Protein AF-A0A6H5JMP7-F1 (afdb_monomer)

Solvent-accessible surface area (backbone atoms only — not comparable to full-atom values): 25171 Å² total; per-residue (Å²): 134,84,84,73,83,77,78,78,83,77,80,87,78,90,77,81,92,77,91,80,83,91,78,89,81,78,91,80,82,88,83,85,86,80,86,78,88,79,80,87,81,85,82,81,82,80,86,83,82,90,85,76,95,68,87,78,76,80,72,79,74,76,66,76,75,80,78,69,66,28,30,34,37,65,33,68,55,11,42,51,39,43,37,39,58,86,75,27,101,54,97,55,76,48,66,44,60,56,32,31,35,17,27,9,32,31,31,70,49,18,45,51,37,28,60,73,65,36,56,68,70,58,35,54,76,33,56,64,53,78,36,25,52,56,57,40,31,44,78,72,67,42,52,31,97,56,53,42,87,37,54,43,58,81,68,44,58,25,32,46,76,25,6,25,29,40,50,82,47,66,93,52,77,52,71,59,50,38,43,40,77,62,48,75,55,79,46,72,39,46,34,49,35,76,44,73,37,30,33,39,42,21,67,94,53,38,31,35,36,38,42,26,30,19,49,30,83,81,42,97,52,50,57,36,53,78,51,39,56,48,24,60,73,38,64,30,37,46,41,84,87,40,36,74,61,30,50,73,41,88,78,30,38,30,44,39,42,42,66,47,70,55,35,38,78,74,60,80,40,81,22,84,58,57,70,66,38,88,85,72,47,74,35,75,49,93,19,39,34,43,64,49,41,32,44,42,64,82,50,74,27,83,51,22,43,37,34,41,41,35,44,38,40,60,17,44,83,58,91,61,60,86,79,60,79,75,81,51,52,58,88,76,39,56,48,66,56,59,44,58,55,94,75,46,94,70,36,58,97,82,59,48,40,62,35,42,42,24,27,26,34,21,37,26,23,27,27,86,70,45,79,76,73,63,99,64,88,84,76,61,87,46,61,70,45,65,65,47,65,53,72,75,71,69,78,85,74,76,82,80,75,94,76,86,87,89,83,88,84,81,87,85,84,86,86,85,82,82,91,134

Sequence (420 aa):
MRCAMSEGAAGAISHHLISLAPIHLTDRETADKGQSSRPPGTMTPAPFAPGMMGVVAVFGMLAPAAVEGHGFVIEPISRQYLRSKEFNDGDEYYVEKWAGSFNGGGADAVQARTIDNIDPDVLADYGGGDVWIVGAAWDKGERCPNNNYLESDKIAVGHGVCGDPPQGGLDNPNTYSTPNTLWPPISTYQSGSIIELKAVINNNHWGHIEYFLCDTADMDDPDGVVTQDCLNMYPLDRDETDWWNSPIDPDYPGRFFVNPECRGETGETDQTGRPMLNDGEVGLDNGYINVGRYHLPNIQCEHCVLQMKYYAYVGCHHPGYHEFEPEWPGDCAPDKEDWLPHKNPGCSDEGQKWGNVFFGCSDITLAKHPPRLPRHPRRALNLNRLLSQHRNRLPNRRLINPRTDSRAYSRIDANHRTDS

Nearest PDB structures (foldseek):
  5t7j-assembly1_A  TM=6.288E-01  e=5.903E-08  Aspergillus oryzae RIB40
  8eo8-assembly1_D  TM=4.885E-01  e=7.192E-02  Homo sapiens
  2e6j-assembly1_A  TM=4.296E-01  e=7.192E-02  Homo sapiens
  7rfb-assembly2_H  TM=4.470E-01  e=1.588E-01  Homo sapiens
  6dfq-assembly3_C  TM=4.260E-01  e=9.877E-01  Mus musculus

Foldseek 3Di:
DFPDPDDDDDDDDDDDDDDDDDDDDDDDDDDDDDDDDDDDDDDDDDDDDDDDPDPPPPPPPPPPPLQDKFKDWVVVHFCLQWPFPVPDPDPDIAGHLRSRQLQLQFQVQLLVQQLVPADQVLCVQQPVSQFDSLVSCVVVVNAFPLRHGQQFQRRCRRQAQARPDGHPDDNDPPRRQWWCLRAAAPAEDAAQDKDKIKMWMFGDFWFKKWKFKAQLVPDPHSRGGDGSVRRSRGTKFFDCVQCQLAHADSSRRRIRTADQPVCCVVVSDQQPDQPQGLVRDRRPGPTGMRITIITHHNDFGNKMKMKMKTFTPSADDDPPLVVDDDQGHDPRQRDSCSRRNPDDVNYDPPHHRRTRMHMTIHIYGHDNDPDPPPPDPPDDPPVVCVSVVSVPPDPPPPDDDDDDDDDDDDDDDDDDDDDD

pLDDT: mean 73.84, std 23.95, range [29.94, 98.75]

Secondary structure (DSSP, 8-state):
--------------------PPPP------------PPPPPPPPPPPPPP-------------------EEEEEETBPTTTB--GGGSSSSSPPBPTTGGG-STT-HHHHHHHHHHHS-HHHHHHTTTTSS-HHHHHHHTT-B-TTS-B---TTTTTSS-TT-PSPTT------SSSS-GGGS---EEEETT-EEEEEEEEESS--EEEEEEEEEGGGSSSTTS---HHHHTTEEPPBPGGGTTTS---TTSTT-EEPPPHHHHHTTSS------B-TTS-B-S---EEEEEEEEPPS--EEEEEEEEEEEE-SS---TTTTT------SSS--SHHHHS-S--TT--SSS-----EEEEEEEEEEESS-----SS-SSS--HHHHHHHSTT----------------------------

Radius of gyration: 28.79 Å; Cα contacts (8 Å, |Δi|>4): 740; chains: 1; bounding box: 81×94×96 Å

Mean predicted aligned error: 13.95 Å

Structure (mmCIF, N/CA/C/O backbone):
data_AF-A0A6H5JMP7-F1
#
_entry.id   AF-A0A6H5JMP7-F1
#
loop_
_atom_site.group_PDB
_atom_site.id
_atom_site.type_symbol
_atom_site.label_atom_id
_atom_site.label_alt_id
_atom_site.label_comp_id
_atom_site.label_asym_id
_atom_site.label_entity_id
_atom_site.label_seq_id
_atom_site.pdbx_PDB_ins_code
_atom_site.Cartn_x
_atom_site.Cartn_y
_atom_site.Cartn_z
_atom_site.occupancy
_atom_site.B_iso_or_equiv
_atom_site.auth_seq_id
_atom_site.auth_comp_id
_atom_site.auth_asym_id
_atom_site.auth_atom_id
_atom_site.pdbx_PDB_model_num
ATOM 1 N N . MET A 1 1 ? -17.883 -15.198 2.209 1.00 33.94 1 MET A N 1
ATOM 2 C CA . MET A 1 1 ? -17.317 -16.362 2.919 1.00 33.94 1 MET A CA 1
ATOM 3 C C . MET A 1 1 ? -16.453 -15.785 4.020 1.00 33.94 1 MET A C 1
ATOM 5 O O . MET A 1 1 ? -15.525 -15.072 3.689 1.00 33.94 1 MET A O 1
ATOM 9 N N . ARG A 1 2 ? -16.827 -15.957 5.292 1.00 32.59 2 ARG A N 1
ATOM 10 C CA . ARG A 1 2 ? -16.000 -15.517 6.424 1.00 32.59 2 ARG A CA 1
ATOM 11 C C . ARG A 1 2 ? -14.980 -16.621 6.693 1.00 32.59 2 ARG A C 1
ATOM 13 O O . ARG A 1 2 ? -15.397 -17.756 6.925 1.00 32.59 2 ARG A O 1
ATOM 20 N N . CYS A 1 3 ? -13.688 -16.315 6.616 1.00 29.94 3 CYS A N 1
ATOM 21 C CA . CYS A 1 3 ? -12.650 -17.216 7.104 1.00 29.94 3 CYS A CA 1
ATOM 22 C C . CYS A 1 3 ? -12.722 -17.217 8.630 1.00 29.94 3 CYS A C 1
ATOM 24 O O . CYS A 1 3 ? -12.291 -16.276 9.284 1.00 29.94 3 CYS A O 1
ATOM 26 N N . ALA A 1 4 ? -13.321 -18.263 9.196 1.00 30.31 4 ALA A N 1
ATOM 27 C CA . ALA A 1 4 ? -13.105 -18.581 10.594 1.00 30.31 4 ALA A CA 1
ATOM 28 C C . ALA A 1 4 ? -11.637 -18.997 10.728 1.00 30.31 4 ALA A C 1
ATOM 30 O O . ALA A 1 4 ? -11.234 -20.005 10.143 1.00 30.31 4 ALA A O 1
ATOM 31 N N . MET A 1 5 ? -10.847 -18.218 11.464 1.00 34.38 5 MET A N 1
ATOM 32 C CA . MET A 1 5 ? -9.555 -18.687 11.948 1.00 34.38 5 MET A CA 1
ATOM 33 C C . MET A 1 5 ? -9.822 -19.938 12.788 1.00 34.38 5 MET A C 1
ATOM 35 O O . MET A 1 5 ? -10.513 -19.884 13.804 1.00 34.38 5 MET A O 1
ATOM 39 N N . SER A 1 6 ? -9.382 -21.098 12.304 1.00 32.12 6 SER A N 1
ATOM 40 C CA . SER A 1 6 ? -9.539 -22.350 13.031 1.00 32.12 6 SER A CA 1
ATOM 41 C C . SER A 1 6 ? -8.574 -22.350 14.211 1.00 32.12 6 SER A C 1
ATOM 43 O O . SER A 1 6 ? -7.371 -22.533 14.024 1.00 32.12 6 SER A O 1
ATOM 45 N N . GLU A 1 7 ? -9.099 -22.174 15.421 1.00 36.28 7 GLU A N 1
ATOM 46 C CA . GLU A 1 7 ? -8.387 -22.532 16.644 1.00 36.28 7 GLU A CA 1
ATOM 47 C C . GLU A 1 7 ? -8.022 -24.023 16.576 1.00 36.28 7 GLU A C 1
ATOM 49 O O . GLU A 1 7 ? -8.883 -24.904 16.481 1.00 36.28 7 GLU A O 1
ATOM 54 N N . GLY A 1 8 ? -6.721 -24.311 16.565 1.00 31.80 8 GLY A N 1
ATOM 55 C CA . GLY A 1 8 ? -6.202 -25.670 16.599 1.00 31.80 8 GLY A CA 1
ATOM 56 C C . GLY A 1 8 ? -6.615 -26.367 17.894 1.00 31.80 8 GLY A C 1
ATOM 57 O O . GLY A 1 8 ? -6.234 -25.959 18.988 1.00 31.80 8 GLY A O 1
ATOM 58 N N . ALA A 1 9 ? -7.383 -27.448 17.764 1.00 34.97 9 ALA A N 1
ATOM 59 C CA . ALA A 1 9 ? -7.768 -28.312 18.869 1.00 34.97 9 ALA A CA 1
ATOM 60 C C . ALA A 1 9 ? -6.533 -29.001 19.479 1.00 34.97 9 ALA A C 1
ATOM 62 O O . ALA A 1 9 ? -6.005 -29.969 18.927 1.00 34.97 9 ALA A O 1
ATOM 63 N N . ALA A 1 10 ? -6.094 -28.529 20.646 1.00 36.91 10 ALA A N 1
ATOM 64 C CA . ALA A 1 10 ? -5.155 -29.251 21.494 1.00 36.91 10 ALA A CA 1
ATOM 65 C C . ALA A 1 10 ? -5.870 -30.446 22.150 1.00 36.91 10 ALA A C 1
ATOM 67 O O . ALA A 1 10 ? -6.884 -30.302 22.836 1.00 36.91 10 ALA A O 1
ATOM 68 N N . GLY A 1 11 ? -5.346 -31.646 21.900 1.00 31.61 11 GLY A N 1
ATOM 69 C CA . GLY A 1 11 ? -5.884 -32.908 22.394 1.00 31.61 11 GLY A CA 1
ATOM 70 C C . GLY A 1 11 ? -5.881 -33.008 23.921 1.00 31.61 11 GLY A C 1
ATOM 71 O O . GLY A 1 11 ? -4.892 -32.715 24.591 1.00 31.61 11 GLY A O 1
ATOM 72 N N . ALA A 1 12 ? -7.002 -33.478 24.464 1.00 33.34 12 ALA A N 1
ATOM 73 C CA . ALA A 1 12 ? -7.172 -33.769 25.877 1.00 33.34 12 ALA A CA 1
ATOM 74 C C . ALA A 1 12 ? -6.301 -34.964 26.307 1.00 33.34 12 ALA A C 1
ATOM 76 O O . ALA A 1 12 ? -6.541 -36.101 25.898 1.00 33.34 12 ALA A O 1
ATOM 77 N N . ILE A 1 13 ? -5.335 -34.715 27.194 1.00 36.62 13 ILE A N 1
ATOM 78 C CA . ILE A 1 13 ? -4.686 -35.749 28.004 1.00 36.62 13 ILE A CA 1
ATOM 79 C C . ILE A 1 13 ? -5.279 -35.671 29.413 1.00 36.62 13 ILE A C 1
ATOM 81 O O . ILE A 1 13 ? -5.089 -34.708 30.150 1.00 36.62 13 ILE A O 1
ATOM 85 N N . SER A 1 14 ? -6.028 -36.712 29.768 1.00 39.47 14 SER A N 1
ATOM 86 C CA . SER A 1 14 ? -6.587 -36.948 31.098 1.00 39.47 14 SER A CA 1
ATOM 87 C C . SER A 1 14 ? -5.478 -37.328 32.084 1.00 39.47 14 SER A C 1
ATOM 89 O O . SER A 1 14 ? -4.871 -38.384 31.926 1.00 39.47 14 SER A O 1
ATOM 91 N N . HIS A 1 15 ? -5.279 -36.542 33.147 1.00 35.59 15 HIS A N 1
ATOM 92 C CA . HIS A 1 15 ? -4.553 -36.985 34.339 1.00 35.59 15 HIS A CA 1
ATOM 93 C C . HIS A 1 15 ? -5.231 -36.553 35.645 1.00 35.59 15 HIS A C 1
ATOM 95 O O . HIS A 1 15 ? -5.932 -35.551 35.736 1.00 35.59 15 HIS A O 1
ATOM 101 N N . HIS A 1 16 ? -5.039 -37.426 36.630 1.00 33.00 16 HIS A N 1
ATOM 102 C CA . HIS A 1 16 ? -5.754 -37.576 37.887 1.00 33.00 16 HIS A CA 1
ATOM 103 C C . HIS A 1 16 ? -5.758 -36.363 38.828 1.00 33.00 16 HIS A C 1
ATOM 105 O O . HIS A 1 16 ? -4.752 -35.691 39.033 1.00 33.00 16 HIS A O 1
ATOM 111 N N . LEU A 1 17 ? -6.897 -36.226 39.516 1.00 36.44 17 LEU A N 1
ATOM 112 C CA . LEU A 1 17 ? -7.088 -35.504 40.772 1.00 36.44 17 LEU A CA 1
ATOM 113 C C . LEU A 1 17 ? -6.018 -35.860 41.820 1.00 36.44 17 LEU A C 1
ATOM 115 O O . LEU A 1 17 ? -5.961 -37.000 42.283 1.00 36.44 17 LEU A O 1
ATOM 119 N N . ILE A 1 18 ? -5.277 -34.853 42.285 1.00 34.94 18 ILE A N 1
ATOM 120 C CA . ILE A 1 18 ? -4.674 -34.831 43.623 1.00 34.94 18 ILE A CA 1
ATOM 121 C C . ILE A 1 18 ? -5.110 -33.532 44.306 1.00 34.94 18 ILE A C 1
ATOM 123 O O . ILE A 1 18 ? -4.809 -32.430 43.860 1.00 34.94 18 ILE A O 1
ATOM 127 N N . SER A 1 19 ? -5.861 -33.703 45.391 1.00 37.38 19 SER A N 1
ATOM 128 C CA . SER A 1 19 ? -6.323 -32.664 46.309 1.00 37.38 19 SER A CA 1
ATOM 129 C C . SER A 1 19 ? -5.171 -32.184 47.194 1.00 37.38 19 SER A C 1
ATOM 131 O O . SER A 1 19 ? -4.614 -32.991 47.938 1.00 37.38 19 SER A O 1
ATOM 133 N N . LEU A 1 20 ? -4.882 -30.879 47.200 1.00 34.12 20 LEU A N 1
ATOM 134 C CA . LEU A 1 20 ? -4.099 -30.218 48.249 1.00 34.12 20 LEU A CA 1
ATOM 135 C C . LEU A 1 20 ? -4.769 -28.906 48.692 1.00 34.12 20 LEU A C 1
ATOM 137 O O . LEU A 1 20 ? -5.372 -28.187 47.902 1.00 34.12 20 LEU A O 1
ATOM 141 N N . ALA A 1 21 ? -4.698 -28.687 50.004 1.00 37.28 21 ALA A N 1
ATOM 142 C CA . ALA A 1 21 ? -5.392 -27.698 50.828 1.00 37.28 21 ALA A CA 1
ATOM 143 C C . ALA A 1 21 ? -4.884 -26.244 50.635 1.00 37.28 21 ALA A C 1
ATOM 145 O O . ALA A 1 21 ? -3.821 -26.048 50.044 1.00 37.28 21 ALA A O 1
ATOM 146 N N . PRO A 1 22 ? -5.598 -25.214 51.145 1.00 36.94 22 PRO A N 1
ATOM 147 C CA . PRO A 1 22 ? -5.276 -23.816 50.869 1.00 36.94 22 PRO A CA 1
ATOM 148 C C . PRO A 1 22 ? -4.110 -23.310 51.730 1.00 36.94 22 PRO A C 1
ATOM 150 O O . PRO A 1 22 ? -4.081 -23.509 52.946 1.00 36.94 22 PRO A O 1
ATOM 153 N N . ILE A 1 23 ? -3.172 -22.606 51.095 1.00 34.19 23 ILE A N 1
ATOM 154 C CA . ILE A 1 23 ? -2.091 -21.872 51.758 1.00 34.19 23 ILE A CA 1
ATOM 155 C C . ILE A 1 23 ? -2.480 -20.391 51.827 1.00 34.19 23 ILE A C 1
ATOM 157 O O . ILE A 1 23 ? -2.749 -19.754 50.812 1.00 34.19 23 ILE A O 1
ATOM 161 N N . HIS A 1 24 ? -2.503 -19.867 53.053 1.00 37.06 24 HIS A N 1
ATOM 162 C CA . HIS A 1 24 ? -2.566 -18.445 53.380 1.00 37.06 24 HIS A CA 1
ATOM 163 C C . HIS A 1 24 ? -1.376 -17.691 52.767 1.00 37.06 24 HIS A C 1
ATOM 165 O O . HIS A 1 24 ? -0.229 -18.058 53.019 1.00 37.06 24 HIS A O 1
ATOM 171 N N . LEU A 1 25 ? -1.641 -16.591 52.059 1.00 32.50 25 LEU A N 1
ATOM 172 C CA . LEU A 1 25 ? -0.634 -15.581 51.739 1.00 32.50 25 LEU A CA 1
ATOM 173 C C . LEU A 1 25 ? -0.979 -14.279 52.460 1.00 32.50 25 LEU A C 1
ATOM 175 O O . LEU A 1 25 ? -2.054 -13.710 52.290 1.00 32.50 25 LEU A O 1
ATOM 179 N N . THR A 1 26 ? -0.051 -13.889 53.325 1.00 33.88 26 THR A N 1
ATOM 180 C CA . THR A 1 26 ? 0.025 -12.630 54.060 1.00 33.88 26 THR A CA 1
ATOM 181 C C . THR A 1 26 ? 0.489 -11.487 53.164 1.00 33.88 26 THR A C 1
ATOM 183 O O . THR A 1 26 ? 1.262 -11.698 52.229 1.00 33.88 26 THR A O 1
ATOM 186 N N . ASP A 1 27 ? 0.050 -10.287 53.536 1.00 36.59 27 ASP A N 1
ATOM 187 C CA . ASP A 1 27 ? 0.429 -8.977 53.013 1.00 36.59 27 ASP A CA 1
ATOM 188 C C . ASP A 1 27 ? 1.926 -8.814 52.717 1.00 36.59 27 ASP A C 1
ATOM 190 O O . ASP A 1 27 ? 2.790 -9.249 53.487 1.00 36.59 27 ASP A O 1
ATOM 194 N N . ARG A 1 28 ? 2.237 -8.083 51.638 1.00 32.41 28 ARG A N 1
ATOM 195 C CA . ARG A 1 28 ? 3.542 -7.440 51.489 1.00 32.41 28 ARG A CA 1
ATOM 196 C C . ARG A 1 28 ? 3.422 -6.071 50.827 1.00 32.41 28 ARG A C 1
ATOM 198 O O . ARG A 1 28 ? 2.859 -5.919 49.748 1.00 32.41 28 ARG A O 1
ATOM 205 N N . GLU A 1 29 ? 3.964 -5.104 51.554 1.00 33.50 29 GLU A N 1
ATOM 206 C CA . GLU A 1 29 ? 4.032 -3.674 51.293 1.00 33.50 29 GLU A CA 1
ATOM 207 C C . GLU A 1 29 ? 4.805 -3.289 50.018 1.00 33.50 29 GLU A C 1
ATOM 209 O O . GLU A 1 29 ? 5.778 -3.932 49.628 1.00 33.50 29 GLU A O 1
ATOM 214 N N . THR A 1 30 ? 4.335 -2.180 49.438 1.00 39.94 30 THR A N 1
ATOM 215 C CA . THR A 1 30 ? 5.021 -1.089 48.719 1.00 39.94 30 THR A CA 1
ATOM 216 C C . THR A 1 30 ? 6.421 -1.316 48.131 1.00 39.94 30 THR A C 1
ATOM 218 O O . THR A 1 30 ? 7.392 -1.521 48.857 1.00 39.94 30 THR A O 1
ATOM 221 N N . ALA A 1 31 ? 6.558 -1.030 46.831 1.00 34.59 31 ALA A N 1
ATOM 222 C CA . ALA A 1 31 ? 7.810 -0.542 46.255 1.00 34.59 31 ALA A CA 1
ATOM 223 C C . ALA A 1 31 ? 7.536 0.558 45.215 1.00 34.59 31 ALA A C 1
ATOM 225 O O . ALA A 1 31 ? 6.974 0.330 44.145 1.00 34.59 31 ALA A O 1
ATOM 226 N N . ASP A 1 32 ? 7.941 1.755 45.614 1.00 34.59 32 ASP A N 1
ATOM 227 C CA . ASP A 1 32 ? 7.989 3.027 44.907 1.00 34.59 32 ASP A CA 1
ATOM 228 C C . ASP A 1 32 ? 8.960 2.945 43.708 1.00 34.59 32 ASP A C 1
ATOM 230 O O . ASP A 1 32 ? 10.126 2.573 43.869 1.00 34.59 32 ASP A O 1
ATOM 234 N N . LYS A 1 33 ? 8.496 3.248 42.487 1.00 36.31 33 LYS A N 1
ATOM 235 C CA . LYS A 1 33 ? 9.338 3.297 41.276 1.00 36.31 33 LYS A CA 1
ATOM 236 C C . LYS A 1 33 ? 9.802 4.733 41.030 1.00 36.31 33 LYS A C 1
ATOM 238 O O . LYS A 1 33 ? 9.220 5.462 40.233 1.00 36.31 33 LYS A O 1
ATOM 243 N N . GLY A 1 34 ? 10.904 5.111 41.674 1.00 31.64 34 GLY A N 1
ATOM 244 C CA . GLY A 1 34 ? 11.695 6.280 41.293 1.00 31.64 34 GLY A CA 1
ATOM 245 C C . GLY A 1 34 ? 12.591 5.967 40.091 1.00 31.64 34 GLY A C 1
ATOM 246 O O . GLY A 1 34 ? 13.614 5.299 40.234 1.00 31.64 34 GLY A O 1
ATOM 247 N N . GLN A 1 35 ? 12.230 6.456 38.902 1.00 34.84 35 GLN A N 1
ATOM 248 C CA . GLN A 1 35 ? 13.129 6.494 37.745 1.00 34.84 35 GLN A CA 1
ATOM 249 C C . GLN A 1 35 ? 14.169 7.607 37.944 1.00 34.84 35 GLN A C 1
ATOM 251 O O . GLN A 1 35 ? 13.853 8.794 37.913 1.00 34.84 35 GLN A O 1
ATOM 256 N N . SER A 1 36 ? 15.426 7.213 38.160 1.00 32.84 36 SER A N 1
ATOM 257 C CA . SER A 1 36 ? 16.582 8.110 38.165 1.00 32.84 36 SER A CA 1
ATOM 258 C C . SER A 1 36 ? 17.223 8.115 36.778 1.00 32.84 36 SER A C 1
ATOM 260 O O . SER A 1 36 ? 17.830 7.135 36.349 1.00 32.84 36 SER A O 1
ATOM 262 N N . SER A 1 37 ? 17.089 9.240 36.082 1.00 34.66 37 SER A N 1
ATOM 263 C CA . SER A 1 37 ? 17.815 9.565 34.857 1.00 34.66 37 SER A CA 1
ATOM 264 C C . SER A 1 37 ? 19.310 9.747 35.151 1.00 34.66 37 SER A C 1
ATOM 266 O O . SER A 1 37 ? 19.689 10.652 35.901 1.00 34.66 37 SER A O 1
ATOM 268 N N . ARG A 1 38 ? 20.175 8.925 34.545 1.00 35.84 38 ARG A N 1
ATOM 269 C CA . ARG A 1 38 ? 21.624 9.180 34.486 1.00 35.84 38 ARG A CA 1
ATOM 270 C C . ARG A 1 38 ? 21.958 9.990 33.225 1.00 35.84 38 ARG A C 1
ATOM 272 O O . ARG A 1 38 ? 21.490 9.614 32.154 1.00 35.84 38 ARG A O 1
ATOM 279 N N . PRO A 1 39 ? 22.778 11.052 33.310 1.00 36.09 39 PRO A N 1
ATOM 280 C CA . PRO A 1 39 ? 23.289 11.740 32.130 1.00 36.09 39 PRO A CA 1
ATOM 281 C C . PRO A 1 39 ? 24.434 10.940 31.475 1.00 36.09 39 PRO A C 1
ATOM 283 O O . PRO A 1 39 ? 25.150 10.213 32.175 1.00 36.09 39 PRO A O 1
ATOM 286 N N . PRO A 1 40 ? 24.638 11.070 30.152 1.00 41.19 40 PRO A N 1
ATOM 287 C CA . PRO A 1 40 ? 25.690 10.358 29.438 1.00 41.19 40 PRO A CA 1
ATOM 288 C C . PRO A 1 40 ? 27.072 10.921 29.795 1.00 41.19 40 PRO A C 1
ATOM 290 O O . PRO A 1 40 ? 27.301 12.131 29.801 1.00 41.19 40 PRO A O 1
ATOM 293 N N . GLY A 1 41 ? 27.998 10.014 30.111 1.00 36.84 41 GLY A N 1
ATOM 294 C CA . GLY A 1 41 ? 29.387 10.334 30.412 1.00 36.84 41 GLY A CA 1
ATOM 295 C C . GLY A 1 41 ? 30.148 10.780 29.166 1.00 36.84 41 GLY A C 1
ATOM 296 O O . GLY A 1 41 ? 30.180 10.088 28.152 1.00 36.84 41 GLY A O 1
ATOM 297 N N . THR A 1 42 ? 30.799 11.932 29.267 1.00 36.38 42 THR A N 1
ATOM 298 C CA . THR A 1 42 ? 31.793 12.430 28.315 1.00 36.38 42 THR A CA 1
ATOM 299 C C . THR A 1 42 ? 33.028 11.528 28.318 1.00 36.38 42 THR A C 1
ATOM 301 O O . THR A 1 42 ? 33.728 11.453 29.329 1.00 36.38 42 THR A O 1
ATOM 304 N N . MET A 1 43 ? 33.320 10.869 27.195 1.00 39.53 43 MET A N 1
ATOM 305 C CA . MET A 1 43 ? 34.600 10.191 26.974 1.00 39.53 43 MET A CA 1
ATOM 306 C C . MET A 1 43 ? 35.652 11.191 26.484 1.00 39.53 43 MET A C 1
ATOM 308 O O . MET A 1 43 ? 35.498 11.822 25.441 1.00 39.53 43 MET A O 1
ATOM 312 N N . THR A 1 44 ? 36.735 11.327 27.243 1.00 41.34 44 THR A N 1
ATOM 313 C CA . THR A 1 44 ? 37.954 12.047 26.858 1.00 41.34 44 THR A CA 1
ATOM 314 C C . THR A 1 44 ? 38.810 11.162 25.941 1.00 41.34 44 THR A C 1
ATOM 316 O O . THR A 1 44 ? 39.065 10.011 26.302 1.00 41.34 44 THR A O 1
ATOM 319 N N . PRO A 1 45 ? 39.303 11.651 24.787 1.00 38.19 45 PRO A N 1
ATOM 320 C CA . PRO A 1 45 ? 40.193 10.870 23.935 1.00 38.19 45 PRO A CA 1
ATOM 321 C C . PRO A 1 45 ? 41.614 10.819 24.517 1.00 38.19 45 PRO A C 1
ATOM 323 O O . PRO A 1 45 ? 42.145 11.817 25.009 1.00 38.19 45 PRO A O 1
ATOM 326 N N . ALA A 1 46 ? 42.235 9.641 24.446 1.00 46.62 46 ALA A N 1
ATOM 327 C CA . ALA A 1 46 ? 43.637 9.430 24.793 1.00 46.62 46 ALA A CA 1
ATOM 328 C C . ALA A 1 46 ? 44.581 10.077 23.750 1.00 46.62 46 ALA A C 1
ATOM 330 O O . ALA A 1 46 ? 44.222 10.170 22.573 1.00 46.62 46 ALA A O 1
ATOM 331 N N . PRO A 1 47 ? 45.791 10.520 24.143 1.00 48.94 47 PRO A N 1
ATOM 332 C CA . PRO A 1 47 ? 46.724 11.179 23.234 1.00 48.94 47 PRO A CA 1
ATOM 333 C C . PRO A 1 47 ? 47.385 10.183 22.267 1.00 48.94 47 PRO A C 1
ATOM 335 O O . PRO A 1 47 ? 47.931 9.160 22.679 1.00 48.94 47 PRO A O 1
ATOM 338 N N . PHE A 1 48 ? 47.370 10.523 20.976 1.00 40.97 48 PHE A N 1
ATOM 339 C CA . PHE A 1 48 ? 48.080 9.807 19.915 1.00 40.97 48 PHE A CA 1
ATOM 340 C C . PHE A 1 48 ? 49.588 10.092 19.959 1.00 40.97 48 PHE A C 1
ATOM 342 O O . PHE A 1 48 ? 50.020 11.243 20.041 1.00 40.97 48 PHE A O 1
ATOM 349 N N . ALA A 1 49 ? 50.390 9.031 19.854 1.00 43.31 49 ALA A N 1
ATOM 350 C CA . ALA A 1 49 ? 51.832 9.106 19.645 1.00 43.31 49 ALA A CA 1
ATOM 351 C C . ALA A 1 49 ? 52.152 9.442 18.170 1.00 43.31 49 ALA A C 1
ATOM 353 O O . ALA A 1 49 ? 51.517 8.882 17.273 1.00 43.31 49 ALA A O 1
ATOM 354 N N . PRO A 1 50 ? 53.134 10.316 17.878 1.00 43.62 50 PRO A N 1
ATOM 355 C CA . PRO A 1 50 ? 53.506 10.652 16.512 1.00 43.62 50 PRO A CA 1
ATOM 356 C C . PRO A 1 50 ? 54.554 9.667 15.986 1.00 43.62 50 PRO A C 1
ATOM 358 O O . PRO A 1 50 ? 55.639 9.547 16.553 1.00 43.62 50 PRO A O 1
ATOM 361 N N . GLY A 1 51 ? 54.269 9.002 14.866 1.00 45.78 51 GLY A N 1
ATOM 362 C CA . GLY A 1 51 ? 55.316 8.315 14.114 1.00 45.78 51 GLY A CA 1
ATOM 363 C C . GLY A 1 51 ? 54.844 7.156 13.254 1.00 45.78 51 GLY A C 1
ATOM 364 O O . GLY A 1 51 ? 55.071 6.015 13.622 1.00 45.78 51 GLY A O 1
ATOM 365 N N . MET A 1 52 ? 54.255 7.452 12.094 1.00 42.06 52 MET A N 1
ATOM 366 C CA . MET A 1 52 ? 54.453 6.697 10.847 1.00 42.06 52 MET A CA 1
ATOM 367 C C . MET A 1 52 ? 53.754 7.449 9.707 1.00 42.06 52 MET A C 1
ATOM 369 O O . MET A 1 52 ? 52.531 7.539 9.670 1.00 42.06 52 MET A O 1
ATOM 373 N N . MET A 1 53 ? 54.532 8.000 8.769 1.00 45.34 53 MET A N 1
ATOM 374 C CA . MET A 1 53 ? 54.008 8.411 7.464 1.00 45.34 53 MET A CA 1
ATOM 375 C C . MET A 1 53 ? 53.704 7.144 6.658 1.00 45.34 53 MET A C 1
ATOM 377 O O . MET A 1 53 ? 54.560 6.629 5.943 1.00 45.34 53 MET A O 1
ATOM 381 N N . GLY A 1 54 ? 52.495 6.615 6.830 1.00 40.97 54 GLY A N 1
ATOM 382 C CA . GLY A 1 54 ? 51.910 5.621 5.942 1.00 40.97 54 GLY A CA 1
ATOM 383 C C . GLY A 1 54 ? 51.175 6.325 4.807 1.00 40.97 54 GLY A C 1
ATOM 384 O O . GLY A 1 54 ? 50.377 7.229 5.047 1.00 40.97 54 GLY A O 1
ATOM 385 N N . VAL A 1 55 ? 51.459 5.922 3.572 1.00 45.16 55 VAL A N 1
ATOM 386 C CA . VAL A 1 55 ? 50.724 6.328 2.372 1.00 45.16 55 VAL A CA 1
ATOM 387 C C . VAL A 1 55 ? 49.254 5.938 2.557 1.00 45.16 55 VAL A C 1
ATOM 389 O O . VAL A 1 55 ? 48.908 4.762 2.473 1.00 45.16 55 VAL A O 1
ATOM 392 N N . VAL A 1 56 ? 48.391 6.915 2.844 1.00 40.59 56 VAL A N 1
ATOM 393 C CA . VAL A 1 56 ? 46.937 6.720 2.861 1.00 40.59 56 VAL A CA 1
ATOM 394 C C . VAL A 1 56 ? 46.493 6.610 1.409 1.00 40.59 56 VAL A C 1
ATOM 396 O O . VAL A 1 56 ? 46.325 7.611 0.714 1.00 40.59 56 VAL A O 1
ATOM 399 N N . ALA A 1 57 ? 46.347 5.376 0.932 1.00 44.50 57 ALA A N 1
ATOM 400 C CA . ALA A 1 57 ? 45.560 5.109 -0.256 1.00 44.50 57 ALA A CA 1
ATOM 401 C C . ALA A 1 57 ? 44.120 5.522 0.065 1.00 44.50 57 ALA A C 1
ATOM 403 O O . ALA A 1 57 ? 43.414 4.833 0.801 1.00 44.50 57 ALA A O 1
ATOM 404 N N . VAL A 1 58 ? 43.709 6.684 -0.445 1.00 41.97 58 VAL A N 1
ATOM 405 C CA . VAL A 1 58 ? 42.311 7.112 -0.463 1.00 41.97 58 VAL A CA 1
ATOM 406 C C . VAL A 1 58 ? 41.592 6.186 -1.440 1.00 41.97 58 VAL A C 1
ATOM 408 O O . VAL A 1 58 ? 41.413 6.500 -2.613 1.00 41.97 58 VAL A O 1
ATOM 411 N N . PHE A 1 59 ? 41.229 4.993 -0.970 1.00 41.97 59 PHE A N 1
ATOM 412 C CA . PHE A 1 59 ? 40.137 4.253 -1.572 1.00 41.97 59 PHE A CA 1
ATOM 413 C C . PHE A 1 59 ? 38.899 5.101 -1.322 1.00 41.97 59 PHE A C 1
ATOM 415 O O . PHE A 1 59 ? 38.373 5.135 -0.211 1.00 41.97 59 PHE A O 1
ATOM 422 N N . GLY A 1 60 ? 38.484 5.847 -2.345 1.00 38.12 60 GLY A N 1
ATOM 423 C CA . GLY A 1 60 ? 37.146 6.406 -2.404 1.00 38.12 60 GLY A CA 1
ATOM 424 C C . GLY A 1 60 ? 36.170 5.240 -2.367 1.00 38.12 60 GLY A C 1
ATOM 425 O O . GLY A 1 60 ? 35.818 4.695 -3.408 1.00 38.12 60 GLY A O 1
ATOM 426 N N . MET A 1 61 ? 35.795 4.816 -1.160 1.00 40.34 61 MET A N 1
ATOM 427 C CA . MET A 1 61 ? 34.617 4.000 -0.944 1.00 40.34 61 MET A CA 1
ATOM 428 C C . MET A 1 61 ? 33.448 4.876 -1.379 1.00 40.34 61 MET A C 1
ATOM 430 O O . MET A 1 61 ? 32.964 5.715 -0.623 1.00 40.34 61 MET A O 1
ATOM 434 N N . LEU A 1 62 ? 33.051 4.730 -2.641 1.00 42.19 62 LEU A N 1
ATOM 435 C CA . LEU A 1 62 ? 31.697 5.032 -3.061 1.00 42.19 62 LEU A CA 1
ATOM 436 C C . LEU A 1 62 ? 30.824 4.101 -2.223 1.00 42.19 62 LEU A C 1
ATOM 438 O O . LEU A 1 62 ? 30.615 2.947 -2.593 1.00 42.19 62 LEU A O 1
ATOM 442 N N . ALA A 1 63 ? 30.416 4.560 -1.037 1.00 43.78 63 ALA A N 1
ATOM 443 C CA . ALA A 1 63 ? 29.328 3.921 -0.328 1.00 43.78 63 ALA A CA 1
ATOM 444 C C . ALA A 1 63 ? 28.185 3.841 -1.348 1.00 43.78 63 ALA A C 1
ATOM 446 O O . ALA A 1 63 ? 27.885 4.876 -1.961 1.00 43.78 63 ALA A O 1
ATOM 447 N N . PRO A 1 64 ? 27.629 2.648 -1.626 1.00 44.94 64 PRO A N 1
ATOM 448 C CA . PRO A 1 64 ? 26.459 2.563 -2.480 1.00 44.94 64 PRO A CA 1
ATOM 449 C C . PRO A 1 64 ? 25.450 3.537 -1.887 1.00 44.94 64 PRO A C 1
ATOM 451 O O . PRO A 1 64 ? 25.140 3.451 -0.698 1.00 44.94 64 PRO A O 1
ATOM 454 N N . ALA A 1 65 ? 25.055 4.541 -2.670 1.00 42.75 65 ALA A N 1
ATOM 455 C CA . ALA A 1 65 ? 24.025 5.464 -2.242 1.00 42.75 65 ALA A CA 1
ATOM 456 C C . ALA A 1 65 ? 22.821 4.586 -1.905 1.00 42.75 65 ALA A C 1
ATOM 458 O O . ALA A 1 65 ? 22.298 3.914 -2.793 1.00 42.75 65 ALA A O 1
ATOM 459 N N . ALA A 1 66 ? 22.466 4.504 -0.623 1.00 51.38 66 ALA A N 1
ATOM 460 C CA . ALA A 1 66 ? 21.229 3.875 -0.215 1.00 51.38 66 ALA A CA 1
ATOM 461 C C . ALA A 1 66 ? 20.133 4.684 -0.906 1.00 51.38 66 ALA A C 1
ATOM 463 O O . ALA A 1 66 ? 19.894 5.842 -0.570 1.00 51.38 66 ALA A O 1
ATOM 464 N N . VAL A 1 67 ? 19.585 4.131 -1.983 1.00 50.97 67 VAL A N 1
ATOM 465 C CA . VAL A 1 67 ? 18.510 4.780 -2.714 1.00 50.97 67 VAL A CA 1
ATOM 466 C C . VAL A 1 67 ? 17.283 4.603 -1.829 1.00 50.97 67 VAL A C 1
ATOM 468 O O . VAL A 1 67 ? 16.825 3.485 -1.607 1.00 50.97 67 VAL A O 1
ATOM 471 N N . GLU A 1 68 ? 16.812 5.692 -1.234 1.00 64.06 68 GLU A N 1
ATOM 472 C CA . GLU A 1 68 ? 15.639 5.679 -0.364 1.00 64.06 68 GLU A CA 1
ATOM 473 C C . GLU A 1 68 ? 14.379 5.669 -1.230 1.00 64.06 68 GLU A C 1
ATOM 475 O O . GLU A 1 68 ? 14.237 6.483 -2.154 1.00 64.06 68 GLU A O 1
ATOM 480 N N . GLY A 1 69 ? 13.492 4.708 -0.975 1.00 69.06 69 GLY A N 1
ATOM 481 C CA . GLY A 1 69 ? 12.184 4.661 -1.620 1.00 69.06 69 GLY A CA 1
ATOM 482 C C . GLY A 1 69 ? 11.190 5.561 -0.968 1.00 69.06 69 GLY A C 1
ATOM 483 O O . GLY A 1 69 ? 11.377 5.938 0.180 1.00 69.06 69 GLY A O 1
ATOM 484 N N . HIS A 1 70 ? 10.180 5.941 -1.740 1.00 87.06 70 HIS A N 1
ATOM 485 C CA . HIS A 1 70 ? 9.059 6.711 -1.241 1.00 87.06 70 HIS A CA 1
ATOM 486 C C . HIS A 1 70 ? 7.797 6.267 -1.974 1.00 87.06 70 HIS A C 1
ATOM 488 O O . HIS A 1 70 ? 7.824 6.087 -3.195 1.00 87.06 70 HIS A O 1
ATOM 494 N N . GLY A 1 71 ? 6.703 6.074 -1.241 1.00 89.69 71 GLY A N 1
ATOM 495 C CA . GLY A 1 71 ? 5.456 5.574 -1.809 1.00 89.69 71 GLY A CA 1
ATOM 496 C C . GLY A 1 71 ? 4.230 5.956 -0.988 1.00 89.69 71 GLY A C 1
ATOM 497 O O . GLY A 1 71 ? 4.258 5.852 0.234 1.00 89.69 71 GLY A O 1
ATOM 498 N N . PHE A 1 72 ? 3.151 6.387 -1.646 1.00 92.06 72 PHE A N 1
ATOM 499 C CA . PHE A 1 72 ? 1.876 6.718 -0.992 1.00 92.06 72 PHE A CA 1
ATOM 500 C C . PHE A 1 72 ? 0.680 6.632 -1.948 1.00 92.06 72 PHE A C 1
ATOM 502 O O . PHE A 1 72 ? 0.849 6.656 -3.166 1.00 92.06 72 PHE A O 1
ATOM 509 N N . VAL A 1 73 ? -0.545 6.568 -1.410 1.00 93.44 73 VAL A N 1
ATOM 510 C CA . VAL A 1 73 ? -1.786 6.481 -2.205 1.00 93.44 73 VAL A CA 1
ATOM 511 C C . VAL A 1 73 ? -2.412 7.861 -2.406 1.00 93.44 73 VAL A C 1
ATOM 513 O O . VAL A 1 73 ? -2.628 8.608 -1.452 1.00 93.44 73 VAL A O 1
ATOM 516 N N . ILE A 1 74 ? -2.766 8.177 -3.652 1.00 91.62 74 ILE A N 1
ATOM 517 C CA . ILE A 1 74 ? -3.489 9.405 -4.024 1.00 91.62 74 ILE A CA 1
ATOM 518 C C . ILE A 1 74 ? -4.937 9.146 -4.451 1.00 91.62 74 ILE A C 1
ATOM 520 O O . ILE A 1 74 ? -5.741 10.076 -4.450 1.00 91.62 74 ILE A O 1
ATOM 524 N N . GLU A 1 75 ? -5.298 7.907 -4.795 1.00 93.19 75 GLU A N 1
ATOM 525 C CA . GLU A 1 75 ? -6.682 7.521 -5.087 1.00 93.19 75 GLU A CA 1
ATOM 526 C C . GLU A 1 75 ? -6.967 6.084 -4.601 1.00 93.19 75 GLU A C 1
ATOM 528 O O . GLU A 1 75 ? -6.329 5.158 -5.105 1.00 93.19 75 GLU A O 1
ATOM 533 N N . PRO A 1 76 ? -7.893 5.885 -3.635 1.00 95.44 76 PRO A N 1
ATOM 534 C CA . PRO A 1 76 ? -8.473 6.916 -2.775 1.00 95.44 76 PRO A CA 1
ATOM 535 C C . PRO A 1 76 ? -7.380 7.600 -1.951 1.00 95.44 76 PRO A C 1
ATOM 537 O O . PRO A 1 76 ? -6.410 6.971 -1.535 1.00 95.44 76 PRO A O 1
ATOM 540 N N . ILE A 1 77 ? -7.553 8.895 -1.709 1.00 91.69 77 ILE A N 1
ATOM 541 C CA . ILE A 1 77 ? -6.589 9.718 -0.974 1.00 91.69 77 ILE A CA 1
ATOM 542 C C . ILE A 1 77 ? -6.262 9.089 0.383 1.00 91.69 77 ILE A C 1
ATOM 544 O O . ILE A 1 77 ? -7.177 8.791 1.154 1.00 91.69 77 ILE A O 1
ATOM 548 N N . SER A 1 78 ? -4.971 8.902 0.666 1.00 93.50 78 SER A N 1
ATOM 549 C CA . SER A 1 78 ? -4.536 8.378 1.957 1.00 93.50 78 SER A CA 1
ATOM 550 C C . SER A 1 78 ? -4.521 9.437 3.052 1.00 93.50 78 SER A C 1
ATOM 552 O O . SER A 1 78 ? -4.405 10.638 2.788 1.00 93.50 78 SER A O 1
ATOM 554 N N . ARG A 1 79 ? -4.561 8.964 4.300 1.00 92.62 79 ARG A N 1
ATOM 555 C CA . ARG A 1 79 ? -4.350 9.748 5.517 1.00 92.62 79 ARG A CA 1
ATOM 556 C C . ARG A 1 79 ? -3.027 10.511 5.464 1.00 92.62 79 ARG A C 1
ATOM 558 O O . ARG A 1 79 ? -2.991 11.674 5.849 1.00 92.62 79 ARG A O 1
ATOM 565 N N . GLN A 1 80 ? -1.954 9.890 4.956 1.00 87.19 80 GLN A N 1
ATOM 566 C CA . GLN A 1 80 ? -0.666 10.581 4.844 1.00 87.19 80 GLN A CA 1
ATOM 567 C C . GLN A 1 80 ? -0.710 11.681 3.812 1.00 87.19 80 GLN A C 1
ATOM 569 O O . GLN A 1 80 ? -0.154 12.738 4.056 1.00 87.19 80 GLN A O 1
ATOM 574 N N . TYR A 1 81 ? -1.363 11.460 2.672 1.00 86.75 81 TYR A N 1
ATOM 575 C CA . TYR A 1 81 ? -1.433 12.493 1.651 1.00 86.75 81 TYR A CA 1
ATOM 576 C C . TYR A 1 81 ? -2.293 13.677 2.106 1.00 86.75 81 TYR A C 1
ATOM 578 O O . TYR A 1 81 ? -1.913 14.834 1.920 1.00 86.75 81 TYR A O 1
ATOM 586 N N . LEU A 1 82 ? -3.430 13.393 2.742 1.00 82.88 82 LEU A N 1
ATOM 587 C CA . LEU A 1 82 ? -4.356 14.388 3.264 1.00 82.88 82 LEU A CA 1
ATOM 588 C C . LEU A 1 82 ? -4.475 14.244 4.779 1.00 82.88 82 LEU A C 1
ATOM 590 O O . LEU A 1 82 ? -5.254 13.426 5.270 1.00 82.88 82 LEU A O 1
ATOM 594 N N . ARG A 1 83 ? -3.771 15.105 5.519 1.00 76.06 83 ARG A N 1
ATOM 595 C CA . ARG A 1 83 ? -3.972 15.211 6.968 1.00 76.06 83 ARG A CA 1
ATOM 596 C C . ARG A 1 83 ? -5.440 15.541 7.239 1.00 76.06 83 ARG A C 1
ATOM 598 O O . ARG A 1 83 ? -5.973 16.480 6.634 1.00 76.06 83 ARG A O 1
ATOM 605 N N . SER A 1 84 ? -6.104 14.801 8.129 1.00 63.81 84 SER A N 1
ATOM 606 C CA . SER A 1 84 ? -7.474 15.145 8.520 1.00 63.81 84 SER A CA 1
ATOM 607 C C . SER A 1 84 ? -7.498 16.477 9.263 1.00 63.81 84 SER A C 1
ATOM 609 O O . SER A 1 84 ? -6.461 17.019 9.657 1.00 63.81 84 SER A O 1
ATOM 611 N N . LYS A 1 85 ? -8.693 17.054 9.417 1.00 64.12 85 LYS A N 1
ATOM 612 C CA . LYS A 1 85 ? -8.861 18.366 10.055 1.00 64.12 85 LYS A CA 1
ATOM 613 C C . LYS A 1 85 ? -8.280 18.371 11.471 1.00 64.12 85 LYS A C 1
ATOM 615 O O . LYS A 1 85 ? -7.730 19.372 11.907 1.00 64.12 85 LYS A O 1
ATOM 620 N N . GLU A 1 86 ? -8.374 17.237 12.145 1.00 63.25 86 GLU A N 1
ATOM 621 C CA . GLU A 1 86 ? -7.869 16.957 13.480 1.00 63.25 86 GLU A CA 1
ATOM 622 C C . GLU A 1 86 ? -6.349 17.174 13.590 1.00 63.25 86 GLU A C 1
ATOM 624 O O . GLU A 1 86 ? -5.865 17.531 14.662 1.00 63.25 86 GLU A O 1
ATOM 629 N N . PHE A 1 87 ? -5.609 17.023 12.485 1.00 64.00 87 PHE A N 1
ATOM 630 C CA . PHE A 1 87 ? -4.151 17.189 12.412 1.00 64.00 87 PHE A CA 1
ATOM 631 C C . PHE A 1 87 ? -3.711 18.439 11.633 1.00 64.00 87 PHE A C 1
ATOM 633 O O . PHE A 1 87 ? -2.520 18.606 11.350 1.00 64.00 87 PHE A O 1
ATOM 640 N N . ASN A 1 88 ? -4.657 19.317 11.286 1.00 66.25 88 ASN A N 1
ATOM 641 C CA . ASN A 1 88 ? -4.390 20.599 10.645 1.00 66.25 88 ASN A CA 1
ATOM 642 C C . ASN A 1 88 ? -4.599 21.750 11.637 1.00 66.25 88 ASN A C 1
ATOM 644 O O . ASN A 1 88 ? -5.616 21.822 12.325 1.00 66.25 88 ASN A O 1
ATOM 648 N N . ASP A 1 89 ? -3.667 22.705 11.660 1.00 63.53 89 ASP A N 1
ATOM 649 C CA . ASP A 1 89 ? -3.829 23.961 12.398 1.00 63.53 89 ASP A CA 1
ATOM 650 C C . ASP A 1 89 ? -4.843 24.870 11.671 1.00 63.53 89 ASP A C 1
ATOM 652 O O . ASP A 1 89 ? -4.478 25.808 10.962 1.00 63.53 89 ASP A O 1
ATOM 656 N N . GLY A 1 90 ? -6.142 24.584 11.816 1.00 65.50 90 GLY A N 1
ATOM 657 C CA . GLY A 1 90 ? -7.235 25.407 11.287 1.00 65.50 90 GLY A CA 1
ATOM 658 C C . GLY A 1 90 ? -8.308 24.640 10.508 1.00 65.50 90 GLY A C 1
ATOM 659 O O . GLY A 1 90 ? -8.470 23.432 10.634 1.00 65.50 90 GLY A O 1
ATOM 660 N N . ASP A 1 91 ? -9.093 25.370 9.710 1.00 64.50 91 ASP A N 1
ATOM 661 C CA . ASP A 1 91 ? -10.175 24.812 8.878 1.00 64.50 91 ASP A CA 1
ATOM 662 C C . ASP A 1 91 ? -9.703 24.366 7.475 1.00 64.50 91 ASP A C 1
ATOM 664 O O . ASP A 1 91 ? -10.526 23.993 6.636 1.00 64.50 91 ASP A O 1
ATOM 668 N N . GLU A 1 92 ? -8.399 24.431 7.190 1.00 65.56 92 GLU A N 1
ATOM 669 C CA . GLU A 1 92 ? -7.828 24.083 5.886 1.00 65.56 92 GLU A CA 1
ATOM 670 C C . GLU A 1 92 ? -7.185 22.693 5.913 1.00 65.56 92 GLU A C 1
ATOM 672 O O . GLU A 1 92 ? -6.523 22.320 6.877 1.00 65.56 92 GLU A O 1
ATOM 677 N N . TYR A 1 93 ? -7.366 21.933 4.831 1.00 66.00 93 TYR A N 1
ATOM 678 C CA . TYR A 1 93 ? -6.677 20.662 4.645 1.00 66.00 93 TYR A CA 1
ATOM 679 C C . TYR A 1 93 ? -5.239 20.908 4.184 1.00 66.00 93 TYR A C 1
ATOM 681 O O . TYR A 1 93 ? -5.025 21.486 3.112 1.00 66.00 93 TYR A O 1
ATOM 689 N N . TYR A 1 94 ? -4.261 20.447 4.964 1.00 71.81 94 TYR A N 1
ATOM 690 C CA . TYR A 1 94 ? -2.862 20.434 4.553 1.00 71.81 94 TYR A CA 1
ATOM 691 C C . TYR A 1 94 ? -2.543 19.138 3.803 1.00 71.81 94 TYR A C 1
ATOM 693 O O . TYR A 1 94 ? -2.888 18.040 4.245 1.00 71.81 94 TYR A O 1
ATOM 701 N N . VAL A 1 95 ? -1.872 19.283 2.663 1.00 76.38 95 VAL A N 1
ATOM 702 C CA . VAL A 1 95 ? -1.291 18.157 1.929 1.00 76.38 95 VAL A CA 1
ATOM 703 C C . VAL A 1 95 ? 0.104 17.926 2.485 1.00 76.38 95 VAL A C 1
ATOM 705 O O . VAL A 1 95 ? 0.916 18.852 2.483 1.00 76.38 95 VAL A O 1
ATOM 708 N N . GLU A 1 96 ? 0.382 16.715 2.958 1.00 78.94 96 GLU A N 1
ATOM 709 C CA . GLU A 1 96 ? 1.706 16.369 3.471 1.00 78.94 96 GLU A CA 1
ATOM 710 C C . GLU A 1 96 ? 2.737 16.423 2.343 1.00 78.94 96 GLU A C 1
ATOM 712 O O . GLU A 1 96 ? 2.613 15.748 1.319 1.00 78.94 96 GLU A O 1
ATOM 717 N N . LYS A 1 97 ? 3.781 17.231 2.543 1.00 77.06 97 LYS A N 1
ATOM 718 C CA . LYS A 1 97 ? 4.841 17.424 1.548 1.00 77.06 97 LYS A CA 1
ATOM 719 C C . LYS A 1 97 ? 5.708 16.174 1.385 1.00 77.06 97 LYS A C 1
ATOM 721 O O . LYS A 1 97 ? 6.329 16.022 0.340 1.00 77.06 97 LYS A O 1
ATOM 726 N N . TRP A 1 98 ? 5.717 15.308 2.397 1.00 80.62 98 TRP A N 1
ATOM 727 C CA . TRP A 1 98 ? 6.546 14.106 2.490 1.00 80.62 98 TRP A CA 1
ATOM 728 C C . TRP A 1 98 ? 5.713 12.832 2.663 1.00 80.62 98 TRP A C 1
ATOM 730 O O . TRP A 1 98 ? 6.093 11.923 3.398 1.00 80.62 98 TRP A O 1
ATOM 740 N N . ALA A 1 99 ? 4.548 12.766 2.011 1.00 85.31 99 ALA A N 1
ATOM 741 C CA . ALA A 1 99 ? 3.623 11.640 2.154 1.00 85.31 99 ALA A CA 1
ATOM 742 C C . ALA A 1 99 ? 4.260 10.295 1.760 1.00 85.31 99 ALA A C 1
ATOM 744 O O . ALA A 1 99 ? 3.872 9.259 2.289 1.00 85.31 99 ALA A O 1
ATOM 745 N N . GLY A 1 100 ? 5.258 10.309 0.871 1.00 86.19 100 GLY A N 1
ATOM 746 C CA . GLY A 1 100 ? 5.994 9.117 0.469 1.00 86.19 100 GLY A CA 1
ATOM 747 C C . GLY A 1 100 ? 7.028 8.626 1.482 1.00 86.19 100 GLY A C 1
ATOM 748 O O . GLY A 1 100 ? 7.475 7.492 1.364 1.00 86.19 100 GLY A O 1
ATOM 749 N N . SER A 1 101 ? 7.395 9.417 2.494 1.00 87.00 101 SER A N 1
ATOM 750 C CA . SER A 1 101 ? 8.432 9.052 3.471 1.00 87.00 101 SER A CA 1
ATOM 751 C C . SER A 1 101 ? 7.916 8.160 4.611 1.00 87.00 101 SER A C 1
ATOM 753 O O . SER A 1 101 ? 8.661 7.877 5.542 1.00 87.00 101 SER A O 1
ATOM 755 N N . PHE A 1 102 ? 6.655 7.723 4.595 1.00 88.38 102 PHE A N 1
ATOM 756 C CA . PHE A 1 102 ? 6.049 6.930 5.676 1.00 88.38 102 PHE A CA 1
ATOM 757 C C . PHE A 1 102 ? 6.351 5.431 5.537 1.00 88.38 102 PHE A C 1
ATOM 759 O O . PHE A 1 102 ? 5.509 4.628 5.133 1.00 88.38 102 PHE A O 1
ATOM 766 N N . ASN A 1 103 ? 7.592 5.070 5.869 1.00 89.00 103 ASN A N 1
ATOM 767 C CA . ASN A 1 103 ? 8.120 3.701 5.873 1.00 89.00 103 ASN A CA 1
ATOM 768 C C . ASN A 1 103 ? 8.517 3.196 7.263 1.00 89.00 103 ASN A C 1
ATOM 770 O O . ASN A 1 103 ? 9.427 2.375 7.391 1.00 89.00 103 ASN A O 1
ATOM 774 N N . GLY A 1 104 ? 7.911 3.729 8.325 1.00 88.31 104 GLY A N 1
ATOM 775 C CA . GLY A 1 104 ? 8.305 3.381 9.686 1.00 88.31 104 GLY A CA 1
ATOM 776 C C . GLY A 1 104 ? 9.745 3.803 10.005 1.00 88.31 104 GLY A C 1
ATOM 777 O O . GLY A 1 104 ? 10.500 3.050 10.603 1.00 88.31 104 GLY A O 1
ATOM 778 N N . GLY A 1 105 ? 10.219 4.971 9.588 1.00 87.56 105 GLY A N 1
ATOM 779 C CA . GLY A 1 105 ? 11.591 5.385 9.912 1.00 87.56 105 GLY A CA 1
ATOM 780 C C . GLY A 1 105 ? 12.702 4.647 9.139 1.00 87.56 105 GLY A C 1
ATOM 781 O O . GLY A 1 105 ? 13.873 4.927 9.396 1.00 87.56 105 GLY A O 1
ATOM 782 N N . GLY A 1 106 ? 12.362 3.753 8.202 1.00 87.00 106 GLY A N 1
ATOM 783 C CA . GLY A 1 106 ? 13.293 2.960 7.389 1.00 87.00 106 GLY A CA 1
ATOM 784 C C . GLY A 1 106 ? 13.553 1.544 7.924 1.00 87.00 106 GLY A C 1
ATOM 785 O O . GLY A 1 106 ? 13.292 1.247 9.090 1.00 87.00 106 GLY A O 1
ATOM 786 N N . ALA A 1 107 ? 14.095 0.669 7.068 1.00 86.62 107 ALA A N 1
ATOM 787 C CA . ALA A 1 107 ? 14.260 -0.765 7.343 1.00 86.62 107 ALA A CA 1
ATOM 788 C C . ALA A 1 107 ? 14.958 -1.094 8.681 1.00 86.62 107 ALA A C 1
ATOM 790 O O . ALA A 1 107 ? 14.440 -1.897 9.457 1.00 86.62 107 ALA A O 1
ATOM 791 N N . ASP A 1 108 ? 16.081 -0.440 8.994 1.00 87.31 108 ASP A N 1
ATOM 792 C CA . ASP A 1 108 ? 16.820 -0.674 10.247 1.00 87.31 108 ASP A CA 1
ATOM 793 C C . ASP A 1 108 ? 15.995 -0.277 11.485 1.00 87.31 108 ASP A C 1
ATOM 795 O O . ASP A 1 108 ? 16.003 -0.967 12.506 1.00 87.31 108 ASP A O 1
ATOM 799 N N . ALA A 1 109 ? 15.251 0.832 11.401 1.00 88.81 109 ALA A N 1
ATOM 800 C CA . ALA A 1 109 ? 14.422 1.319 12.502 1.00 88.81 109 ALA A CA 1
ATOM 801 C C . ALA A 1 109 ? 13.220 0.397 12.739 1.00 88.81 109 ALA A C 1
ATOM 803 O O . ALA A 1 109 ? 12.865 0.102 13.880 1.00 88.81 109 ALA A O 1
ATOM 804 N N . VAL A 1 110 ? 12.619 -0.092 11.655 1.00 89.31 110 VAL A N 1
ATOM 805 C CA . VAL A 1 110 ? 11.555 -1.096 11.689 1.00 89.31 110 VAL A CA 1
ATOM 806 C C . VAL A 1 110 ? 12.049 -2.390 12.319 1.00 89.31 110 VAL A C 1
ATOM 808 O O . VAL A 1 110 ? 11.356 -2.938 13.176 1.00 89.31 110 VAL A O 1
ATOM 811 N N . GLN A 1 111 ? 13.218 -2.889 11.908 1.00 91.56 111 GLN A N 1
ATOM 812 C CA . GLN A 1 111 ? 13.801 -4.103 12.472 1.00 91.56 111 GLN A CA 1
ATOM 813 C C . GLN A 1 111 ? 13.997 -3.946 13.982 1.00 91.56 111 GLN A C 1
ATOM 815 O O . GLN A 1 111 ? 13.512 -4.775 14.752 1.00 91.56 111 GLN A O 1
ATOM 820 N N . ALA A 1 112 ? 14.642 -2.855 14.405 1.00 91.56 112 ALA A N 1
ATOM 821 C CA . ALA A 1 112 ? 14.884 -2.568 15.815 1.00 91.56 112 ALA A CA 1
ATOM 822 C C . ALA A 1 112 ? 13.575 -2.494 16.618 1.00 91.56 112 ALA A C 1
ATOM 824 O O . ALA A 1 112 ? 13.426 -3.202 17.610 1.00 91.56 112 ALA A O 1
ATOM 825 N N . ARG A 1 113 ? 12.581 -1.726 16.150 1.00 90.81 113 ARG A N 1
ATOM 826 C CA . ARG A 1 113 ? 11.270 -1.649 16.818 1.00 90.81 113 ARG A CA 1
ATOM 827 C C . ARG A 1 113 ? 10.529 -2.976 16.816 1.00 90.81 113 ARG A C 1
ATOM 829 O O . ARG A 1 113 ? 9.801 -3.246 17.766 1.00 90.81 113 ARG A O 1
ATOM 836 N N . THR A 1 114 ? 10.690 -3.792 15.777 1.00 92.00 114 THR A N 1
ATOM 837 C CA . THR A 1 114 ? 10.100 -5.130 15.776 1.00 92.00 114 THR A CA 1
ATOM 838 C C . THR A 1 114 ? 10.696 -5.953 16.902 1.00 92.00 114 THR A C 1
ATOM 840 O O . THR A 1 114 ? 9.937 -6.462 17.713 1.00 92.00 114 THR A O 1
ATOM 843 N N . ILE A 1 115 ? 12.026 -6.014 16.999 1.00 94.31 115 ILE A N 1
ATOM 844 C CA . ILE A 1 115 ? 12.742 -6.745 18.053 1.00 94.31 115 ILE A CA 1
ATOM 845 C C . ILE A 1 115 ? 12.350 -6.250 19.451 1.00 94.31 115 ILE A C 1
ATOM 847 O O . ILE A 1 115 ? 12.137 -7.062 20.347 1.00 94.31 115 ILE A O 1
ATOM 851 N N . ASP A 1 116 ? 12.233 -4.934 19.628 1.00 94.12 116 ASP A N 1
ATOM 852 C CA . ASP A 1 116 ? 11.969 -4.328 20.934 1.00 94.12 116 ASP A CA 1
ATOM 853 C C . ASP A 1 116 ? 10.514 -4.491 21.407 1.00 94.12 116 ASP A C 1
ATOM 855 O O . ASP A 1 116 ? 10.272 -4.547 22.615 1.00 94.12 116 ASP A O 1
ATOM 859 N N . ASN A 1 117 ? 9.542 -4.541 20.487 1.00 93.12 117 ASN A N 1
ATOM 860 C CA . ASN A 1 117 ? 8.113 -4.478 20.831 1.00 93.12 117 ASN A CA 1
ATOM 861 C C . ASN A 1 117 ? 7.361 -5.802 20.699 1.00 93.12 117 ASN A C 1
ATOM 863 O O . ASN A 1 117 ? 6.254 -5.931 21.225 1.00 93.12 117 ASN A O 1
ATOM 867 N N . ILE A 1 118 ? 7.908 -6.766 19.970 1.00 95.25 118 ILE A N 1
ATOM 868 C CA . ILE A 1 118 ? 7.275 -8.069 19.806 1.00 95.25 118 ILE A CA 1
ATOM 869 C C . ILE A 1 118 ? 7.438 -8.917 21.074 1.00 95.25 118 ILE A C 1
ATOM 871 O O . ILE A 1 118 ? 8.416 -8.791 21.814 1.00 95.25 118 ILE A O 1
ATOM 875 N N . ASP A 1 119 ? 6.500 -9.832 21.312 1.00 96.25 119 ASP A N 1
ATOM 876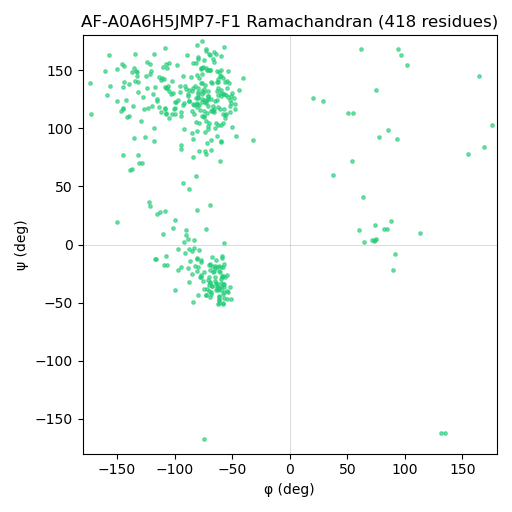 C CA . ASP A 1 119 ? 6.684 -10.847 22.345 1.00 96.25 119 ASP A CA 1
ATOM 877 C C . ASP A 1 119 ? 7.937 -11.706 22.038 1.00 96.25 119 ASP A C 1
ATOM 879 O O . ASP A 1 119 ? 8.080 -12.176 20.905 1.00 96.25 119 ASP A O 1
ATOM 883 N N . PRO A 1 120 ? 8.858 -11.926 22.998 1.00 97.00 120 PRO A N 1
ATOM 884 C CA . PRO A 1 120 ? 10.100 -12.656 22.738 1.00 97.00 120 PRO A CA 1
ATOM 885 C C . PRO A 1 120 ? 9.914 -14.097 22.251 1.00 97.00 120 PRO A C 1
ATOM 887 O O . PRO A 1 120 ? 10.731 -14.571 21.458 1.00 97.00 120 PRO A O 1
ATOM 890 N N . ASP A 1 121 ? 8.864 -14.795 22.699 1.00 97.38 121 ASP A N 1
ATOM 891 C CA . ASP A 1 121 ? 8.587 -16.164 22.254 1.00 97.38 121 ASP A CA 1
ATOM 892 C C . ASP A 1 121 ? 8.078 -16.149 20.808 1.00 97.38 121 ASP A C 1
ATOM 894 O O . ASP A 1 121 ? 8.494 -16.976 19.994 1.00 97.38 121 ASP A O 1
ATOM 898 N N . VAL A 1 122 ? 7.250 -15.156 20.458 1.00 96.94 122 VAL A N 1
ATOM 899 C CA . VAL A 1 122 ? 6.845 -14.904 19.068 1.00 96.94 122 VAL A CA 1
ATOM 900 C C . VAL A 1 122 ? 8.076 -14.567 18.222 1.00 96.94 122 VAL A C 1
ATOM 902 O O . VAL A 1 122 ? 8.300 -15.213 17.206 1.00 96.94 122 VAL A O 1
ATOM 905 N N . LEU A 1 123 ? 8.935 -13.635 18.640 1.00 96.31 123 LEU A N 1
ATOM 906 C CA . LEU A 1 123 ? 10.153 -13.281 17.896 1.00 96.31 123 LEU A CA 1
ATOM 907 C C . LEU A 1 123 ? 11.035 -14.491 17.602 1.00 96.31 123 LEU A C 1
ATOM 909 O O . LEU A 1 123 ? 11.490 -14.663 16.472 1.00 96.31 123 LEU A O 1
ATOM 913 N N . ALA A 1 124 ? 11.272 -15.333 18.610 1.00 96.31 124 ALA A N 1
ATOM 914 C CA . ALA A 1 124 ? 12.059 -16.550 18.460 1.00 96.31 124 ALA A CA 1
ATOM 915 C C . ALA A 1 124 ? 11.437 -17.503 17.424 1.00 96.31 124 ALA A C 1
ATOM 917 O O . ALA A 1 124 ? 12.158 -18.085 16.612 1.00 96.31 124 ALA A O 1
ATOM 918 N N . ASP A 1 125 ? 10.107 -17.607 17.403 1.00 96.19 125 ASP A N 1
ATOM 919 C CA . ASP A 1 125 ? 9.342 -18.417 16.451 1.00 96.19 125 ASP A CA 1
ATOM 920 C C . ASP A 1 125 ? 9.360 -17.858 15.006 1.00 96.19 125 ASP A C 1
ATOM 922 O O . ASP A 1 125 ? 9.100 -18.600 14.055 1.00 96.19 125 ASP A O 1
ATOM 926 N N . TYR A 1 126 ? 9.722 -16.581 14.815 1.00 94.56 126 TYR A N 1
ATOM 927 C CA . TYR A 1 126 ? 9.911 -15.929 13.503 1.00 94.56 126 TYR A CA 1
ATOM 928 C C . TYR A 1 126 ? 11.372 -15.540 13.210 1.00 94.56 126 TYR A C 1
ATOM 930 O O . TYR A 1 126 ? 11.639 -14.607 12.454 1.00 94.56 126 TYR A O 1
ATOM 938 N N . GLY A 1 127 ? 12.340 -16.267 13.774 1.00 91.06 127 GLY A N 1
ATOM 939 C CA . GLY A 1 127 ? 13.751 -16.138 13.391 1.00 91.06 127 GLY A CA 1
ATOM 940 C C . GLY A 1 127 ? 14.543 -15.070 14.148 1.00 91.06 127 GLY A C 1
ATOM 941 O O . GLY A 1 127 ? 15.593 -14.640 13.679 1.00 91.06 127 GLY A O 1
ATOM 942 N N . GLY A 1 128 ? 14.071 -14.640 15.320 1.00 91.31 128 GLY A N 1
ATOM 943 C CA . GLY A 1 128 ? 14.871 -13.865 16.275 1.00 91.31 128 GLY A CA 1
ATOM 944 C C . GLY A 1 128 ? 15.116 -12.402 15.897 1.00 91.31 128 GLY A C 1
ATOM 945 O O . GLY A 1 128 ? 15.841 -11.716 16.609 1.00 91.31 128 GLY A O 1
ATOM 946 N N . GLY A 1 129 ? 14.524 -11.924 14.798 1.00 87.50 129 GLY A N 1
ATOM 947 C CA . GLY A 1 129 ? 14.687 -10.558 14.291 1.00 87.50 129 GLY A CA 1
ATOM 948 C C . GLY A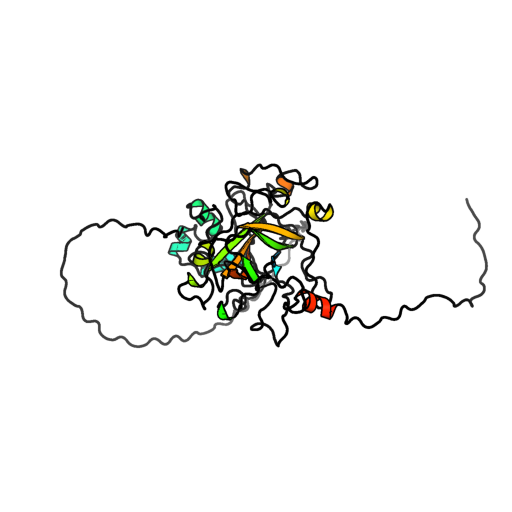 1 129 ? 15.820 -10.382 13.280 1.00 87.50 129 GLY A C 1
ATOM 949 O O . GLY A 1 129 ? 15.899 -9.330 12.649 1.00 87.50 129 GLY A O 1
ATOM 950 N N . ASP A 1 130 ? 16.651 -11.405 13.065 1.00 85.88 130 ASP A N 1
ATOM 951 C CA . ASP A 1 130 ? 17.748 -11.372 12.085 1.00 85.88 130 ASP A CA 1
ATOM 952 C C . ASP A 1 130 ? 17.248 -11.478 10.636 1.00 85.88 130 ASP A C 1
ATOM 954 O O . ASP A 1 130 ? 17.912 -11.031 9.700 1.00 85.88 130 ASP A O 1
ATOM 958 N N . VAL A 1 131 ? 16.057 -12.047 10.454 1.00 85.88 131 VAL A N 1
ATOM 959 C CA . VAL A 1 131 ? 15.365 -12.166 9.169 1.00 85.88 131 VAL A CA 1
ATOM 960 C C . VAL A 1 131 ? 14.182 -11.214 9.113 1.00 85.88 131 VAL A C 1
ATOM 962 O O . VAL A 1 131 ? 13.613 -10.838 10.141 1.00 85.88 131 VAL A O 1
ATOM 965 N N . TRP A 1 132 ? 13.781 -10.844 7.900 1.00 88.38 132 TRP A N 1
ATOM 966 C CA . TRP A 1 132 ? 12.553 -10.096 7.692 1.00 88.38 132 TRP A CA 1
ATOM 967 C C . TRP A 1 132 ? 11.349 -10.898 8.198 1.00 88.38 132 TRP A C 1
ATOM 969 O O . TRP A 1 132 ? 11.039 -11.973 7.682 1.00 88.38 132 TRP A O 1
ATOM 979 N N . ILE A 1 133 ? 10.663 -10.374 9.217 1.00 90.69 133 ILE A N 1
ATOM 980 C CA . ILE A 1 133 ? 9.671 -11.147 9.980 1.00 90.69 133 ILE A CA 1
ATOM 981 C C . ILE A 1 133 ? 8.468 -11.598 9.139 1.00 90.69 133 ILE A C 1
ATOM 983 O O . ILE A 1 133 ? 7.944 -12.695 9.323 1.00 90.69 133 ILE A O 1
ATOM 987 N N . VAL A 1 134 ? 8.065 -10.779 8.165 1.00 91.62 134 VAL A N 1
ATOM 988 C CA . VAL A 1 134 ? 6.989 -11.106 7.218 1.00 91.62 134 VAL A CA 1
ATOM 989 C C . VAL A 1 134 ? 7.434 -12.214 6.255 1.00 91.62 134 VAL A C 1
ATOM 991 O O . VAL A 1 134 ? 6.650 -13.096 5.912 1.00 91.62 134 VAL A O 1
ATOM 994 N N . GLY A 1 135 ? 8.716 -12.224 5.887 1.00 90.00 135 GLY A N 1
ATOM 995 C CA . GLY A 1 135 ? 9.353 -13.325 5.171 1.00 90.00 135 GLY A CA 1
ATOM 996 C C . GLY A 1 135 ? 9.338 -14.633 5.959 1.00 90.00 135 GLY A C 1
ATOM 997 O O . GLY A 1 135 ? 8.953 -15.675 5.437 1.00 90.00 135 GLY A O 1
ATOM 998 N N . ALA A 1 136 ? 9.662 -14.576 7.251 1.00 92.00 136 ALA A N 1
ATOM 999 C CA . ALA A 1 136 ? 9.588 -15.746 8.124 1.00 92.00 136 ALA A CA 1
ATOM 1000 C C . ALA A 1 136 ? 8.151 -16.287 8.254 1.00 92.00 136 ALA A C 1
ATOM 1002 O O . ALA A 1 136 ? 7.946 -17.501 8.238 1.00 92.00 136 ALA A O 1
ATOM 1003 N N . ALA A 1 137 ? 7.144 -15.410 8.338 1.00 93.94 137 ALA A N 1
ATOM 1004 C CA . ALA A 1 137 ? 5.738 -15.820 8.315 1.00 93.94 137 ALA A CA 1
ATOM 1005 C C . ALA A 1 137 ? 5.379 -16.529 6.998 1.00 93.94 137 ALA A C 1
ATOM 1007 O O . ALA A 1 137 ? 4.786 -17.612 7.007 1.00 93.94 137 ALA A O 1
ATOM 1008 N N . TRP A 1 138 ? 5.835 -15.982 5.869 1.00 93.25 138 TRP A N 1
ATOM 1009 C CA . TRP A 1 138 ? 5.652 -16.593 4.557 1.00 93.25 138 TRP A CA 1
ATOM 1010 C C . TRP A 1 138 ? 6.218 -18.019 4.463 1.00 93.25 138 TRP A C 1
ATOM 1012 O O . TRP A 1 138 ? 5.539 -18.933 3.968 1.00 93.25 138 TRP A O 1
ATOM 1022 N N . ASP A 1 139 ? 7.445 -18.215 4.955 1.00 91.81 139 ASP A N 1
ATOM 1023 C CA . ASP A 1 139 ? 8.156 -19.500 4.948 1.00 91.81 139 ASP A CA 1
ATOM 1024 C C . ASP A 1 139 ? 7.460 -20.556 5.818 1.00 91.81 139 ASP A C 1
ATOM 1026 O O . ASP A 1 139 ? 7.503 -21.751 5.517 1.00 91.81 139 ASP A O 1
ATOM 1030 N N . LYS A 1 140 ? 6.734 -20.118 6.850 1.00 95.12 140 LYS A N 1
ATOM 1031 C CA . LYS A 1 140 ? 5.871 -20.971 7.684 1.00 95.12 140 LYS A CA 1
ATOM 1032 C C . LYS A 1 140 ? 4.526 -21.295 7.033 1.00 95.12 140 LYS A C 1
ATOM 1034 O O . LYS A 1 140 ? 3.761 -22.092 7.574 1.00 95.12 140 LYS A O 1
ATOM 1039 N N . GLY A 1 141 ? 4.236 -20.714 5.870 1.00 95.69 141 GLY A N 1
ATOM 1040 C CA . GLY A 1 141 ? 2.961 -20.870 5.176 1.00 95.69 141 GLY A CA 1
ATOM 1041 C C . GLY A 1 141 ? 1.855 -19.955 5.708 1.00 95.69 141 GLY A C 1
ATOM 1042 O O . GLY A 1 141 ? 0.694 -20.162 5.362 1.00 95.69 141 GLY A O 1
ATOM 1043 N N . GLU A 1 142 ? 2.187 -18.944 6.516 1.00 96.38 142 GLU A N 1
ATOM 1044 C CA . GLU A 1 142 ? 1.236 -17.933 6.987 1.00 96.38 142 GLU A CA 1
ATOM 1045 C C . GLU A 1 142 ? 1.042 -16.874 5.896 1.00 96.38 142 GLU A C 1
ATOM 1047 O O . GLU A 1 142 ? 1.934 -16.078 5.606 1.00 96.38 142 GLU A O 1
ATOM 1052 N N . ARG A 1 143 ? -0.113 -16.924 5.224 1.00 96.31 143 ARG A N 1
ATOM 1053 C CA . ARG A 1 143 ? -0.404 -16.148 4.010 1.00 96.31 143 ARG A CA 1
ATOM 1054 C C . ARG A 1 143 ? -1.859 -15.721 3.992 1.00 96.31 143 ARG A C 1
ATOM 1056 O O . ARG A 1 143 ? -2.720 -16.401 4.554 1.00 96.31 143 ARG A O 1
ATOM 1063 N N . CYS A 1 144 ? -2.137 -14.620 3.308 1.00 96.88 144 CYS A N 1
ATOM 1064 C CA . CYS A 1 144 ? -3.506 -14.237 3.001 1.00 96.88 144 CYS A CA 1
ATOM 1065 C C . CYS A 1 144 ? -4.153 -15.251 2.032 1.00 96.88 144 CYS A C 1
ATOM 1067 O O . CYS A 1 144 ? -3.438 -15.963 1.323 1.00 96.88 144 CYS A O 1
ATOM 1069 N N . PRO A 1 145 ? -5.499 -15.327 1.951 1.00 95.56 145 PRO A N 1
ATOM 1070 C CA . PRO A 1 145 ? -6.191 -16.250 1.042 1.00 95.56 145 PRO A CA 1
ATOM 1071 C C . PRO A 1 145 ? -5.790 -16.146 -0.435 1.00 95.56 145 PRO A C 1
ATOM 1073 O O . PRO A 1 145 ? -5.914 -17.126 -1.165 1.00 95.56 145 PRO A O 1
ATOM 1076 N N . ASN A 1 146 ? -5.318 -14.977 -0.866 1.00 96.25 146 ASN A N 1
ATOM 1077 C CA . ASN A 1 146 ? -4.827 -14.716 -2.215 1.00 96.25 146 ASN A CA 1
ATOM 1078 C C . ASN A 1 146 ? -3.292 -14.755 -2.314 1.00 96.25 146 ASN A C 1
ATOM 1080 O O . ASN A 1 146 ? -2.725 -14.153 -3.219 1.00 96.25 146 ASN A O 1
ATOM 1084 N N . ASN A 1 147 ? -2.620 -15.416 -1.364 1.00 96.81 147 ASN A N 1
ATOM 1085 C CA . ASN A 1 147 ? -1.163 -15.522 -1.282 1.00 96.81 147 ASN A CA 1
ATOM 1086 C C . ASN A 1 147 ? -0.413 -14.184 -1.143 1.00 96.81 147 ASN A C 1
ATOM 1088 O O . ASN A 1 147 ? 0.808 -14.175 -1.244 1.00 96.81 147 ASN A O 1
ATOM 1092 N N . ASN A 1 148 ? -1.079 -13.066 -0.854 1.00 95.56 148 ASN A N 1
ATOM 1093 C CA . ASN A 1 148 ? -0.376 -11.868 -0.395 1.00 95.56 148 ASN A CA 1
ATOM 1094 C C . ASN A 1 148 ? 0.301 -12.121 0.964 1.00 95.56 148 ASN A C 1
ATOM 1096 O O . ASN A 1 148 ? -0.029 -13.077 1.687 1.00 95.56 148 ASN A O 1
ATOM 1100 N N . TYR A 1 149 ? 1.235 -11.245 1.331 1.00 94.88 149 TYR A N 1
ATOM 1101 C CA . TYR A 1 149 ? 1.894 -11.331 2.628 1.00 94.88 149 TYR A CA 1
ATOM 1102 C C . TYR A 1 149 ? 0.901 -11.160 3.778 1.00 94.88 149 TYR A C 1
ATOM 1104 O O . TYR A 1 149 ? 0.167 -10.174 3.843 1.00 94.88 149 TYR A O 1
ATOM 1112 N N . LEU A 1 150 ? 0.933 -12.097 4.729 1.00 95.00 150 LEU A N 1
ATOM 1113 C CA . LEU A 1 150 ? 0.185 -11.985 5.974 1.00 95.00 150 LEU A CA 1
ATOM 1114 C C . LEU A 1 150 ? 1.078 -11.380 7.053 1.00 95.00 150 LEU A C 1
ATOM 1116 O O . LEU A 1 150 ? 2.036 -11.998 7.508 1.00 95.00 150 LEU A O 1
ATOM 1120 N N . GLU A 1 151 ? 0.726 -10.184 7.498 1.00 94.00 151 GLU A N 1
ATOM 1121 C CA . GLU A 1 151 ? 1.376 -9.538 8.632 1.00 94.00 151 GLU A CA 1
ATOM 1122 C C . GLU A 1 151 ? 0.331 -9.346 9.722 1.00 94.00 151 GLU A C 1
ATOM 1124 O O . GLU A 1 151 ? -0.392 -8.359 9.722 1.00 94.00 151 GLU A O 1
ATOM 1129 N N . SER A 1 152 ? 0.179 -10.340 10.592 1.00 95.00 152 SER A N 1
ATOM 1130 C CA . SER A 1 152 ? -0.776 -10.297 11.708 1.00 95.00 152 SER A CA 1
ATOM 1131 C C . SER A 1 152 ? -0.367 -9.287 12.781 1.00 95.00 152 SER A C 1
ATOM 1133 O O . SER A 1 152 ? 0.817 -8.963 12.895 1.00 95.00 152 SER A O 1
ATOM 1135 N N . ASP A 1 153 ? -1.296 -8.911 13.658 1.00 94.56 153 ASP A N 1
ATOM 1136 C CA . ASP A 1 153 ? -1.056 -7.967 14.761 1.00 94.56 153 ASP A CA 1
ATOM 1137 C C . ASP A 1 153 ? 0.153 -8.349 15.630 1.00 94.56 153 ASP A C 1
ATOM 1139 O O . ASP A 1 153 ? 0.939 -7.488 16.024 1.00 94.56 153 ASP A O 1
ATOM 1143 N N . LYS A 1 154 ? 0.370 -9.654 15.859 1.00 93.81 154 LYS A N 1
ATOM 1144 C CA . LYS A 1 154 ? 1.517 -10.173 16.631 1.00 93.81 154 LYS A CA 1
ATOM 1145 C C . LYS A 1 154 ? 2.892 -9.848 16.025 1.00 93.81 154 LYS A C 1
ATOM 1147 O O . LYS A 1 154 ? 3.870 -9.876 16.761 1.00 93.81 154 LYS A O 1
ATOM 1152 N N . ILE A 1 155 ? 2.991 -9.582 14.718 1.00 93.31 155 ILE A N 1
ATOM 1153 C CA . ILE A 1 155 ? 4.264 -9.274 14.035 1.00 93.31 155 ILE A CA 1
ATOM 1154 C C . ILE A 1 155 ? 4.303 -7.865 13.425 1.00 93.31 155 ILE A C 1
ATOM 1156 O O . ILE A 1 155 ? 5.378 -7.375 13.092 1.00 93.31 155 ILE A O 1
ATOM 1160 N N . ALA A 1 156 ? 3.163 -7.175 13.343 1.00 91.81 156 ALA A N 1
ATOM 1161 C CA . ALA A 1 156 ? 3.011 -5.847 12.744 1.00 91.81 156 ALA A CA 1
ATOM 1162 C C . ALA A 1 156 ? 3.435 -4.671 13.648 1.00 91.81 156 ALA A C 1
ATOM 1164 O O . ALA A 1 156 ? 2.881 -3.574 13.570 1.00 91.81 156 ALA A O 1
ATOM 1165 N N . VAL A 1 157 ? 4.395 -4.881 14.546 1.00 89.88 157 VAL A N 1
ATOM 1166 C CA . VAL A 1 157 ? 4.740 -3.906 15.598 1.00 89.88 157 VAL A CA 1
ATOM 1167 C C . VAL A 1 157 ? 5.843 -2.922 15.179 1.00 89.88 157 VAL A C 1
ATOM 1169 O O . VAL A 1 157 ? 6.134 -1.967 15.897 1.00 89.88 157 VAL A O 1
ATOM 1172 N N . GLY A 1 158 ? 6.456 -3.140 14.011 1.00 86.56 158 GLY A N 1
ATOM 1173 C CA . GLY A 1 158 ? 7.572 -2.344 13.500 1.00 86.56 158 GLY A CA 1
ATOM 1174 C C . GLY A 1 158 ? 7.163 -1.064 12.765 1.00 86.56 158 GLY A C 1
ATOM 1175 O O . GLY A 1 158 ? 7.710 -0.009 13.066 1.00 86.56 158 GLY A O 1
ATOM 1176 N N . HIS A 1 159 ? 6.229 -1.125 11.809 1.00 84.06 159 HIS A N 1
ATOM 1177 C CA . HIS A 1 159 ? 5.921 -0.024 10.867 1.00 84.06 159 HIS A CA 1
ATOM 1178 C C . HIS A 1 159 ? 4.732 0.869 11.265 1.00 84.06 159 HIS A C 1
ATOM 1180 O O . HIS A 1 159 ? 4.380 1.788 10.521 1.00 84.06 159 HIS A O 1
ATOM 1186 N N . GLY A 1 160 ? 4.044 0.540 12.363 1.00 85.62 160 GLY A N 1
ATOM 1187 C CA . GLY A 1 160 ? 2.676 1.009 12.583 1.00 85.62 160 GLY A CA 1
ATOM 1188 C C . GLY A 1 160 ? 1.713 0.493 11.501 1.00 85.62 160 GLY A C 1
ATOM 1189 O O . GLY A 1 160 ? 2.114 -0.046 10.472 1.00 85.62 160 GLY A O 1
ATOM 1190 N N . VAL A 1 161 ? 0.407 0.654 11.713 1.00 91.56 161 VAL A N 1
ATOM 1191 C CA . VAL A 1 161 ? -0.597 0.142 10.761 1.00 91.56 161 VAL A CA 1
ATOM 1192 C C . VAL A 1 161 ? -0.703 1.035 9.520 1.00 91.56 161 VAL A C 1
ATOM 1194 O O . VAL A 1 161 ? -0.984 0.561 8.426 1.00 91.56 161 VAL A O 1
ATOM 1197 N N . CYS A 1 162 ? -0.411 2.328 9.643 1.00 93.25 162 CYS A N 1
ATOM 1198 C CA . CYS A 1 162 ? -0.484 3.285 8.540 1.00 93.25 162 CYS A CA 1
ATOM 1199 C C . CYS A 1 162 ? 0.868 3.974 8.271 1.00 93.25 162 CYS A C 1
ATOM 1201 O O . CYS A 1 162 ? 0.895 5.135 7.873 1.00 93.25 162 CYS A O 1
ATOM 1203 N N . GLY A 1 163 ? 1.990 3.272 8.479 1.00 87.44 163 GLY A N 1
ATOM 1204 C CA . GLY A 1 163 ? 3.328 3.688 8.016 1.00 87.44 163 GLY A CA 1
ATOM 1205 C C . GLY A 1 163 ? 4.096 4.653 8.924 1.00 87.44 163 GLY A C 1
ATOM 1206 O O . GLY A 1 163 ? 5.080 5.250 8.484 1.00 87.44 163 GLY A O 1
ATOM 1207 N N . ASP A 1 164 ? 3.656 4.836 10.169 1.00 86.62 164 ASP A N 1
ATOM 1208 C CA . ASP A 1 164 ? 4.326 5.697 11.148 1.00 86.62 164 ASP A CA 1
ATOM 1209 C C . ASP A 1 164 ? 5.526 5.007 11.829 1.00 86.62 164 ASP A C 1
ATOM 1211 O O . ASP A 1 164 ? 5.461 3.818 12.141 1.00 86.62 164 ASP A O 1
ATOM 1215 N N . PRO A 1 165 ? 6.598 5.744 12.176 1.00 84.25 165 PRO A N 1
ATOM 1216 C CA . PRO A 1 165 ? 6.856 7.162 11.896 1.00 84.25 165 PRO A CA 1
ATOM 1217 C C . PRO A 1 165 ? 7.395 7.404 10.468 1.00 84.25 165 PRO A C 1
ATOM 1219 O O . PRO A 1 165 ? 7.750 6.455 9.768 1.00 84.25 165 PRO A O 1
ATOM 1222 N N . PRO A 1 166 ? 7.516 8.668 10.014 1.00 76.31 166 PRO A N 1
ATOM 1223 C CA . PRO A 1 166 ? 8.209 8.963 8.761 1.00 76.31 166 PRO A CA 1
ATOM 1224 C C . PRO A 1 166 ? 9.708 8.627 8.838 1.00 76.31 166 PRO A C 1
ATOM 1226 O O . PRO A 1 166 ? 10.311 8.629 9.914 1.00 76.31 166 PRO A O 1
ATOM 1229 N N . GLN A 1 167 ? 10.323 8.398 7.678 1.00 69.38 167 GLN A N 1
ATOM 1230 C CA . GLN A 1 167 ? 11.750 8.146 7.500 1.00 69.38 167 GLN A CA 1
ATOM 1231 C C . GLN A 1 167 ? 12.616 9.198 8.197 1.00 69.38 167 GLN A C 1
ATOM 1233 O O . GLN A 1 167 ? 12.404 10.400 8.032 1.00 69.38 167 GLN A O 1
ATOM 1238 N N . GLY A 1 168 ? 13.601 8.748 8.981 1.00 62.03 168 GLY A N 1
ATOM 1239 C CA . GLY A 1 168 ? 14.520 9.633 9.709 1.00 62.03 168 GLY A CA 1
ATOM 1240 C C . GLY A 1 168 ? 13.861 10.508 10.785 1.00 62.03 168 GLY A C 1
ATOM 1241 O O . GLY A 1 168 ? 14.546 11.311 11.424 1.00 62.03 168 GLY A O 1
ATOM 1242 N N . GLY A 1 169 ? 12.550 10.372 11.000 1.00 62.31 169 GLY A N 1
ATOM 1243 C CA . GLY A 1 169 ? 11.845 11.008 12.097 1.00 62.31 169 GLY A CA 1
ATOM 1244 C C . GLY A 1 169 ? 12.246 10.392 13.434 1.00 62.31 169 GLY A C 1
ATOM 1245 O O . GLY A 1 169 ? 12.561 9.208 13.528 1.00 62.31 169 GLY A O 1
ATOM 1246 N N . LEU A 1 170 ? 12.195 11.203 14.494 1.00 54.81 170 LEU A N 1
ATOM 1247 C CA . LEU A 1 170 ? 12.027 10.658 15.843 1.00 54.81 170 LEU A CA 1
ATOM 1248 C C . LEU A 1 170 ? 10.704 9.876 15.885 1.00 54.81 170 LEU A C 1
ATOM 1250 O O . LEU A 1 170 ? 9.854 10.113 15.024 1.00 54.81 170 LEU A O 1
ATOM 1254 N N . ASP A 1 171 ? 10.511 9.009 16.886 1.00 58.84 171 ASP A N 1
ATOM 1255 C CA . ASP A 1 171 ? 9.212 8.394 17.205 1.00 58.84 171 ASP A CA 1
ATOM 1256 C C . ASP A 1 171 ? 8.195 9.500 17.569 1.00 58.84 171 ASP A C 1
ATOM 1258 O O . ASP A 1 171 ? 7.871 9.764 18.727 1.00 58.84 171 ASP A O 1
ATOM 1262 N N . ASN A 1 172 ? 7.768 10.255 16.562 1.00 53.38 172 ASN A N 1
ATOM 1263 C CA . ASN A 1 172 ? 6.715 11.246 16.617 1.00 53.38 172 ASN A CA 1
ATOM 1264 C C . ASN A 1 172 ? 5.407 10.465 16.810 1.00 53.38 172 ASN A C 1
ATOM 1266 O O . ASN A 1 172 ? 5.333 9.312 16.375 1.00 53.38 172 ASN A O 1
ATOM 1270 N N . PRO A 1 173 ? 4.380 11.026 17.472 1.00 61.75 173 PRO A N 1
ATOM 1271 C CA . PRO A 1 173 ? 3.210 10.240 17.817 1.00 61.75 173 PRO A CA 1
ATOM 1272 C C . PRO A 1 173 ? 2.589 9.708 16.528 1.00 61.75 173 PRO A C 1
ATOM 1274 O O . PRO A 1 173 ? 2.369 10.499 15.610 1.00 61.75 173 PRO A O 1
ATOM 1277 N N . ASN A 1 174 ? 2.369 8.389 16.484 1.00 70.75 174 ASN A N 1
ATOM 1278 C CA . ASN A 1 174 ? 1.666 7.637 15.441 1.00 70.75 174 ASN A CA 1
ATOM 1279 C C . ASN A 1 174 ? 0.554 8.486 14.823 1.00 70.75 174 ASN A C 1
ATOM 1281 O O . ASN A 1 174 ? -0.549 8.529 15.359 1.00 70.75 174 ASN A O 1
ATOM 1285 N N . THR A 1 175 ? 0.851 9.236 13.762 1.00 79.62 175 THR A N 1
ATOM 1286 C CA . THR A 1 175 ? -0.036 10.317 13.323 1.00 79.62 175 THR A CA 1
ATOM 1287 C C . THR A 1 175 ? -1.181 9.710 12.534 1.00 79.62 175 THR A C 1
ATOM 1289 O O . THR A 1 175 ? -2.343 10.033 12.767 1.00 79.62 175 THR A O 1
ATOM 1292 N N . TYR A 1 176 ? -0.862 8.763 11.658 1.00 86.88 176 TYR A N 1
ATOM 1293 C CA . TYR A 1 176 ? -1.813 8.147 10.741 1.00 86.88 176 TYR A CA 1
ATOM 1294 C C . TYR A 1 176 ? -2.362 6.818 11.268 1.00 86.88 176 TYR A C 1
ATOM 1296 O O . TYR A 1 176 ? -3.471 6.418 10.910 1.00 86.88 176 TYR A O 1
ATOM 1304 N N . SER A 1 177 ? -1.635 6.183 12.185 1.00 89.69 177 SER A N 1
ATOM 1305 C CA . SER A 1 177 ? -2.029 4.996 12.951 1.00 89.69 177 SER A CA 1
ATOM 1306 C C . SER A 1 177 ? -2.782 5.395 14.233 1.00 89.69 177 SER A C 1
ATOM 1308 O O . SER A 1 177 ? -2.466 4.943 15.333 1.00 89.69 177 SER A O 1
ATOM 1310 N N . THR A 1 178 ? -3.754 6.299 14.086 1.00 91.44 178 THR A N 1
ATOM 1311 C CA . THR A 1 178 ? -4.629 6.832 15.146 1.00 91.44 178 THR A CA 1
ATOM 1312 C C . THR A 1 178 ? -6.070 6.312 15.021 1.00 91.44 178 THR A C 1
ATOM 1314 O O . THR A 1 178 ? -6.401 5.683 14.009 1.00 91.44 178 THR A O 1
ATOM 1317 N N . PRO A 1 179 ? -6.931 6.533 16.043 1.00 94.62 179 PRO A N 1
ATOM 1318 C CA . PRO A 1 179 ? -8.307 6.042 16.038 1.00 94.62 179 PRO A CA 1
ATOM 1319 C C . PRO A 1 179 ? -9.107 6.466 14.802 1.00 94.62 179 PRO A C 1
ATOM 1321 O O . PRO A 1 179 ? -9.011 7.611 14.353 1.00 94.62 179 PRO A O 1
ATOM 1324 N N . ASN A 1 180 ? -9.933 5.558 14.280 1.00 94.12 180 ASN A N 1
ATOM 1325 C CA . ASN A 1 180 ? -10.722 5.744 13.060 1.00 94.12 180 ASN A CA 1
ATOM 1326 C C . ASN A 1 180 ? -11.682 6.935 13.159 1.00 94.12 180 ASN A C 1
ATOM 1328 O O . ASN A 1 180 ? -11.929 7.615 12.168 1.00 94.12 180 ASN A O 1
ATOM 1332 N N . THR A 1 181 ? -12.155 7.266 14.361 1.00 93.25 181 THR A N 1
ATOM 1333 C CA . THR A 1 181 ? -13.007 8.444 14.612 1.00 93.25 181 THR A CA 1
ATOM 1334 C C . THR A 1 181 ? -12.387 9.783 14.199 1.00 93.25 181 THR A C 1
ATOM 1336 O O . THR A 1 181 ? -13.121 10.751 14.001 1.00 93.25 181 THR A O 1
ATOM 1339 N N . L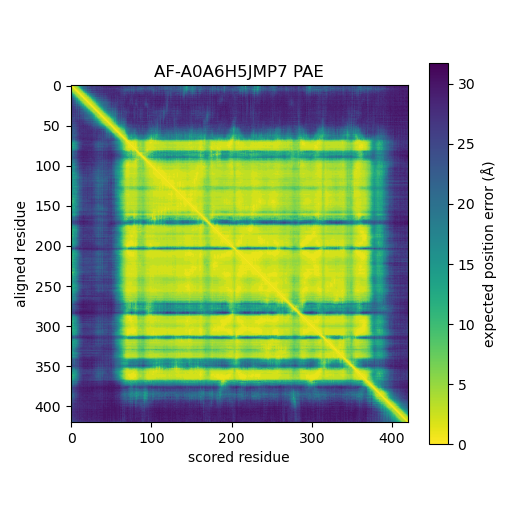EU A 1 182 ? -11.062 9.854 14.031 1.00 91.06 182 LEU A N 1
ATOM 1340 C CA . LEU A 1 182 ? -10.346 11.046 13.556 1.00 91.06 182 LEU A CA 1
ATOM 1341 C C . LEU A 1 182 ? -10.240 11.124 12.022 1.00 91.06 182 LEU A C 1
ATOM 1343 O O . LEU A 1 182 ? -9.697 12.095 11.491 1.00 91.06 182 LEU A O 1
ATOM 1347 N N . TRP A 1 183 ? -10.727 10.104 11.312 1.00 92.25 183 TRP A N 1
ATOM 1348 C CA . TRP A 1 183 ? -10.539 9.921 9.874 1.00 92.25 183 TRP A CA 1
ATOM 1349 C C . TRP A 1 183 ? -11.869 9.610 9.180 1.00 92.25 183 TRP A C 1
ATOM 1351 O O . TRP A 1 183 ? -12.146 8.461 8.844 1.00 92.25 183 TRP A O 1
ATOM 1361 N N . PRO A 1 184 ? -12.732 10.615 8.951 1.00 92.50 184 PRO A N 1
ATOM 1362 C CA . PRO A 1 184 ? -14.004 10.377 8.283 1.00 92.50 184 PRO A CA 1
ATOM 1363 C C . PRO A 1 184 ? -13.782 9.846 6.855 1.00 92.50 184 PRO A C 1
ATOM 1365 O O . PRO A 1 184 ? -12.930 10.386 6.143 1.00 92.50 184 PRO A O 1
ATOM 1368 N N . PRO A 1 185 ? -14.578 8.866 6.383 1.00 93.81 185 PRO A N 1
ATOM 1369 C CA . PRO A 1 185 ? -14.493 8.390 5.009 1.00 93.81 185 PRO A CA 1
ATOM 1370 C C . PRO A 1 185 ? -14.661 9.520 3.989 1.00 93.81 185 PRO A C 1
ATOM 1372 O O . PRO A 1 185 ? -15.630 10.284 4.033 1.00 93.81 185 PRO A O 1
ATOM 1375 N N . ILE A 1 186 ? -13.731 9.615 3.037 1.00 89.62 186 ILE A N 1
ATOM 1376 C CA . ILE A 1 186 ? -13.701 10.701 2.038 1.00 89.62 186 ILE A CA 1
ATOM 1377 C C . ILE A 1 186 ? -14.096 10.250 0.631 1.00 89.62 186 ILE A C 1
ATOM 1379 O O . ILE A 1 186 ? -14.314 11.087 -0.247 1.00 89.62 186 ILE A O 1
ATOM 1383 N N . SER A 1 187 ? -14.215 8.939 0.408 1.00 92.69 187 SER A N 1
ATOM 1384 C CA . SER A 1 187 ? -14.631 8.349 -0.869 1.00 92.69 187 SER A CA 1
ATOM 1385 C C . SER A 1 187 ? -15.701 7.282 -0.660 1.00 92.69 187 SER A C 1
ATOM 1387 O O . SER A 1 187 ? -15.712 6.582 0.347 1.00 92.69 187 SER A O 1
ATOM 1389 N N . THR A 1 188 ? -16.607 7.131 -1.626 1.00 96.44 188 THR A N 1
ATOM 1390 C CA . THR A 1 188 ? -17.643 6.091 -1.599 1.00 96.44 188 THR A CA 1
ATOM 1391 C C . THR A 1 188 ? -17.614 5.301 -2.896 1.00 96.44 188 THR A C 1
ATOM 1393 O O . THR A 1 188 ? -17.740 5.879 -3.976 1.00 96.44 188 THR A O 1
ATOM 1396 N N . TYR A 1 189 ? -17.523 3.981 -2.781 1.00 97.19 189 TYR A N 1
ATOM 1397 C CA . TYR A 1 189 ? -17.488 3.054 -3.905 1.00 97.19 189 TYR A CA 1
ATOM 1398 C C . TYR A 1 189 ? -18.679 2.101 -3.883 1.00 97.19 189 TYR A C 1
ATOM 1400 O O . TYR A 1 189 ? -19.393 1.963 -2.883 1.00 97.19 189 TYR A O 1
ATOM 1408 N N . GLN A 1 190 ? -18.914 1.451 -5.021 1.00 97.81 190 GLN A N 1
ATOM 1409 C CA . GLN A 1 190 ? -19.899 0.388 -5.095 1.00 97.81 190 GLN A CA 1
ATOM 1410 C C . GLN A 1 190 ? -19.303 -0.906 -4.533 1.00 97.81 190 GLN A C 1
ATOM 1412 O O . GLN A 1 190 ? -18.235 -1.345 -4.942 1.00 97.81 190 GLN A O 1
ATOM 1417 N N . SER A 1 191 ? -20.019 -1.546 -3.615 1.00 98.06 191 SER A N 1
ATOM 1418 C CA . SER A 1 191 ? -19.666 -2.881 -3.128 1.00 98.06 191 SER A CA 1
ATOM 1419 C C . SER A 1 191 ? -19.513 -3.873 -4.290 1.00 98.06 191 SER A C 1
ATOM 1421 O O . SER A 1 191 ? -20.349 -3.891 -5.201 1.00 98.06 191 SER A O 1
ATOM 1423 N N . GLY A 1 192 ? -18.446 -4.677 -4.277 1.00 98.00 192 GLY A N 1
ATOM 1424 C CA . GLY A 1 192 ? -18.157 -5.651 -5.333 1.00 98.00 192 GLY A CA 1
ATOM 1425 C C . GLY A 1 192 ? -17.689 -5.064 -6.672 1.00 98.00 192 GLY A C 1
ATOM 1426 O O . GLY A 1 192 ? -17.555 -5.816 -7.636 1.00 98.00 192 GLY A O 1
ATOM 1427 N N . SER A 1 193 ? -17.501 -3.743 -6.792 1.00 97.94 193 SER A N 1
ATOM 1428 C CA . SER A 1 193 ? -17.027 -3.145 -8.047 1.00 97.94 193 SER A CA 1
ATOM 1429 C C . SER A 1 193 ? -15.521 -3.281 -8.232 1.00 97.94 193 SER A C 1
ATOM 1431 O O . SER A 1 193 ? -14.780 -3.431 -7.265 1.00 97.94 193 SER A O 1
ATOM 1433 N N . ILE A 1 194 ? -15.078 -3.129 -9.477 1.00 98.50 194 ILE A N 1
ATOM 1434 C CA . ILE A 1 194 ? -13.673 -2.892 -9.803 1.00 98.50 194 ILE A CA 1
ATOM 1435 C C . ILE A 1 194 ? -13.403 -1.390 -9.695 1.00 98.50 194 ILE A C 1
ATOM 1437 O O . ILE A 1 194 ? -14.171 -0.594 -10.243 1.00 98.50 194 ILE A O 1
ATOM 1441 N N . ILE A 1 195 ? -12.329 -1.009 -9.010 1.00 97.81 195 ILE A N 1
ATOM 1442 C CA . ILE A 1 195 ? -11.897 0.387 -8.866 1.00 97.81 195 ILE A CA 1
ATOM 1443 C C . ILE A 1 195 ? -10.460 0.562 -9.347 1.00 97.81 195 ILE A C 1
ATOM 1445 O O . ILE A 1 195 ? -9.693 -0.397 -9.369 1.00 97.81 195 ILE A O 1
ATOM 1449 N N . GLU A 1 196 ? -10.103 1.787 -9.723 1.00 97.44 196 GLU A N 1
ATOM 1450 C CA . GLU A 1 196 ? -8.710 2.176 -9.939 1.00 97.44 196 GLU A CA 1
ATOM 1451 C C . GLU A 1 196 ? -8.116 2.665 -8.620 1.00 97.44 196 GLU A C 1
ATOM 1453 O O . GLU A 1 196 ? -8.685 3.539 -7.961 1.00 97.44 196 GLU A O 1
ATOM 1458 N N . LEU A 1 197 ? -6.970 2.100 -8.259 1.00 97.31 197 LEU A N 1
ATOM 1459 C CA . LEU A 1 197 ? -6.126 2.549 -7.165 1.00 97.31 197 LEU A CA 1
ATOM 1460 C C . LEU A 1 197 ? -4.882 3.206 -7.754 1.00 97.31 197 LEU A C 1
ATOM 1462 O O . LEU A 1 197 ? -4.288 2.683 -8.699 1.00 97.31 197 LEU A O 1
ATOM 1466 N N . LYS A 1 198 ? -4.508 4.366 -7.212 1.00 95.12 198 LYS A N 1
ATOM 1467 C CA . LYS A 1 198 ? -3.366 5.147 -7.696 1.00 95.12 198 LYS A CA 1
ATOM 1468 C C . LYS A 1 198 ? -2.380 5.392 -6.574 1.00 95.12 198 LYS A C 1
ATOM 1470 O O . LYS A 1 198 ? -2.703 6.082 -5.604 1.00 95.12 198 LYS A O 1
ATOM 1475 N N . ALA A 1 199 ? -1.175 4.869 -6.744 1.00 94.06 199 ALA A N 1
ATOM 1476 C CA . ALA A 1 199 ? -0.047 5.128 -5.866 1.00 94.06 199 ALA A CA 1
ATOM 1477 C C . ALA A 1 199 ? 0.992 5.994 -6.578 1.00 94.06 199 ALA A C 1
ATOM 1479 O O . ALA A 1 199 ? 1.234 5.837 -7.772 1.00 94.06 199 ALA A O 1
ATOM 1480 N N . VAL A 1 200 ? 1.618 6.905 -5.848 1.00 91.12 200 VAL A N 1
ATOM 1481 C CA . VAL A 1 200 ? 2.791 7.648 -6.308 1.00 91.12 200 VAL A CA 1
ATOM 1482 C C . VAL A 1 200 ? 4.007 6.965 -5.722 1.00 91.12 200 VAL A C 1
ATOM 1484 O O . VAL A 1 200 ? 4.100 6.858 -4.503 1.00 91.12 200 VAL A O 1
ATOM 1487 N N . ILE A 1 201 ? 4.925 6.525 -6.581 1.00 89.75 201 ILE A N 1
ATOM 1488 C CA . ILE A 1 201 ? 6.210 5.948 -6.174 1.00 89.75 201 ILE A CA 1
ATOM 1489 C C . ILE A 1 201 ? 7.325 6.863 -6.673 1.00 89.75 201 ILE A C 1
ATOM 1491 O O . ILE A 1 201 ? 7.378 7.175 -7.865 1.00 89.75 201 ILE A O 1
ATOM 1495 N N . ASN A 1 202 ? 8.202 7.315 -5.777 1.00 79.69 202 ASN A N 1
ATOM 1496 C CA . ASN A 1 202 ? 9.370 8.119 -6.137 1.00 79.69 202 ASN A CA 1
ATOM 1497 C C . ASN A 1 202 ? 10.639 7.271 -6.243 1.00 79.69 202 ASN A C 1
ATOM 1499 O O . ASN A 1 202 ? 10.799 6.279 -5.536 1.00 79.69 202 ASN A O 1
ATOM 1503 N N . ASN A 1 203 ? 11.577 7.780 -7.044 1.00 69.69 203 ASN A N 1
ATOM 1504 C CA . ASN A 1 203 ? 12.984 7.402 -7.073 1.00 69.69 203 ASN A CA 1
ATOM 1505 C C . ASN A 1 203 ? 13.235 5.900 -7.268 1.00 69.69 203 ASN A C 1
ATOM 1507 O O . ASN A 1 203 ? 13.686 5.237 -6.354 1.00 69.69 203 ASN A O 1
ATOM 1511 N N . ASN A 1 204 ? 12.979 5.401 -8.476 1.00 62.31 204 ASN A N 1
ATOM 1512 C CA . ASN A 1 204 ? 13.462 4.133 -9.037 1.00 62.31 204 ASN A CA 1
ATOM 1513 C C . ASN A 1 204 ? 13.555 2.923 -8.083 1.00 62.31 204 ASN A C 1
ATOM 1515 O O . ASN A 1 204 ? 14.623 2.331 -7.905 1.00 62.31 204 ASN A O 1
ATOM 1519 N N . HIS A 1 205 ? 12.416 2.530 -7.512 1.00 68.88 205 HIS A N 1
ATOM 1520 C CA . HIS A 1 205 ? 12.296 1.267 -6.795 1.00 68.88 205 HIS A CA 1
ATOM 1521 C C . HIS A 1 205 ? 11.388 0.320 -7.544 1.00 68.88 205 HIS A C 1
ATOM 1523 O O . HIS A 1 205 ? 10.174 0.505 -7.637 1.00 68.88 205 HIS A O 1
ATOM 1529 N N . TRP A 1 206 ? 11.998 -0.752 -8.019 1.00 86.06 206 TRP A N 1
ATOM 1530 C CA . TRP A 1 206 ? 11.291 -1.980 -8.329 1.00 86.06 206 TRP A CA 1
ATOM 1531 C C . TRP A 1 206 ? 10.549 -2.484 -7.090 1.00 86.06 206 TRP A C 1
ATOM 1533 O O . TRP A 1 206 ? 10.753 -2.004 -5.970 1.00 86.06 206 TRP A O 1
ATOM 1543 N N . GLY A 1 207 ? 9.694 -3.479 -7.262 1.00 91.50 207 GLY A N 1
ATOM 1544 C CA . GLY A 1 207 ? 8.926 -4.039 -6.159 1.00 91.50 207 GLY A CA 1
ATOM 1545 C C . GLY A 1 207 ? 7.477 -4.224 -6.544 1.00 91.50 207 GLY A C 1
ATOM 1546 O O . GLY A 1 207 ? 7.140 -4.244 -7.729 1.00 91.50 207 GLY A O 1
ATOM 1547 N N . HIS A 1 208 ? 6.626 -4.367 -5.538 1.00 95.25 208 HIS A N 1
ATOM 1548 C CA . HIS A 1 208 ? 5.201 -4.531 -5.766 1.00 95.25 208 HIS A CA 1
ATOM 1549 C C . HIS A 1 208 ? 4.362 -3.875 -4.677 1.00 95.25 208 HIS A C 1
ATOM 1551 O O . HIS A 1 208 ? 4.806 -3.680 -3.544 1.00 95.25 208 HIS A O 1
ATOM 1557 N N . ILE A 1 209 ? 3.134 -3.545 -5.053 1.00 97.38 209 ILE A N 1
ATOM 1558 C CA . ILE A 1 209 ? 2.108 -2.994 -4.183 1.00 97.38 209 ILE A CA 1
ATOM 1559 C C . ILE A 1 209 ? 1.046 -4.067 -3.952 1.00 97.38 209 ILE A C 1
ATOM 1561 O O . ILE A 1 209 ? 0.602 -4.725 -4.895 1.00 97.38 209 ILE A O 1
ATOM 1565 N N . GLU A 1 210 ? 0.627 -4.210 -2.702 1.00 98.19 210 GLU A N 1
ATOM 1566 C CA . GLU A 1 210 ? -0.514 -5.013 -2.274 1.00 98.19 210 GLU A CA 1
ATOM 1567 C C . GLU A 1 210 ? -1.530 -4.102 -1.572 1.00 98.19 210 GLU A C 1
ATOM 1569 O O . GLU A 1 210 ? -1.157 -3.109 -0.937 1.00 98.19 210 GLU A O 1
ATOM 1574 N N . TYR A 1 211 ? -2.818 -4.437 -1.676 1.00 98.69 211 TYR A N 1
ATOM 1575 C CA . TYR A 1 211 ? -3.885 -3.709 -0.993 1.00 98.69 211 TYR A CA 1
ATOM 1576 C C . TYR A 1 211 ? -4.734 -4.631 -0.129 1.00 98.69 211 TYR A C 1
ATOM 1578 O O . TYR A 1 211 ? -5.017 -5.774 -0.490 1.00 98.69 211 TYR A O 1
ATOM 1586 N N . PHE A 1 212 ? -5.172 -4.085 0.996 1.00 98.69 212 PHE A N 1
ATOM 1587 C CA . PHE A 1 212 ? -5.943 -4.762 2.028 1.00 98.69 212 PHE A CA 1
ATOM 1588 C C . PHE A 1 212 ? -7.093 -3.864 2.459 1.00 98.69 212 PHE A C 1
ATOM 1590 O O . PHE A 1 212 ? -6.990 -2.639 2.383 1.00 98.69 212 PHE A O 1
ATOM 1597 N N . LEU A 1 213 ? -8.189 -4.451 2.920 1.00 98.69 213 LEU A N 1
ATOM 1598 C CA . LEU A 1 213 ? -9.350 -3.709 3.387 1.00 98.69 213 LEU A CA 1
ATOM 1599 C C . LEU A 1 213 ? -9.806 -4.252 4.740 1.00 98.69 213 LEU A C 1
ATOM 1601 O O . LEU A 1 213 ? -9.853 -5.456 4.953 1.00 98.69 213 LEU A O 1
ATOM 1605 N N . CYS A 1 214 ? -10.186 -3.348 5.631 1.00 98.69 214 CYS A N 1
AT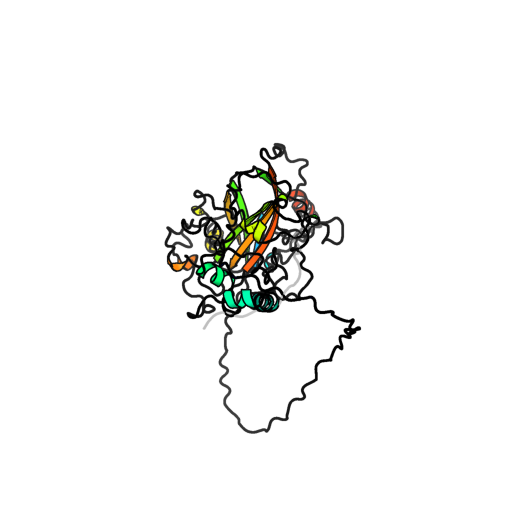OM 1606 C CA . CYS A 1 214 ? -10.844 -3.642 6.895 1.00 98.69 214 CYS A CA 1
ATOM 1607 C C . CYS A 1 214 ? -12.218 -2.970 6.888 1.00 98.69 214 CYS A C 1
ATOM 1609 O O . CYS A 1 214 ? -12.310 -1.775 6.597 1.00 98.69 214 CYS A O 1
ATOM 1611 N N . ASP A 1 215 ? -13.268 -3.721 7.217 1.00 98.50 215 ASP A N 1
ATOM 1612 C CA . ASP A 1 215 ? -14.537 -3.144 7.665 1.00 98.50 215 ASP A CA 1
ATOM 1613 C C . ASP A 1 215 ? -14.413 -2.901 9.166 1.00 98.50 215 ASP A C 1
ATOM 1615 O O . ASP A 1 215 ? -14.257 -3.856 9.926 1.00 98.50 215 ASP A O 1
ATOM 1619 N N . THR A 1 216 ? -14.442 -1.644 9.616 1.00 98.25 216 THR A N 1
ATOM 1620 C CA . THR A 1 216 ? -14.190 -1.357 11.036 1.00 98.25 216 THR A CA 1
ATOM 1621 C C . THR A 1 216 ? -15.270 -1.947 11.940 1.00 98.25 216 THR A C 1
ATOM 1623 O O . THR A 1 216 ? -15.010 -2.200 13.111 1.00 98.25 216 THR A O 1
ATOM 1626 N N . ALA A 1 217 ? -16.455 -2.263 11.406 1.00 98.06 217 ALA A N 1
ATOM 1627 C CA . ALA A 1 217 ? -17.494 -2.973 12.145 1.00 98.06 217 ALA A CA 1
ATOM 1628 C C . ALA A 1 217 ? -17.144 -4.445 12.450 1.00 98.06 217 ALA A C 1
ATOM 1630 O O . ALA A 1 217 ? -17.790 -5.047 13.309 1.00 98.06 217 ALA A O 1
ATOM 1631 N N . ASP A 1 218 ? -16.156 -5.026 11.759 1.00 97.62 218 ASP A N 1
ATOM 1632 C CA . ASP A 1 218 ? -15.618 -6.361 12.048 1.00 97.62 218 ASP A CA 1
ATOM 1633 C C . ASP A 1 218 ? -14.516 -6.319 13.143 1.00 97.62 218 ASP A C 1
ATOM 1635 O O . ASP A 1 218 ? -14.058 -7.375 13.582 1.00 97.62 218 ASP A O 1
ATOM 1639 N N . MET A 1 219 ? -14.103 -5.131 13.612 1.00 97.88 219 MET A N 1
ATOM 1640 C CA . MET A 1 219 ? -13.164 -4.961 14.731 1.00 97.88 219 MET A CA 1
ATOM 1641 C C . MET A 1 219 ? -13.872 -5.013 16.094 1.00 97.88 219 MET A C 1
ATOM 1643 O O . MET A 1 219 ? -15.043 -4.653 16.215 1.00 97.88 219 MET A O 1
ATOM 1647 N N . ASP A 1 220 ? -13.129 -5.364 17.150 1.00 97.38 220 ASP A N 1
ATOM 1648 C CA . ASP A 1 220 ? -13.631 -5.306 18.534 1.00 97.38 220 ASP A CA 1
ATOM 1649 C C . ASP A 1 220 ? -13.981 -3.872 18.976 1.00 97.38 220 ASP A C 1
ATOM 1651 O O . ASP A 1 220 ? -14.948 -3.661 19.712 1.00 97.38 220 ASP A O 1
ATOM 1655 N N . ASP A 1 221 ? -13.205 -2.887 18.513 1.00 97.62 221 ASP A N 1
ATOM 1656 C CA . ASP A 1 221 ? -13.445 -1.455 18.709 1.00 97.62 221 ASP A CA 1
ATOM 1657 C C . ASP A 1 221 ? -13.463 -0.731 17.349 1.00 97.62 221 ASP A C 1
ATOM 1659 O O . ASP A 1 221 ? -12.406 -0.323 16.860 1.00 97.62 221 ASP A O 1
ATOM 1663 N N . PRO A 1 222 ? -14.643 -0.557 16.722 1.00 97.50 222 PRO A N 1
ATOM 1664 C CA . PRO A 1 222 ? -14.764 0.102 15.418 1.00 97.50 222 PRO A CA 1
ATOM 1665 C C . PRO A 1 222 ? -14.241 1.545 15.387 1.00 97.50 222 PRO A C 1
ATOM 1667 O O . PRO A 1 222 ? -13.783 2.022 14.344 1.00 97.50 222 PRO A O 1
ATOM 1670 N N . ASP A 1 223 ? -14.289 2.228 16.534 1.00 96.88 223 ASP A N 1
ATOM 1671 C CA . ASP A 1 223 ? -13.858 3.617 16.700 1.00 96.88 223 ASP A CA 1
ATOM 1672 C C . ASP A 1 223 ? -12.354 3.735 17.006 1.00 96.88 223 ASP A C 1
ATOM 1674 O O . ASP A 1 223 ? -11.787 4.833 16.913 1.00 96.88 223 ASP A O 1
ATOM 1678 N N . GLY A 1 224 ? -11.722 2.611 17.357 1.00 96.06 224 GLY A N 1
ATOM 1679 C CA . GLY A 1 224 ? -10.320 2.475 17.731 1.00 96.06 224 GLY A CA 1
ATOM 1680 C C . GLY A 1 224 ? -9.348 2.565 16.556 1.00 96.06 224 GLY A C 1
ATOM 1681 O O . GLY A 1 224 ? -9.684 3.002 15.455 1.00 96.06 224 GLY A O 1
ATOM 1682 N N . VAL A 1 225 ? -8.089 2.198 16.797 1.00 95.06 225 VAL A N 1
ATOM 1683 C CA . VAL A 1 225 ? -7.064 2.137 15.742 1.00 95.06 225 VAL A CA 1
ATOM 1684 C C . VAL A 1 225 ? -7.300 0.875 14.917 1.00 95.06 225 VAL A C 1
ATOM 1686 O O . VAL A 1 225 ? -7.422 -0.205 15.491 1.00 95.06 225 VAL A O 1
ATOM 1689 N N . VAL A 1 226 ? -7.352 1.001 13.587 1.00 97.19 226 VAL A N 1
ATOM 1690 C CA . VAL A 1 226 ? -7.415 -0.164 12.689 1.00 97.19 226 VAL A CA 1
ATOM 1691 C C . VAL A 1 226 ? -6.285 -1.151 12.999 1.00 97.19 226 VAL A C 1
ATOM 1693 O O . VAL A 1 226 ? -5.155 -0.740 13.256 1.00 97.19 226 VAL A O 1
ATOM 1696 N N . THR A 1 227 ? -6.588 -2.446 12.980 1.00 96.75 227 THR A N 1
ATOM 1697 C CA . THR A 1 227 ? -5.608 -3.509 13.223 1.00 96.75 227 THR A CA 1
ATOM 1698 C C . THR A 1 227 ? -5.215 -4.204 11.925 1.00 96.75 227 THR A C 1
ATOM 1700 O O . THR A 1 227 ? -5.984 -4.205 10.955 1.00 96.75 227 THR A O 1
ATOM 1703 N N . GLN A 1 228 ? -4.030 -4.819 11.890 1.00 96.38 228 GLN A N 1
ATOM 1704 C CA . GLN A 1 228 ? -3.654 -5.620 10.732 1.00 96.38 228 GLN A CA 1
ATOM 1705 C C . GLN A 1 228 ? -4.508 -6.868 10.603 1.00 96.38 228 GLN A C 1
ATOM 1707 O O . GLN A 1 228 ? -4.843 -7.240 9.484 1.00 96.38 228 GLN A O 1
ATOM 1712 N N . ASP A 1 229 ? -4.912 -7.496 11.705 1.00 96.62 229 ASP A N 1
ATOM 1713 C CA . ASP A 1 229 ? -5.775 -8.677 11.637 1.00 96.62 229 ASP A CA 1
ATOM 1714 C C . ASP A 1 229 ? -7.105 -8.371 10.927 1.00 96.62 229 ASP A C 1
ATOM 1716 O O . ASP A 1 229 ? -7.574 -9.193 10.138 1.00 96.62 229 ASP A O 1
ATOM 1720 N N . CYS A 1 230 ? -7.670 -7.169 11.111 1.00 98.25 230 CYS A N 1
ATOM 1721 C CA . CYS A 1 230 ? -8.841 -6.736 10.347 1.00 98.25 230 CYS A CA 1
ATOM 1722 C C . CYS A 1 230 ? -8.522 -6.493 8.864 1.00 98.25 230 CYS A C 1
ATOM 1724 O O . CYS A 1 230 ? -9.256 -6.951 7.990 1.00 98.25 230 CYS A O 1
ATOM 1726 N N . LEU A 1 231 ? -7.418 -5.805 8.556 1.00 98.12 231 LEU A N 1
ATOM 1727 C CA . LEU A 1 231 ? -7.003 -5.530 7.171 1.00 98.12 231 LEU A CA 1
ATOM 1728 C C . LEU A 1 231 ? -6.722 -6.824 6.388 1.00 98.12 231 LEU A C 1
ATOM 1730 O O . LEU A 1 231 ? -7.106 -6.963 5.226 1.00 98.12 231 LEU A O 1
ATOM 1734 N N . ASN A 1 232 ? -6.136 -7.815 7.054 1.00 97.56 232 ASN A N 1
ATOM 1735 C CA . ASN A 1 232 ? -5.838 -9.129 6.495 1.00 97.56 232 ASN A CA 1
ATOM 1736 C C . ASN A 1 232 ? -7.101 -9.956 6.168 1.00 97.56 232 ASN A C 1
ATOM 1738 O O . ASN A 1 232 ? -6.985 -10.984 5.496 1.00 97.56 232 ASN A O 1
ATOM 1742 N N . MET A 1 233 ? -8.302 -9.539 6.600 1.00 97.56 233 MET A N 1
ATOM 1743 C CA . MET A 1 233 ? -9.556 -10.235 6.273 1.00 97.56 233 MET A CA 1
ATOM 1744 C C . MET A 1 233 ? -9.940 -10.105 4.798 1.00 97.56 233 MET A C 1
ATOM 1746 O O . MET A 1 233 ? -10.536 -11.030 4.238 1.00 97.56 233 MET A O 1
ATOM 1750 N N . TYR A 1 234 ? -9.614 -8.971 4.171 1.00 98.38 234 TYR A N 1
ATOM 1751 C CA . TYR A 1 234 ? -9.988 -8.678 2.789 1.00 98.38 234 TYR A CA 1
ATOM 1752 C C . TYR A 1 234 ? -8.774 -8.189 1.980 1.00 98.38 234 TYR A C 1
ATOM 1754 O O . TYR A 1 234 ? -8.719 -7.014 1.601 1.00 98.38 234 TYR A O 1
ATOM 1762 N N . PRO A 1 235 ? -7.793 -9.063 1.683 1.00 98.56 235 PRO A N 1
ATOM 1763 C CA . PRO A 1 235 ? -6.779 -8.742 0.686 1.00 98.56 235 PRO A CA 1
ATOM 1764 C C . PRO A 1 235 ? -7.460 -8.564 -0.680 1.00 98.56 235 PRO A C 1
ATOM 1766 O O . PRO A 1 235 ? -8.406 -9.287 -1.010 1.00 98.56 235 PRO A O 1
ATOM 1769 N N . LEU A 1 236 ? -7.025 -7.576 -1.458 1.00 98.75 236 LEU A N 1
ATOM 1770 C CA . LEU A 1 236 ? -7.640 -7.269 -2.747 1.00 98.75 236 LEU A CA 1
ATOM 1771 C C . LEU A 1 236 ? -6.892 -7.952 -3.889 1.00 98.75 236 LEU A C 1
ATOM 1773 O O . LEU A 1 236 ? -5.666 -7.887 -3.969 1.00 98.75 236 LEU A O 1
ATOM 1777 N N . ASP A 1 237 ? -7.659 -8.526 -4.811 1.00 98.62 237 ASP A N 1
ATOM 1778 C CA . ASP A 1 237 ? -7.148 -9.087 -6.058 1.00 98.62 237 ASP A CA 1
ATOM 1779 C C . ASP A 1 237 ? -7.197 -8.046 -7.172 1.00 98.62 237 ASP A C 1
ATOM 1781 O O . ASP A 1 237 ? -8.131 -7.233 -7.256 1.00 98.62 237 ASP A O 1
ATOM 1785 N N . ARG A 1 238 ? -6.202 -8.095 -8.056 1.00 98.06 238 ARG A N 1
ATOM 1786 C CA . ARG A 1 238 ? -6.206 -7.304 -9.279 1.00 98.06 238 ARG A CA 1
ATOM 1787 C C . ARG A 1 238 ? -7.229 -7.834 -10.270 1.00 98.06 238 ARG A C 1
ATOM 1789 O O . ARG A 1 238 ? -7.516 -9.026 -10.334 1.00 98.06 238 ARG A O 1
ATOM 1796 N N . ASP A 1 239 ? -7.756 -6.923 -11.073 1.00 98.19 239 ASP A N 1
ATOM 1797 C CA . ASP A 1 239 ? -8.591 -7.267 -12.214 1.00 98.19 239 ASP A CA 1
ATOM 1798 C C . ASP A 1 239 ? -7.728 -7.893 -13.315 1.00 98.19 239 ASP A C 1
ATOM 1800 O O . ASP A 1 239 ? -6.767 -7.290 -13.789 1.00 98.19 239 ASP A O 1
ATOM 1804 N N . GLU A 1 240 ? -8.082 -9.101 -13.752 1.00 96.50 240 GLU A N 1
ATOM 1805 C CA . GLU A 1 240 ? -7.316 -9.865 -14.751 1.00 96.50 240 GLU A CA 1
ATOM 1806 C C . GLU A 1 240 ? -7.177 -9.140 -16.103 1.00 96.50 240 GLU A C 1
ATOM 1808 O O . GLU A 1 240 ? -6.279 -9.435 -16.893 1.00 96.50 240 GLU A O 1
ATOM 1813 N N . THR A 1 241 ? -8.040 -8.154 -16.380 1.00 96.50 241 THR A N 1
ATOM 1814 C CA . THR A 1 241 ? -7.971 -7.353 -17.611 1.00 96.50 241 THR A CA 1
ATOM 1815 C C . THR A 1 241 ? -6.971 -6.193 -17.523 1.00 96.50 241 THR A C 1
ATOM 1817 O O . THR A 1 241 ? -6.757 -5.501 -18.516 1.00 96.50 241 THR A O 1
ATOM 1820 N N . ASP A 1 242 ? -6.331 -5.990 -16.367 1.00 95.62 242 ASP A N 1
ATOM 1821 C CA . ASP A 1 242 ? -5.363 -4.920 -16.081 1.00 95.62 242 ASP A CA 1
ATOM 1822 C C . ASP A 1 242 ? -3.898 -5.297 -16.382 1.00 95.62 242 ASP A C 1
ATOM 1824 O O . ASP A 1 242 ? -2.966 -4.593 -15.993 1.00 95.62 242 ASP A O 1
ATOM 1828 N N . TRP A 1 243 ? -3.676 -6.405 -17.094 1.00 94.06 243 TRP A N 1
ATOM 1829 C CA . TRP A 1 243 ? -2.344 -6.940 -17.407 1.00 94.06 243 TRP A CA 1
ATOM 1830 C C . TRP A 1 243 ? -1.421 -5.943 -18.129 1.00 94.06 243 TRP A C 1
ATOM 1832 O O . TRP A 1 243 ? -0.205 -6.017 -17.979 1.00 94.06 243 TRP A O 1
ATOM 1842 N N . TRP A 1 244 ? -1.976 -4.987 -18.886 1.00 93.75 244 TRP A N 1
ATOM 1843 C CA . TRP A 1 244 ? -1.187 -3.975 -19.599 1.00 93.75 244 TRP A CA 1
ATOM 1844 C C . TRP A 1 244 ? -0.487 -2.992 -18.652 1.00 93.75 244 TRP A C 1
ATOM 1846 O O . TRP A 1 244 ? 0.630 -2.546 -18.926 1.00 93.75 244 TRP A O 1
ATOM 1856 N N . ASN A 1 245 ? -1.131 -2.641 -17.535 1.00 93.38 245 ASN A N 1
ATOM 1857 C CA . ASN A 1 245 ? -0.580 -1.681 -16.579 1.00 93.38 245 ASN A CA 1
ATOM 1858 C C . ASN A 1 245 ? 0.512 -2.295 -15.707 1.00 93.38 245 ASN A C 1
ATOM 1860 O O . ASN A 1 245 ? 1.367 -1.565 -15.229 1.00 93.38 245 ASN A O 1
ATOM 1864 N N . SER A 1 246 ? 0.477 -3.607 -15.493 1.00 94.94 246 SER A N 1
ATOM 1865 C CA . SER A 1 246 ? 1.485 -4.388 -14.775 1.00 94.94 246 SER A CA 1
ATOM 1866 C C . SER A 1 246 ? 1.098 -5.864 -14.914 1.00 94.94 246 SER A C 1
ATOM 1868 O O . SER A 1 246 ? -0.102 -6.156 -14.805 1.00 94.94 246 SER A O 1
ATOM 1870 N N . PRO A 1 247 ? 2.037 -6.799 -15.141 1.00 95.19 247 PRO A N 1
ATOM 1871 C CA . PRO A 1 247 ? 1.693 -8.206 -15.329 1.00 95.19 247 PRO A CA 1
ATOM 1872 C C . PRO A 1 247 ? 0.973 -8.778 -14.101 1.00 95.19 247 PRO A C 1
ATOM 1874 O O . PRO A 1 247 ? 1.169 -8.320 -12.975 1.00 95.19 247 PRO A O 1
ATOM 1877 N N . ILE A 1 248 ? 0.099 -9.758 -14.332 1.00 96.50 248 ILE A N 1
ATOM 1878 C CA . ILE A 1 248 ? -0.689 -10.415 -13.283 1.00 96.50 248 ILE A CA 1
ATOM 1879 C C . ILE A 1 248 ? -0.009 -11.734 -12.934 1.00 96.50 248 ILE A C 1
ATOM 1881 O O . ILE A 1 248 ? 0.098 -12.617 -13.785 1.00 96.50 248 ILE A O 1
ATOM 1885 N N . ASP A 1 249 ? 0.435 -11.859 -11.688 1.00 96.19 249 ASP A N 1
ATOM 1886 C CA . ASP A 1 249 ? 0.955 -13.112 -11.155 1.00 96.19 249 ASP A CA 1
ATOM 1887 C C . ASP A 1 249 ? -0.216 -13.993 -10.688 1.00 96.19 249 ASP A C 1
ATOM 1889 O O . ASP A 1 249 ? -0.909 -13.618 -9.740 1.00 96.19 249 ASP A O 1
ATOM 1893 N N . PRO A 1 250 ? -0.494 -15.139 -11.340 1.00 96.38 250 PRO A N 1
ATOM 1894 C CA . PRO A 1 250 ? -1.617 -15.992 -10.961 1.00 96.38 250 PRO A CA 1
ATOM 1895 C C . PRO A 1 250 ? -1.446 -16.628 -9.577 1.00 96.38 250 PRO A C 1
ATOM 1897 O O . PRO A 1 250 ? -2.449 -16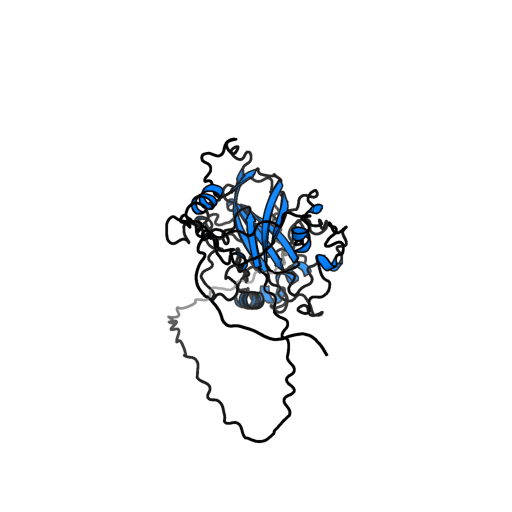.976 -8.954 1.00 96.38 250 PRO A O 1
ATOM 1900 N N . ASP A 1 251 ? -0.210 -16.772 -9.090 1.00 96.94 251 ASP A N 1
ATOM 1901 C CA . ASP A 1 251 ? 0.058 -17.292 -7.752 1.00 96.94 251 ASP A CA 1
ATOM 1902 C C . ASP A 1 251 ? -0.072 -16.198 -6.686 1.00 96.94 251 ASP A C 1
ATOM 1904 O O . ASP A 1 251 ? -0.261 -16.532 -5.518 1.00 96.94 251 ASP A O 1
ATOM 1908 N N . TYR A 1 252 ? -0.018 -14.920 -7.081 1.00 97.19 252 TYR A N 1
ATOM 1909 C CA . TYR A 1 252 ? -0.102 -13.742 -6.212 1.00 97.19 252 TYR A CA 1
ATOM 1910 C C . TYR A 1 252 ? -0.970 -12.635 -6.847 1.00 97.19 252 TYR A C 1
ATOM 1912 O O . TYR A 1 252 ? -0.479 -11.540 -7.153 1.00 97.19 252 TYR A O 1
ATOM 1920 N N . PRO A 1 253 ? -2.276 -12.887 -7.057 1.00 97.62 253 PRO A N 1
ATOM 1921 C CA . PRO A 1 253 ? -3.144 -12.024 -7.861 1.00 97.62 253 PRO A CA 1
ATOM 1922 C C . PRO A 1 253 ? -3.349 -10.614 -7.289 1.00 97.62 253 PRO A C 1
ATOM 1924 O O . PRO A 1 253 ? -3.833 -9.735 -8.000 1.00 97.62 253 PRO A O 1
ATOM 1927 N N . GLY A 1 254 ? -2.985 -10.356 -6.029 1.00 97.75 254 GLY A N 1
ATOM 1928 C CA . GLY A 1 254 ? -3.041 -9.020 -5.434 1.00 97.75 254 GLY A CA 1
ATOM 1929 C C . GLY A 1 254 ? -1.859 -8.105 -5.781 1.00 97.75 254 GLY A C 1
ATOM 1930 O O . GLY A 1 254 ? -1.933 -6.899 -5.525 1.00 97.75 254 GLY A O 1
ATOM 1931 N N . ARG A 1 255 ? -0.778 -8.635 -6.369 1.00 97.19 255 ARG A N 1
ATOM 1932 C CA . ARG A 1 255 ? 0.460 -7.880 -6.599 1.00 97.19 255 ARG A CA 1
ATOM 1933 C C . ARG A 1 255 ? 0.401 -6.999 -7.837 1.00 97.19 255 ARG A C 1
ATOM 1935 O O . ARG A 1 255 ? 0.183 -7.458 -8.959 1.00 97.19 255 ARG A O 1
ATOM 1942 N N . PHE A 1 256 ? 0.685 -5.718 -7.642 1.00 97.19 256 PHE A N 1
ATOM 1943 C CA . PHE A 1 256 ? 0.994 -4.790 -8.724 1.00 97.19 256 PHE A CA 1
ATOM 1944 C C . PHE A 1 256 ? 2.492 -4.520 -8.745 1.00 97.19 256 PHE A C 1
ATOM 1946 O O . PHE A 1 256 ? 2.999 -3.832 -7.863 1.00 97.19 256 PHE A O 1
ATOM 1953 N N . PHE A 1 257 ? 3.203 -5.038 -9.744 1.00 95.44 257 PHE A N 1
ATOM 1954 C CA . PHE A 1 257 ? 4.610 -4.702 -9.955 1.00 95.44 257 PHE A CA 1
ATOM 1955 C C . PHE A 1 257 ? 4.718 -3.249 -10.401 1.00 95.44 257 PHE A C 1
ATOM 1957 O O . PHE A 1 257 ? 4.051 -2.853 -11.360 1.00 95.44 257 PHE A O 1
ATOM 1964 N N . VAL A 1 258 ? 5.523 -2.464 -9.686 1.00 94.12 258 VAL A N 1
ATOM 1965 C CA . VAL A 1 258 ? 5.701 -1.036 -9.972 1.00 94.12 258 VAL A CA 1
ATOM 1966 C C . VAL A 1 258 ? 6.244 -0.872 -11.386 1.00 94.12 258 VAL A C 1
ATOM 1968 O O . VAL A 1 258 ? 7.180 -1.562 -11.785 1.00 94.12 258 VAL A O 1
ATOM 1971 N N . ASN A 1 259 ? 5.636 0.035 -12.145 1.00 92.44 259 ASN A N 1
ATOM 1972 C CA . ASN A 1 259 ? 6.024 0.257 -13.524 1.00 92.44 259 ASN A CA 1
ATOM 1973 C C . ASN A 1 259 ? 7.426 0.869 -13.619 1.00 92.44 259 ASN A C 1
ATOM 1975 O O . ASN A 1 259 ? 7.718 1.832 -12.902 1.00 92.44 259 ASN A O 1
ATOM 1979 N N . PRO A 1 260 ? 8.242 0.417 -14.583 1.00 90.25 260 PRO A N 1
ATOM 1980 C CA . PRO A 1 260 ? 9.463 1.108 -14.963 1.00 90.25 260 PRO A CA 1
ATOM 1981 C C . PRO A 1 260 ? 9.173 2.546 -15.414 1.00 90.25 260 PRO A C 1
ATOM 1983 O O . PRO A 1 260 ? 8.170 2.823 -16.081 1.00 90.25 260 PRO A O 1
ATOM 1986 N N . GLU A 1 261 ? 10.074 3.466 -15.073 1.00 86.88 261 GLU A N 1
ATOM 1987 C CA . GLU A 1 261 ? 9.970 4.902 -15.381 1.00 86.88 261 GLU A CA 1
ATOM 1988 C C . GLU A 1 261 ? 9.822 5.173 -16.889 1.00 86.88 261 GLU A C 1
ATOM 1990 O O . GLU A 1 261 ? 9.027 6.019 -17.307 1.00 86.88 261 GLU A O 1
ATOM 1995 N N . CYS A 1 262 ? 10.497 4.385 -17.734 1.00 89.56 262 CYS A N 1
ATOM 1996 C CA . CYS A 1 262 ? 10.429 4.540 -19.187 1.00 89.56 262 CYS A CA 1
ATOM 1997 C C . CYS A 1 262 ? 9.009 4.372 -19.759 1.00 89.56 262 CYS A C 1
ATOM 1999 O O . CYS A 1 262 ? 8.713 4.911 -20.830 1.00 89.56 262 CYS A O 1
ATOM 2001 N N . ARG A 1 263 ? 8.103 3.663 -19.063 1.00 90.31 263 ARG A N 1
ATOM 2002 C CA . ARG A 1 263 ? 6.724 3.442 -19.535 1.00 90.31 263 ARG A CA 1
ATOM 2003 C C . ARG A 1 263 ? 5.903 4.725 -19.467 1.00 90.31 263 ARG A C 1
ATOM 2005 O O . ARG A 1 263 ? 5.009 4.933 -20.286 1.00 90.31 263 ARG A O 1
ATOM 2012 N N . GLY A 1 264 ? 6.210 5.597 -18.509 1.00 86.12 264 GLY A N 1
ATOM 2013 C CA . GLY A 1 264 ? 5.641 6.937 -18.433 1.00 86.12 264 GLY A CA 1
ATOM 2014 C C . GLY A 1 264 ? 6.202 7.866 -19.505 1.00 86.12 264 GLY A C 1
ATOM 2015 O O . GLY A 1 264 ? 5.448 8.584 -20.159 1.00 86.12 264 GLY A O 1
ATOM 2016 N N . GLU A 1 265 ? 7.519 7.828 -19.727 1.00 85.88 265 GLU A N 1
ATOM 2017 C CA . GLU A 1 265 ? 8.209 8.683 -20.708 1.00 85.88 265 GLU A CA 1
ATOM 2018 C C . GLU A 1 265 ? 7.762 8.420 -22.152 1.00 85.88 265 GLU A C 1
ATOM 2020 O O . GLU A 1 265 ? 7.633 9.347 -22.955 1.00 85.88 265 GLU A O 1
ATOM 2025 N N . THR A 1 266 ? 7.502 7.153 -22.470 1.00 85.56 266 THR A N 1
ATOM 2026 C CA . THR A 1 266 ? 6.997 6.700 -23.775 1.00 85.56 266 THR A CA 1
ATOM 2027 C C . THR A 1 266 ? 5.485 6.882 -23.932 1.00 85.56 266 THR A C 1
ATOM 2029 O O . THR A 1 266 ? 4.972 6.806 -25.049 1.00 85.56 266 THR A O 1
ATOM 2032 N N . GLY A 1 267 ? 4.767 7.164 -22.838 1.00 85.81 267 GLY A N 1
ATOM 2033 C CA . GLY A 1 267 ? 3.309 7.276 -22.816 1.00 85.81 267 GLY A CA 1
ATOM 2034 C C . GLY A 1 267 ? 2.574 5.934 -22.902 1.00 85.81 267 GLY A C 1
ATOM 2035 O O . GLY A 1 267 ? 1.381 5.924 -23.201 1.00 85.81 267 GLY A O 1
ATOM 2036 N N . GLU A 1 268 ? 3.257 4.812 -22.652 1.00 85.75 268 GLU A N 1
ATOM 2037 C CA . GLU A 1 268 ? 2.636 3.481 -22.568 1.00 85.75 268 GLU A CA 1
ATOM 2038 C C . GLU A 1 268 ? 1.670 3.362 -21.385 1.00 85.75 268 GLU A C 1
ATOM 2040 O O . GLU A 1 268 ? 0.679 2.629 -21.453 1.00 85.75 268 GLU A O 1
ATOM 2045 N N . THR A 1 269 ? 1.967 4.086 -20.305 1.00 83.50 269 THR A N 1
ATOM 2046 C CA . THR A 1 269 ? 1.133 4.190 -19.105 1.00 83.50 269 THR A CA 1
ATOM 2047 C C . THR A 1 269 ? 1.001 5.649 -18.684 1.00 83.50 269 THR A C 1
ATOM 2049 O O . THR A 1 269 ? 1.904 6.462 -18.897 1.00 83.50 269 THR A O 1
ATOM 2052 N N . ASP A 1 270 ? -0.137 6.000 -18.079 1.00 79.19 270 ASP A N 1
ATOM 2053 C CA . ASP A 1 270 ? -0.329 7.337 -17.517 1.00 79.19 270 ASP A CA 1
ATOM 2054 C C . ASP A 1 270 ? 0.376 7.454 -16.164 1.00 79.19 270 ASP A C 1
ATOM 2056 O O . ASP A 1 270 ? -0.227 7.361 -15.097 1.00 79.19 270 ASP A O 1
ATOM 2060 N N . GLN A 1 271 ? 1.684 7.675 -16.231 1.00 79.56 271 GLN A N 1
ATOM 2061 C CA . GLN A 1 271 ? 2.487 8.090 -15.086 1.00 79.56 271 GLN A CA 1
ATOM 2062 C C . GLN A 1 271 ? 2.549 9.621 -14.968 1.00 79.56 271 GLN A C 1
ATOM 2064 O O . GLN A 1 271 ? 3.331 10.166 -14.181 1.00 79.56 271 GLN A O 1
ATOM 2069 N N . THR A 1 272 ? 1.755 10.341 -15.772 1.00 68.38 272 THR A N 1
ATOM 2070 C CA . THR A 1 272 ? 1.798 11.796 -15.848 1.00 68.38 272 THR A CA 1
ATOM 2071 C C . THR A 1 272 ? 0.934 12.400 -14.749 1.00 68.38 272 THR A C 1
ATOM 2073 O O . THR A 1 272 ? -0.272 12.573 -14.857 1.00 68.38 272 THR A O 1
ATOM 2076 N N . GLY A 1 273 ? 1.563 12.759 -13.639 1.00 62.56 273 GLY A N 1
ATOM 2077 C CA . GLY A 1 273 ? 0.842 13.411 -12.557 1.00 62.56 273 GLY A CA 1
ATOM 2078 C C . GLY A 1 273 ? 1.687 13.480 -11.313 1.00 62.56 273 GLY A C 1
ATOM 2079 O O . GLY A 1 273 ? 1.573 12.662 -10.412 1.00 62.56 273 GLY A O 1
ATOM 2080 N N . ARG A 1 274 ? 2.538 14.498 -11.245 1.00 64.38 274 ARG A N 1
ATOM 2081 C CA . ARG A 1 274 ? 3.160 14.836 -9.970 1.00 64.38 274 ARG A CA 1
ATOM 2082 C C . ARG A 1 274 ? 2.100 15.555 -9.145 1.00 64.38 274 ARG A C 1
ATOM 2084 O O . ARG A 1 274 ? 1.568 16.556 -9.646 1.00 64.38 274 ARG A O 1
ATOM 2091 N N . PRO A 1 275 ? 1.749 15.078 -7.939 1.00 64.06 275 PRO A N 1
ATOM 2092 C CA . PRO A 1 275 ? 0.865 15.834 -7.070 1.00 64.06 275 PRO A CA 1
ATOM 2093 C C . PRO A 1 275 ? 1.479 17.223 -6.858 1.00 64.06 275 PRO A C 1
ATOM 2095 O O . PRO A 1 275 ? 2.560 17.378 -6.294 1.00 64.06 275 PRO A O 1
ATOM 2098 N N . MET A 1 276 ? 0.819 18.247 -7.401 1.00 57.19 276 MET A N 1
ATOM 2099 C CA . MET A 1 276 ? 1.230 19.632 -7.197 1.00 57.19 276 MET A CA 1
ATOM 2100 C C . MET A 1 276 ? 0.813 20.048 -5.793 1.00 57.19 276 MET A C 1
ATOM 2102 O O . MET A 1 276 ? -0.342 19.845 -5.415 1.00 57.19 276 MET A O 1
ATOM 2106 N N . LEU A 1 277 ? 1.726 20.661 -5.042 1.00 62.16 277 LEU A N 1
ATOM 2107 C CA . LEU A 1 277 ? 1.371 21.258 -3.762 1.00 62.16 277 LEU A CA 1
ATOM 2108 C C . LEU A 1 277 ? 0.599 22.565 -3.979 1.00 62.16 277 LEU A C 1
ATOM 2110 O O . LEU A 1 277 ? 0.650 23.195 -5.042 1.00 62.16 277 LEU A O 1
ATOM 2114 N N . ASN A 1 278 ? -0.142 22.974 -2.948 1.00 55.06 278 ASN A N 1
ATOM 2115 C CA . ASN A 1 278 ? -1.034 24.139 -2.978 1.00 55.06 278 ASN A CA 1
ATOM 2116 C C . ASN A 1 278 ? -0.315 25.476 -3.257 1.00 55.06 278 ASN A C 1
ATOM 2118 O O . ASN A 1 278 ? -0.958 26.450 -3.652 1.00 55.06 278 ASN A O 1
ATOM 2122 N N . ASP A 1 279 ? 1.001 25.540 -3.070 1.00 61.81 279 ASP A N 1
ATOM 2123 C CA . ASP A 1 279 ? 1.855 26.708 -3.314 1.00 61.81 279 ASP A CA 1
ATOM 2124 C C . ASP A 1 279 ? 2.466 26.742 -4.728 1.00 61.81 279 ASP A C 1
ATOM 2126 O O . ASP A 1 279 ? 3.186 27.679 -5.078 1.00 61.81 279 ASP A O 1
ATOM 2130 N N . GLY A 1 280 ? 2.137 25.760 -5.573 1.00 56.59 280 GLY A N 1
ATOM 2131 C CA . GLY A 1 280 ? 2.726 25.618 -6.900 1.00 56.59 280 GLY A CA 1
ATOM 2132 C C . GLY A 1 280 ? 4.153 25.073 -6.874 1.00 56.59 280 GLY A C 1
ATOM 2133 O O . GLY A 1 280 ? 4.761 24.971 -7.943 1.00 56.59 280 GLY A O 1
ATOM 2134 N N . GLU A 1 281 ? 4.678 24.700 -5.702 1.00 60.50 281 GLU A N 1
ATOM 2135 C CA . GLU A 1 281 ? 5.853 23.849 -5.631 1.00 60.50 281 GLU A CA 1
ATOM 2136 C C . GLU A 1 281 ? 5.477 22.454 -6.139 1.00 60.50 281 GLU A C 1
ATOM 2138 O O . GLU A 1 281 ? 4.395 21.912 -5.884 1.00 60.50 281 GLU A O 1
ATOM 2143 N N . VAL A 1 282 ? 6.390 21.863 -6.904 1.00 55.59 282 VAL A N 1
ATOM 2144 C CA . VAL A 1 282 ? 6.351 20.421 -7.114 1.00 55.59 282 VAL A CA 1
ATOM 2145 C C . VAL A 1 282 ? 6.701 19.834 -5.754 1.00 55.59 282 VAL A C 1
ATOM 2147 O O . VAL A 1 282 ? 7.789 20.103 -5.238 1.00 55.59 282 VAL A O 1
ATOM 2150 N N . GLY A 1 283 ? 5.749 19.129 -5.137 1.00 53.41 283 GLY A N 1
ATOM 2151 C CA . GLY A 1 283 ? 6.013 18.414 -3.896 1.00 53.41 283 GLY A CA 1
ATOM 2152 C C . GLY A 1 283 ? 7.203 17.494 -4.082 1.00 53.41 283 GLY A C 1
ATOM 2153 O O . GLY A 1 283 ? 7.487 17.066 -5.203 1.00 53.41 283 GLY A O 1
ATOM 2154 N N . LEU A 1 284 ? 7.949 17.280 -3.002 1.00 49.94 284 LEU A N 1
ATOM 2155 C CA . LEU A 1 284 ? 9.107 16.403 -3.016 1.00 49.94 284 LEU A CA 1
ATOM 2156 C C . LEU A 1 284 ? 8.580 14.995 -3.192 1.00 49.94 284 LEU A C 1
ATOM 2158 O O . LEU A 1 284 ? 8.137 14.383 -2.238 1.00 49.94 284 LEU A O 1
ATOM 2162 N N . ASP A 1 285 ? 8.470 14.629 -4.464 1.00 53.19 285 ASP A N 1
ATOM 2163 C CA . ASP A 1 285 ? 8.613 13.317 -5.053 1.00 53.19 285 ASP A CA 1
ATOM 2164 C C . ASP A 1 285 ? 8.265 13.496 -6.535 1.00 53.19 285 ASP A C 1
ATOM 2166 O O . ASP A 1 285 ? 7.105 13.614 -6.931 1.00 53.19 285 ASP A O 1
ATOM 2170 N N . ASN A 1 286 ? 9.286 13.531 -7.394 1.00 63.81 286 ASN A N 1
ATOM 2171 C CA . ASN A 1 286 ? 9.137 13.468 -8.851 1.00 63.81 286 ASN A CA 1
ATOM 2172 C C . ASN A 1 286 ? 8.654 12.076 -9.302 1.00 63.81 286 ASN A C 1
ATOM 2174 O O . ASN A 1 286 ? 9.054 11.602 -10.362 1.00 63.81 286 ASN A O 1
ATOM 2178 N N . GLY A 1 287 ? 7.824 11.437 -8.482 1.00 74.69 287 GLY A N 1
ATOM 2179 C CA . GLY A 1 287 ? 7.373 10.080 -8.639 1.00 74.69 287 GLY A CA 1
ATOM 2180 C C . GLY A 1 287 ? 6.370 9.921 -9.762 1.00 74.69 287 GLY A C 1
ATOM 2181 O O . GLY A 1 287 ? 5.801 10.883 -10.292 1.00 74.69 287 GLY A O 1
ATOM 2182 N N . TYR A 1 288 ? 6.175 8.660 -10.097 1.00 84.88 288 TYR A N 1
ATOM 2183 C CA . TYR A 1 288 ? 5.335 8.204 -11.184 1.00 84.88 288 TYR A CA 1
ATOM 2184 C C . TYR A 1 288 ? 4.054 7.622 -10.603 1.00 84.88 288 TYR A C 1
ATOM 2186 O O . TYR A 1 288 ?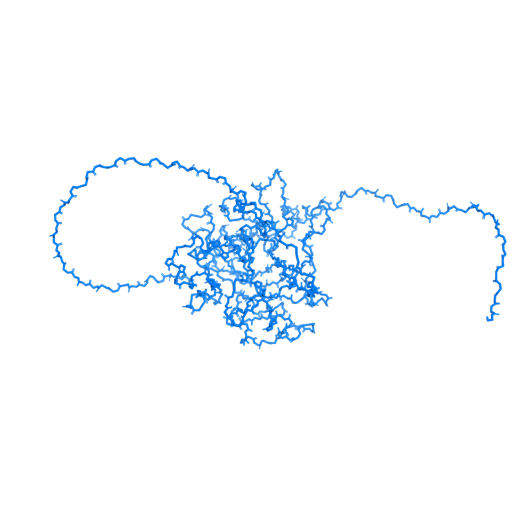 4.079 6.905 -9.595 1.00 84.88 288 TYR A O 1
ATOM 2194 N N . ILE A 1 289 ? 2.924 7.963 -11.223 1.00 90.00 289 ILE A N 1
ATOM 2195 C CA . ILE A 1 289 ? 1.642 7.379 -10.841 1.00 90.00 289 ILE A CA 1
ATOM 2196 C C . ILE A 1 289 ? 1.607 5.939 -11.346 1.00 90.00 289 ILE A C 1
ATOM 2198 O O . ILE A 1 289 ? 1.717 5.677 -12.538 1.00 90.00 289 ILE A O 1
ATOM 2202 N N . ASN A 1 290 ? 1.405 5.013 -10.422 1.00 93.50 290 ASN A N 1
ATOM 2203 C CA . ASN A 1 290 ? 1.127 3.617 -10.689 1.00 93.50 290 ASN A CA 1
ATOM 2204 C C . ASN A 1 290 ? -0.375 3.398 -10.526 1.00 93.50 290 ASN A C 1
ATOM 2206 O O . ASN A 1 290 ? -0.917 3.618 -9.441 1.00 93.50 290 ASN A O 1
ATOM 2210 N N . VAL A 1 291 ? -1.041 3.016 -11.616 1.00 95.12 291 VAL A N 1
ATOM 2211 C CA . VAL A 1 291 ? -2.490 2.796 -11.664 1.00 95.12 291 VAL A CA 1
ATOM 2212 C C . VAL A 1 291 ? -2.754 1.302 -11.771 1.00 95.12 291 VAL A C 1
ATOM 2214 O O . VAL A 1 291 ? -2.381 0.694 -12.771 1.00 95.12 291 VAL A O 1
ATOM 2217 N N . GLY A 1 292 ? -3.412 0.729 -10.766 1.00 96.62 292 GLY A N 1
ATOM 2218 C CA . GLY A 1 292 ? -3.850 -0.665 -10.773 1.00 96.62 292 GLY A CA 1
ATOM 2219 C C . GLY A 1 292 ? -5.360 -0.778 -10.604 1.00 96.62 292 GLY A C 1
ATOM 2220 O O . GLY A 1 292 ? -5.978 0.032 -9.910 1.00 96.62 292 GLY A O 1
ATOM 2221 N N . ARG A 1 293 ? -5.973 -1.785 -11.228 1.00 98.19 293 ARG A N 1
ATOM 2222 C CA . ARG A 1 293 ? -7.409 -2.069 -11.080 1.00 98.19 293 ARG A CA 1
ATOM 2223 C C . ARG A 1 293 ? -7.632 -3.234 -10.126 1.00 98.19 293 ARG A C 1
ATOM 2225 O O . ARG A 1 293 ? -7.031 -4.287 -10.306 1.00 98.19 293 ARG A O 1
ATOM 2232 N N . TYR A 1 294 ? -8.516 -3.054 -9.147 1.00 98.69 294 TYR A N 1
ATOM 2233 C CA . TYR A 1 294 ? -8.728 -4.006 -8.052 1.00 98.69 294 TYR A CA 1
ATOM 2234 C C . TYR A 1 294 ? -10.203 -4.297 -7.805 1.00 98.69 294 TYR A C 1
ATOM 2236 O O . TYR A 1 294 ? -11.050 -3.403 -7.901 1.00 98.69 294 TYR A O 1
ATOM 2244 N N . HIS A 1 295 ? -10.503 -5.540 -7.437 1.00 98.62 295 HIS A N 1
ATOM 2245 C CA . HIS A 1 295 ? -11.833 -5.961 -7.011 1.00 98.62 295 HIS A CA 1
ATOM 2246 C C . HIS A 1 295 ? -12.075 -5.588 -5.548 1.00 98.62 295 HIS A C 1
ATOM 2248 O O . HIS A 1 295 ? -11.384 -6.066 -4.652 1.00 98.62 295 HIS A O 1
ATOM 2254 N N . LEU A 1 296 ? -13.105 -4.783 -5.285 1.00 98.62 296 LEU A N 1
ATOM 2255 C CA . LEU A 1 296 ? -13.590 -4.576 -3.924 1.00 98.62 296 LEU A CA 1
ATOM 2256 C C . LEU A 1 296 ? -14.408 -5.784 -3.447 1.00 98.62 296 LEU A C 1
ATOM 2258 O O . LEU A 1 296 ? -15.150 -6.374 -4.241 1.00 98.62 296 LEU A O 1
ATOM 2262 N N . PRO A 1 297 ? -14.374 -6.121 -2.147 1.00 98.12 297 PRO A N 1
ATOM 2263 C CA . PRO A 1 297 ? -15.220 -7.170 -1.603 1.00 98.12 297 PRO A CA 1
ATOM 2264 C C . PRO A 1 297 ? -16.706 -6.809 -1.729 1.00 98.12 297 PRO A C 1
ATOM 2266 O O . PRO A 1 297 ? -17.118 -5.646 -1.665 1.00 98.12 297 PRO A O 1
ATOM 2269 N N . ASN A 1 298 ? -17.545 -7.835 -1.876 1.00 97.69 298 ASN A N 1
ATOM 2270 C CA . ASN A 1 298 ? -19.002 -7.693 -1.921 1.00 97.69 298 ASN A CA 1
ATOM 2271 C C . ASN A 1 298 ? -19.597 -7.585 -0.501 1.00 97.69 298 ASN A C 1
ATOM 2273 O O . ASN A 1 298 ? -20.399 -8.423 -0.080 1.00 97.69 298 ASN A O 1
ATOM 2277 N N . ILE A 1 299 ? -19.149 -6.573 0.245 1.00 97.62 299 ILE A N 1
ATOM 2278 C CA . ILE A 1 299 ? -19.611 -6.205 1.592 1.00 97.62 299 ILE A CA 1
ATOM 2279 C C . ILE A 1 299 ? -20.137 -4.767 1.602 1.00 97.62 299 ILE A C 1
ATOM 2281 O O . ILE A 1 299 ? -19.768 -3.954 0.752 1.00 97.62 299 ILE A O 1
ATOM 2285 N N . GLN A 1 300 ? -21.021 -4.450 2.542 1.00 97.75 300 GLN A N 1
ATOM 2286 C CA . GLN A 1 300 ? -21.430 -3.071 2.805 1.00 97.75 300 GLN A CA 1
ATOM 2287 C C . GLN A 1 300 ? -20.712 -2.603 4.055 1.00 97.75 300 GLN A C 1
ATOM 2289 O O . GLN A 1 300 ? -20.771 -3.301 5.056 1.00 97.75 300 GLN A O 1
ATOM 2294 N N . CYS A 1 301 ? -20.084 -1.442 3.972 1.00 97.25 301 CYS A N 1
ATOM 2295 C CA . CYS A 1 301 ? -19.172 -0.954 4.987 1.00 97.25 301 CYS A CA 1
ATOM 2296 C C . CYS A 1 301 ? -19.320 0.561 5.088 1.00 97.25 301 CYS A C 1
ATOM 2298 O O . CYS A 1 301 ? -19.106 1.271 4.099 1.00 97.25 301 CYS A O 1
ATOM 2300 N N . GLU A 1 302 ? -19.749 1.052 6.251 1.00 97.81 302 GLU A N 1
ATOM 2301 C CA . GLU A 1 302 ? 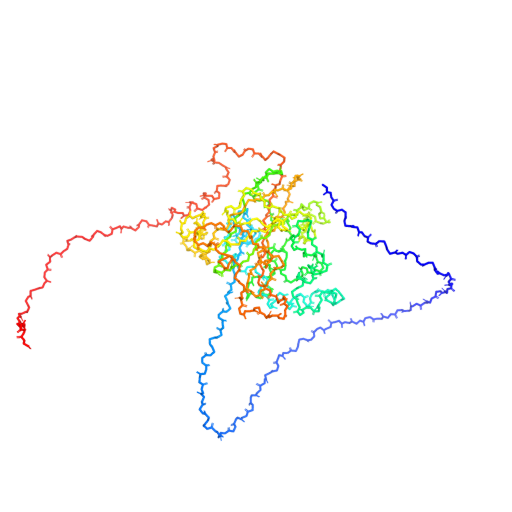-19.951 2.488 6.475 1.00 97.81 302 GLU A CA 1
ATOM 2302 C C . GLU A 1 302 ? -18.609 3.214 6.597 1.00 97.81 302 GLU A C 1
ATOM 2304 O O . GLU A 1 302 ? -18.407 4.241 5.940 1.00 97.81 302 GLU A O 1
ATOM 2309 N N . HIS A 1 303 ? -17.678 2.620 7.347 1.00 98.19 303 HIS A N 1
ATOM 2310 C CA . HIS A 1 303 ? -16.303 3.073 7.504 1.00 98.19 303 HIS A CA 1
ATOM 2311 C C . HIS A 1 303 ? -15.361 1.903 7.250 1.00 98.19 303 HIS A C 1
ATOM 2313 O O . HIS A 1 303 ? -15.235 0.989 8.055 1.00 98.19 303 HIS A O 1
ATOM 2319 N N . CYS A 1 304 ? -14.704 1.938 6.101 1.00 98.56 304 CYS A N 1
ATOM 2320 C CA . CYS A 1 304 ? -13.685 0.981 5.717 1.00 98.56 304 CYS A CA 1
ATOM 2321 C C . CYS A 1 304 ? -12.328 1.657 5.692 1.00 98.56 304 CYS A C 1
ATOM 2323 O O . CYS A 1 304 ? -12.213 2.794 5.233 1.00 98.56 304 CYS A O 1
ATOM 2325 N N . VAL A 1 305 ? -11.300 0.924 6.098 1.00 98.50 305 VAL A N 1
ATOM 2326 C CA . VAL A 1 305 ? -9.912 1.352 5.940 1.00 98.50 305 VAL A CA 1
ATOM 2327 C C . VAL A 1 305 ? -9.269 0.500 4.859 1.00 98.50 305 VAL A C 1
ATOM 2329 O O . VAL A 1 305 ? -9.179 -0.718 4.992 1.00 98.50 305 VAL A O 1
ATOM 2332 N N . LEU A 1 306 ? -8.849 1.142 3.772 1.00 98.62 306 LEU A N 1
ATOM 2333 C CA . LEU A 1 306 ? -8.041 0.542 2.716 1.00 98.62 306 LEU A CA 1
ATOM 2334 C C . LEU A 1 306 ? -6.569 0.788 3.039 1.00 98.62 306 LEU A C 1
ATOM 2336 O O . LEU A 1 306 ? -6.165 1.942 3.120 1.00 98.62 306 LEU A O 1
ATOM 2340 N N . GLN A 1 307 ? -5.769 -0.261 3.176 1.00 98.31 307 GLN A N 1
ATOM 2341 C CA . GLN A 1 307 ? -4.326 -0.155 3.352 1.00 98.31 307 GLN A CA 1
ATOM 2342 C C . GLN A 1 307 ? -3.601 -0.524 2.058 1.00 98.31 307 GLN A C 1
ATOM 2344 O O . GLN A 1 307 ? -3.870 -1.558 1.456 1.00 98.31 307 GLN A O 1
ATOM 2349 N N . MET A 1 308 ? -2.649 0.307 1.661 1.00 97.81 308 MET A N 1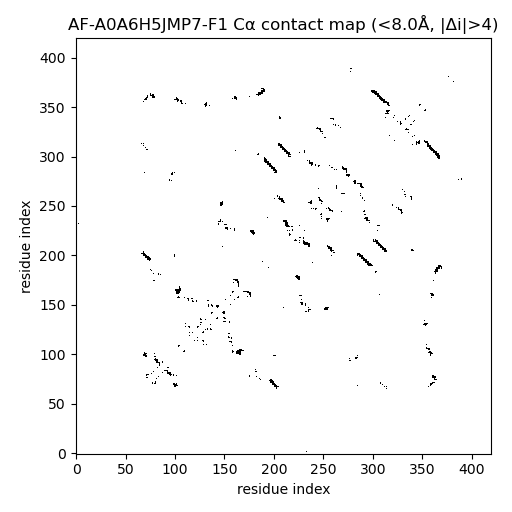
ATOM 2350 C CA . MET A 1 308 ? -1.582 -0.017 0.726 1.00 97.81 308 MET A CA 1
ATOM 2351 C C . MET A 1 308 ? -0.378 -0.524 1.506 1.00 97.81 308 MET A C 1
ATOM 2353 O O . MET A 1 308 ? 0.024 0.110 2.483 1.00 97.81 308 MET A O 1
ATOM 2357 N N . LYS A 1 309 ? 0.241 -1.595 1.017 1.00 96.31 309 LYS A N 1
ATOM 2358 C CA . LYS A 1 309 ? 1.602 -1.988 1.371 1.00 96.31 309 LYS A CA 1
ATOM 2359 C C . LYS A 1 309 ? 2.448 -1.984 0.113 1.00 96.31 309 LYS A C 1
ATOM 2361 O O . LYS A 1 309 ? 2.153 -2.706 -0.833 1.00 96.31 309 LYS A O 1
ATOM 2366 N N . TYR A 1 310 ? 3.482 -1.161 0.088 1.00 94.81 310 TYR A N 1
ATOM 2367 C CA . TYR A 1 310 ? 4.457 -1.148 -0.987 1.00 94.81 310 TYR A CA 1
ATOM 2368 C C . TYR A 1 310 ? 5.768 -1.750 -0.492 1.00 94.81 310 TYR A C 1
ATOM 2370 O O . TYR A 1 310 ? 6.441 -1.174 0.361 1.00 94.81 310 TYR A O 1
ATOM 2378 N N . TYR A 1 311 ? 6.117 -2.908 -1.044 1.00 92.31 311 TYR A N 1
ATOM 2379 C CA . TYR A 1 311 ? 7.359 -3.611 -0.767 1.00 92.31 311 TYR A CA 1
ATOM 2380 C C . TYR A 1 311 ? 8.405 -3.180 -1.790 1.00 92.31 311 TYR A C 1
ATOM 2382 O O . TYR A 1 311 ? 8.401 -3.644 -2.936 1.00 92.31 311 TYR A O 1
ATOM 2390 N N . ALA A 1 312 ? 9.277 -2.253 -1.394 1.00 88.31 312 ALA A N 1
ATOM 2391 C CA . ALA A 1 312 ? 10.332 -1.785 -2.274 1.00 88.31 312 ALA A CA 1
ATOM 2392 C C . ALA A 1 312 ? 11.418 -2.856 -2.408 1.00 88.31 312 ALA A C 1
ATOM 2394 O O . ALA A 1 312 ? 11.889 -3.433 -1.430 1.00 88.31 312 ALA A O 1
ATOM 2395 N N . TYR A 1 313 ? 11.891 -3.057 -3.631 1.00 76.50 313 TYR A N 1
ATOM 2396 C CA . TYR A 1 313 ? 12.920 -4.034 -3.991 1.00 76.50 313 TYR A CA 1
ATOM 2397 C C . TYR A 1 313 ? 14.338 -3.643 -3.526 1.00 76.50 313 TYR A C 1
ATOM 2399 O O . TYR A 1 313 ? 15.346 -4.213 -3.959 1.00 76.50 313 TYR A O 1
ATOM 2407 N N . VAL A 1 314 ? 14.462 -2.651 -2.639 1.00 62.66 314 VAL A N 1
ATOM 2408 C CA . VAL A 1 314 ? 15.743 -2.276 -2.033 1.00 62.66 314 VAL A CA 1
ATOM 2409 C C . VAL A 1 314 ? 16.138 -3.331 -1.016 1.00 62.66 314 VAL A C 1
ATOM 2411 O O . VAL A 1 314 ? 15.953 -3.161 0.184 1.00 62.66 314 VAL A O 1
ATOM 2414 N N . GLY A 1 315 ? 16.697 -4.429 -1.509 1.00 57.56 315 GLY A N 1
ATOM 2415 C CA . GLY A 1 315 ? 17.477 -5.335 -0.684 1.00 57.56 315 GLY A CA 1
ATOM 2416 C C . GLY A 1 315 ? 16.900 -6.721 -0.437 1.00 57.56 315 GLY A C 1
ATOM 2417 O O . GLY A 1 315 ? 17.526 -7.419 0.354 1.00 57.56 315 GLY A O 1
ATOM 2418 N N . CYS A 1 316 ? 15.823 -7.166 -1.112 1.00 65.56 316 CYS A N 1
ATOM 2419 C CA . CYS A 1 316 ? 15.373 -8.567 -1.029 1.00 65.56 316 CYS A CA 1
ATOM 2420 C C . CYS A 1 316 ? 14.667 -9.148 -2.259 1.00 65.56 316 CYS A C 1
ATOM 2422 O O . CYS A 1 316 ? 13.949 -8.463 -2.983 1.00 65.56 316 CYS A O 1
ATOM 2424 N N . HIS A 1 317 ? 14.810 -10.468 -2.417 1.00 75.00 317 HIS A N 1
ATOM 2425 C CA . HIS A 1 317 ? 13.962 -11.286 -3.279 1.00 75.00 317 HIS A CA 1
ATOM 2426 C C . HIS A 1 317 ? 12.649 -11.605 -2.559 1.00 75.00 317 HIS A C 1
ATOM 2428 O O . HIS A 1 317 ? 12.658 -12.268 -1.521 1.00 75.00 317 HIS A O 1
ATOM 2434 N N . HIS A 1 318 ? 11.526 -11.164 -3.121 1.00 86.19 318 HIS A N 1
ATOM 2435 C CA . HIS A 1 318 ? 10.207 -11.556 -2.636 1.00 86.19 318 HIS A CA 1
ATOM 2436 C C . HIS A 1 318 ? 9.820 -12.932 -3.207 1.00 86.19 318 HIS A C 1
ATOM 2438 O O . HIS A 1 318 ? 10.037 -13.168 -4.398 1.00 86.19 318 HIS A O 1
ATOM 2444 N N . PRO A 1 319 ? 9.253 -13.852 -2.404 1.00 87.62 319 PRO A N 1
ATOM 2445 C CA . PRO A 1 319 ? 8.717 -15.120 -2.885 1.00 87.62 319 PRO A CA 1
ATOM 2446 C C . PRO A 1 319 ? 7.890 -14.996 -4.166 1.00 87.62 319 PRO A C 1
ATOM 2448 O O . PRO A 1 319 ? 7.031 -14.121 -4.261 1.00 87.62 319 PRO A O 1
ATOM 2451 N N . GLY A 1 320 ? 8.150 -15.874 -5.138 1.00 88.94 320 GLY A N 1
ATOM 2452 C CA . GLY A 1 320 ? 7.495 -15.891 -6.450 1.00 88.94 320 GLY A CA 1
ATOM 2453 C C . GLY A 1 320 ? 8.195 -15.052 -7.519 1.00 88.94 320 GLY A C 1
ATOM 2454 O O . GLY A 1 320 ? 8.046 -15.333 -8.702 1.00 88.94 320 GLY A O 1
ATOM 2455 N N . TYR A 1 321 ? 9.018 -14.063 -7.148 1.00 89.88 321 TYR A N 1
ATOM 2456 C CA . TYR A 1 321 ? 9.666 -13.188 -8.132 1.00 89.88 321 TYR A CA 1
ATOM 2457 C C . TYR A 1 321 ? 10.583 -13.945 -9.093 1.00 89.88 321 TYR A C 1
ATOM 2459 O O . TYR A 1 321 ? 10.695 -13.580 -10.260 1.00 89.88 321 TYR A O 1
ATOM 2467 N N . HIS A 1 322 ? 11.294 -14.967 -8.611 1.00 87.50 322 HIS A N 1
ATOM 2468 C CA . HIS A 1 322 ? 12.239 -15.697 -9.449 1.00 87.50 322 HIS A CA 1
ATOM 2469 C C . HIS A 1 322 ? 11.516 -16.624 -10.426 1.00 87.50 322 HIS A C 1
ATOM 2471 O O . HIS A 1 322 ? 11.919 -16.714 -11.579 1.00 87.50 322 HIS A O 1
ATOM 2477 N N . GLU A 1 323 ? 10.432 -17.246 -9.981 1.00 90.50 323 GLU A N 1
ATOM 2478 C CA . GLU A 1 323 ? 9.646 -18.208 -10.744 1.00 90.50 323 GLU A CA 1
ATOM 2479 C C . GLU A 1 323 ? 8.677 -17.536 -11.727 1.00 90.50 323 GLU A C 1
ATOM 2481 O O . GLU A 1 323 ? 8.269 -18.155 -12.709 1.00 90.50 323 GLU A O 1
ATOM 2486 N N . PHE A 1 324 ? 8.318 -16.275 -11.476 1.00 92.88 324 PHE A N 1
ATOM 2487 C CA . PHE A 1 324 ? 7.373 -15.531 -12.296 1.00 92.88 324 PHE A CA 1
ATOM 2488 C C . PHE A 1 324 ? 8.008 -15.058 -13.612 1.00 92.88 324 PHE A C 1
ATOM 2490 O O . PHE A 1 324 ? 8.879 -14.186 -13.621 1.00 92.88 324 PHE A O 1
ATOM 2497 N N . GLU A 1 325 ? 7.568 -15.646 -14.724 1.00 94.06 325 GLU A N 1
ATOM 2498 C CA . GLU A 1 325 ? 8.026 -15.355 -16.092 1.00 94.06 325 GLU A CA 1
ATOM 2499 C C . GLU A 1 325 ? 6.819 -15.065 -17.010 1.00 94.06 325 GLU A C 1
ATOM 2501 O O . GLU A 1 325 ? 6.442 -15.910 -17.832 1.00 94.06 325 GLU A O 1
ATOM 2506 N N . PRO A 1 326 ? 6.137 -13.917 -16.835 1.00 93.50 326 PRO A N 1
ATOM 2507 C CA . PRO A 1 326 ? 5.028 -13.517 -17.694 1.00 93.50 326 PRO A CA 1
ATOM 2508 C C . PRO A 1 326 ? 5.526 -12.993 -19.050 1.00 93.50 326 PRO A C 1
ATOM 2510 O O . PRO A 1 326 ? 6.716 -12.780 -19.275 1.00 93.50 326 PRO A O 1
ATOM 2513 N N . GLU A 1 327 ? 4.581 -12.693 -19.940 1.00 93.44 327 GLU A N 1
ATOM 2514 C CA . GLU A 1 327 ? 4.826 -11.711 -20.996 1.00 93.44 327 GLU A CA 1
ATOM 2515 C C . GLU A 1 327 ? 4.865 -10.314 -20.356 1.00 93.44 327 GLU A C 1
ATOM 2517 O O . GLU A 1 327 ? 3.861 -9.847 -19.808 1.00 93.44 327 GLU A O 1
ATOM 2522 N N . TRP A 1 328 ? 6.032 -9.669 -20.374 1.00 93.00 328 TRP A N 1
ATOM 2523 C CA . TRP A 1 328 ? 6.214 -8.332 -19.811 1.00 93.00 328 TRP A CA 1
ATOM 2524 C C . TRP A 1 328 ? 5.621 -7.279 -20.757 1.00 93.00 328 TRP A C 1
ATOM 2526 O O . TRP A 1 328 ? 5.949 -7.269 -21.945 1.00 93.00 328 TRP A O 1
ATOM 2536 N N . PRO A 1 329 ? 4.710 -6.412 -20.278 1.00 92.25 329 PRO A N 1
ATOM 2537 C CA . PRO A 1 329 ? 4.029 -5.462 -21.143 1.00 92.25 329 PRO A CA 1
ATOM 2538 C C . PRO A 1 329 ? 4.915 -4.253 -21.464 1.00 92.25 329 PRO A C 1
ATOM 2540 O O . PRO A 1 329 ? 5.575 -3.702 -20.586 1.00 92.25 329 PRO A O 1
ATOM 2543 N N . GLY A 1 330 ? 4.804 -3.754 -22.695 1.00 89.75 330 GLY A N 1
ATOM 2544 C CA . GLY A 1 330 ? 5.467 -2.524 -23.131 1.00 89.75 330 GLY A CA 1
ATOM 2545 C C . GLY A 1 330 ? 6.719 -2.760 -23.973 1.00 89.75 330 GLY A C 1
ATOM 2546 O O . GLY A 1 330 ? 7.376 -3.790 -23.873 1.00 89.75 330 GLY A O 1
ATOM 2547 N N . ASP A 1 331 ? 7.044 -1.779 -24.812 1.00 92.62 331 ASP A N 1
ATOM 2548 C CA . ASP A 1 331 ? 8.244 -1.796 -25.649 1.00 92.62 331 ASP A CA 1
ATOM 2549 C C . ASP A 1 331 ? 9.465 -1.273 -24.873 1.00 92.62 331 ASP A C 1
ATOM 2551 O O . ASP A 1 331 ? 10.603 -1.599 -25.210 1.00 92.62 331 ASP A O 1
ATOM 2555 N N . CYS A 1 332 ? 9.249 -0.435 -23.851 1.00 92.25 332 CYS A N 1
ATOM 2556 C CA . CYS A 1 332 ? 10.341 0.191 -23.101 1.00 92.25 332 CYS A CA 1
ATOM 2557 C C . CYS A 1 332 ? 11.012 -0.739 -22.079 1.00 92.25 332 CYS A C 1
ATOM 2559 O O . CYS A 1 332 ? 12.180 -0.531 -21.760 1.00 92.25 332 CYS A O 1
ATOM 2561 N N . ALA A 1 333 ? 10.267 -1.717 -21.563 1.00 92.12 333 ALA A N 1
ATOM 2562 C CA . ALA A 1 333 ? 10.693 -2.642 -20.517 1.00 92.12 333 ALA A CA 1
ATOM 2563 C C . ALA A 1 333 ? 10.240 -4.075 -20.860 1.00 92.12 333 ALA A C 1
ATOM 2565 O O . ALA A 1 333 ? 9.343 -4.611 -20.197 1.00 92.12 333 ALA A O 1
ATOM 2566 N N . PRO A 1 334 ? 10.772 -4.655 -21.953 1.00 93.19 334 PRO A N 1
ATOM 2567 C CA . PRO A 1 334 ? 10.321 -5.943 -22.472 1.00 93.19 334 PRO A CA 1
ATOM 2568 C C . PRO A 1 334 ? 10.849 -7.137 -21.666 1.00 93.19 334 PRO A C 1
ATOM 2570 O O . PRO A 1 334 ? 10.350 -8.249 -21.841 1.00 93.19 334 PRO A O 1
ATOM 2573 N N . ASP A 1 335 ? 11.858 -6.928 -2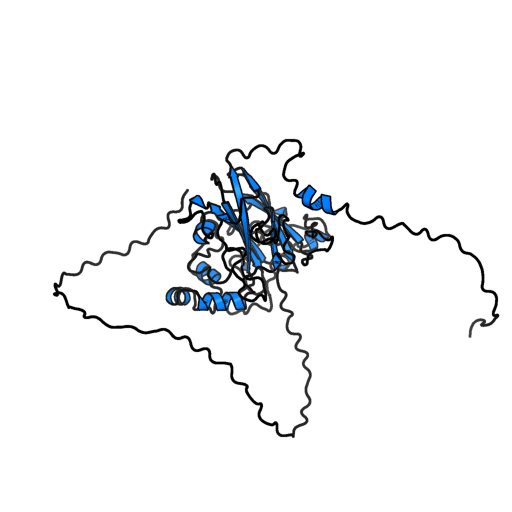0.816 1.00 93.06 335 ASP A N 1
ATOM 2574 C CA . ASP A 1 335 ? 12.541 -7.991 -20.093 1.00 93.06 335 ASP A CA 1
ATOM 2575 C C . ASP A 1 335 ? 12.211 -7.943 -18.594 1.00 93.06 335 ASP A C 1
ATOM 2577 O O . ASP A 1 335 ? 11.931 -6.892 -18.010 1.00 93.06 335 ASP A O 1
ATOM 2581 N N . LYS A 1 336 ? 12.281 -9.103 -17.934 1.00 91.19 336 LYS A N 1
ATOM 2582 C CA . LYS A 1 336 ? 12.008 -9.243 -16.496 1.00 91.19 336 LYS A CA 1
ATOM 2583 C C . LYS A 1 336 ? 12.852 -8.306 -15.652 1.00 91.19 336 LYS A C 1
ATOM 2585 O O . LYS A 1 336 ? 12.369 -7.746 -14.673 1.00 91.19 336 LYS A O 1
ATOM 2590 N N . GLU A 1 337 ? 14.112 -8.138 -16.019 1.00 89.25 337 GLU A N 1
ATOM 2591 C CA . GLU A 1 337 ? 15.084 -7.348 -15.283 1.00 89.25 337 GLU A CA 1
ATOM 2592 C C . GLU A 1 337 ? 14.757 -5.855 -15.260 1.00 89.25 337 GLU A C 1
ATOM 2594 O O . GLU A 1 337 ? 15.184 -5.167 -14.331 1.00 89.25 337 GLU A O 1
ATOM 2599 N N . ASP A 1 338 ? 13.971 -5.366 -16.222 1.00 89.62 338 ASP A N 1
ATOM 2600 C CA . ASP A 1 338 ? 13.504 -3.979 -16.241 1.00 89.62 338 ASP A CA 1
ATOM 2601 C C . ASP A 1 338 ? 12.472 -3.722 -15.132 1.00 89.62 338 ASP A C 1
ATOM 2603 O O . ASP A 1 338 ? 12.379 -2.611 -14.603 1.00 89.62 338 ASP A O 1
ATOM 2607 N N . TRP A 1 339 ? 11.738 -4.767 -14.741 1.00 89.94 339 TRP A N 1
ATOM 2608 C CA . TRP A 1 339 ? 10.688 -4.743 -13.722 1.00 89.94 339 TRP A CA 1
ATOM 2609 C C . TRP A 1 339 ? 11.155 -5.256 -12.356 1.00 89.94 339 TRP A C 1
ATOM 2611 O O . TRP A 1 339 ? 10.747 -4.727 -11.323 1.00 89.94 339 TRP A O 1
ATOM 2621 N N . LEU A 1 340 ? 11.983 -6.303 -12.350 1.00 87.56 340 LEU A N 1
ATOM 2622 C CA . LEU A 1 340 ? 12.408 -7.102 -11.199 1.00 87.56 340 LEU A CA 1
ATOM 2623 C C . LEU A 1 340 ? 13.877 -7.550 -11.369 1.00 87.56 340 LEU A C 1
ATOM 2625 O O . LEU A 1 340 ? 14.153 -8.705 -11.707 1.00 87.56 340 LEU A O 1
ATOM 2629 N N . PRO A 1 341 ? 14.869 -6.678 -11.143 1.00 78.69 341 PRO A N 1
ATOM 2630 C CA . PRO A 1 341 ? 16.257 -6.985 -11.481 1.00 78.69 341 PRO A CA 1
ATOM 2631 C C . PRO A 1 341 ? 16.869 -8.030 -10.558 1.00 78.69 341 PRO A C 1
ATOM 2633 O O . PRO A 1 341 ? 16.936 -7.847 -9.351 1.00 78.69 341 PRO A O 1
ATOM 2636 N N . HIS A 1 342 ? 17.452 -9.088 -11.114 1.00 66.62 342 HIS A N 1
ATOM 2637 C CA . HIS A 1 342 ? 17.954 -10.243 -10.361 1.00 66.62 342 HIS A CA 1
ATOM 2638 C C . HIS A 1 342 ? 18.998 -9.988 -9.263 1.00 66.62 342 HIS A C 1
ATOM 2640 O O . HIS A 1 342 ? 19.237 -10.885 -8.460 1.00 66.62 342 HIS A O 1
ATOM 2646 N N . LYS A 1 343 ? 19.671 -8.834 -9.219 1.00 64.38 343 LYS A N 1
ATOM 2647 C CA . LYS A 1 343 ? 20.696 -8.556 -8.204 1.00 64.38 343 LYS A CA 1
ATOM 2648 C C . LYS A 1 343 ? 20.629 -7.116 -7.742 1.00 64.38 343 LYS A C 1
ATOM 2650 O O . LYS A 1 343 ? 21.053 -6.214 -8.459 1.00 64.38 343 LYS A O 1
ATOM 2655 N N . ASN A 1 344 ? 20.190 -6.924 -6.505 1.00 62.50 344 ASN A N 1
ATOM 2656 C CA . ASN A 1 344 ? 20.463 -5.694 -5.789 1.00 62.50 344 ASN A CA 1
ATOM 2657 C C . ASN A 1 344 ? 21.688 -5.931 -4.883 1.00 62.50 344 ASN A C 1
ATOM 2659 O O . ASN A 1 344 ? 21.654 -6.865 -4.085 1.00 62.50 344 ASN A O 1
ATOM 2663 N N . PRO A 1 345 ? 22.773 -5.139 -4.977 1.00 54.56 345 PRO A N 1
ATOM 2664 C CA . PRO A 1 345 ? 23.957 -5.288 -4.120 1.00 54.56 345 PRO A CA 1
ATOM 2665 C C . PRO A 1 345 ? 23.678 -5.146 -2.609 1.00 54.56 345 PRO A C 1
ATOM 2667 O O . PRO A 1 345 ? 24.563 -5.445 -1.809 1.00 54.56 345 PRO A O 1
ATOM 2670 N N . GLY A 1 346 ? 22.476 -4.708 -2.210 1.00 54.22 346 GLY A N 1
ATOM 2671 C CA . GLY A 1 346 ? 22.000 -4.742 -0.820 1.00 54.22 346 GLY A CA 1
ATOM 2672 C C . GLY A 1 346 ? 21.480 -6.108 -0.343 1.00 54.22 346 GLY A C 1
ATOM 2673 O O . GLY A 1 346 ? 21.441 -6.351 0.864 1.00 54.22 346 GLY A O 1
ATOM 2674 N N . CYS A 1 347 ? 21.134 -7.017 -1.260 1.00 59.22 347 CYS A N 1
ATOM 2675 C CA . CYS A 1 347 ? 20.772 -8.396 -0.939 1.00 59.22 347 CYS A CA 1
ATOM 2676 C C . CYS A 1 347 ? 22.055 -9.205 -0.725 1.00 59.22 347 CYS A C 1
ATOM 2678 O O . CYS A 1 347 ? 22.878 -9.318 -1.634 1.00 59.22 347 CYS A O 1
ATOM 2680 N N . SER A 1 348 ? 22.233 -9.806 0.448 1.00 49.88 348 SER A N 1
ATOM 2681 C CA . SER A 1 348 ? 23.160 -10.936 0.552 1.00 49.88 348 SER A CA 1
ATOM 2682 C C . SER A 1 348 ? 22.495 -12.178 -0.032 1.00 49.88 348 SER A C 1
ATOM 2684 O O . SER A 1 348 ? 21.286 -12.341 0.104 1.00 49.88 348 SER A O 1
ATOM 2686 N N . ASP A 1 349 ? 23.287 -13.107 -0.566 1.00 54.59 349 ASP A N 1
ATOM 2687 C CA . ASP A 1 349 ? 22.819 -14.473 -0.854 1.00 54.59 349 ASP A CA 1
ATOM 2688 C C . ASP A 1 349 ? 22.308 -15.188 0.433 1.00 54.59 349 ASP A C 1
ATOM 2690 O O . ASP A 1 349 ? 21.677 -16.240 0.372 1.00 54.59 349 ASP A O 1
ATOM 2694 N N . GLU A 1 350 ? 22.568 -14.604 1.613 1.00 49.72 350 GLU A N 1
ATOM 2695 C CA . GLU A 1 350 ? 22.266 -15.101 2.963 1.00 49.72 350 GLU A CA 1
ATOM 2696 C C . GLU A 1 350 ? 20.914 -14.609 3.535 1.00 49.72 350 GLU A C 1
ATOM 2698 O O . GLU A 1 350 ? 20.852 -14.087 4.644 1.00 49.72 350 GLU A O 1
ATOM 2703 N N . GLY A 1 351 ? 19.815 -14.795 2.798 1.00 52.66 351 GLY A N 1
ATOM 2704 C CA . GLY A 1 351 ? 18.449 -14.668 3.338 1.00 52.66 351 GLY A CA 1
ATOM 2705 C C . GLY A 1 351 ? 17.769 -13.300 3.185 1.00 52.66 351 GLY A C 1
ATOM 2706 O O . GLY A 1 351 ? 18.381 -12.306 2.791 1.00 52.66 351 GLY A O 1
ATOM 2707 N N . GLN A 1 352 ? 16.457 -13.273 3.462 1.00 60.19 352 GLN A N 1
ATOM 2708 C CA . GLN A 1 352 ? 15.619 -12.075 3.350 1.00 60.19 352 GLN A CA 1
ATOM 2709 C C . GLN A 1 352 ? 15.966 -11.079 4.469 1.00 60.19 352 GLN A C 1
ATOM 2711 O O . GLN A 1 352 ? 15.534 -11.230 5.612 1.00 60.19 352 GLN A O 1
ATOM 2716 N N . LYS A 1 353 ? 16.773 -10.069 4.145 1.00 70.69 353 LYS A N 1
ATOM 2717 C CA . LYS A 1 353 ? 17.000 -8.889 4.986 1.00 70.69 353 LYS A CA 1
ATOM 2718 C C . LYS A 1 353 ? 15.766 -7.985 5.042 1.00 70.69 353 LYS A C 1
ATOM 2720 O O . LYS A 1 353 ? 14.853 -8.071 4.229 1.00 70.69 353 LYS A O 1
ATOM 2725 N N . TRP A 1 354 ? 15.746 -7.080 6.008 1.00 76.50 354 TRP A N 1
ATOM 2726 C CA . TRP A 1 354 ? 14.701 -6.071 6.114 1.00 76.50 354 TRP A CA 1
ATOM 2727 C C . TRP A 1 354 ? 14.782 -5.106 4.923 1.00 76.50 354 TRP A C 1
ATOM 2729 O O . TRP A 1 354 ? 15.772 -4.397 4.756 1.00 76.50 354 TRP A O 1
ATOM 2739 N N . GLY A 1 355 ? 13.757 -5.127 4.069 1.00 80.00 355 GLY A N 1
ATOM 2740 C CA . GLY A 1 355 ? 13.578 -4.164 2.982 1.00 80.00 355 GLY A CA 1
ATOM 2741 C C . GLY A 1 355 ? 12.792 -2.937 3.441 1.00 80.00 355 GLY A C 1
ATOM 2742 O O . GLY A 1 355 ? 12.111 -2.969 4.466 1.00 80.00 355 GLY A O 1
ATOM 2743 N N . ASN A 1 356 ? 12.858 -1.851 2.668 1.00 85.88 356 ASN A N 1
ATOM 2744 C CA . ASN A 1 356 ? 11.984 -0.701 2.900 1.00 85.88 356 ASN A CA 1
ATOM 2745 C C . ASN A 1 356 ? 10.547 -1.056 2.502 1.00 85.88 356 ASN A C 1
ATOM 2747 O O . ASN A 1 356 ? 10.294 -1.446 1.359 1.00 85.88 356 ASN A O 1
ATOM 2751 N N . VAL A 1 357 ? 9.607 -0.875 3.426 1.00 89.81 357 VAL A N 1
ATOM 2752 C CA . VAL A 1 357 ? 8.181 -1.081 3.172 1.00 89.81 357 VAL A CA 1
ATOM 2753 C C . VAL A 1 357 ? 7.422 0.194 3.517 1.00 89.81 357 VAL A C 1
ATOM 2755 O O . VAL A 1 357 ? 7.674 0.813 4.547 1.00 89.81 357 VAL A O 1
ATOM 2758 N N . PHE A 1 358 ? 6.508 0.604 2.643 1.00 92.56 358 PHE A N 1
ATOM 2759 C CA . PHE A 1 358 ? 5.734 1.838 2.781 1.00 92.56 358 PHE A CA 1
ATOM 2760 C C . PHE A 1 358 ? 4.274 1.481 2.948 1.00 92.56 358 PHE A C 1
ATOM 2762 O O . PHE A 1 358 ? 3.704 0.802 2.090 1.00 92.56 358 PHE A O 1
ATOM 2769 N N . PHE A 1 359 ? 3.663 1.935 4.036 1.00 94.81 359 PHE A N 1
ATOM 2770 C CA . PHE A 1 359 ? 2.245 1.699 4.276 1.00 94.81 359 PHE A CA 1
ATOM 2771 C C . PHE A 1 359 ? 1.453 2.970 4.056 1.00 94.81 359 PHE A C 1
ATOM 2773 O O . PHE A 1 359 ? 1.943 4.072 4.288 1.00 94.81 359 PHE A O 1
ATOM 2780 N N . GLY A 1 360 ? 0.188 2.824 3.677 1.00 94.38 360 GLY A N 1
ATOM 2781 C CA . GLY A 1 360 ? -0.752 3.911 3.869 1.00 94.38 360 GLY A CA 1
ATOM 2782 C C . GLY A 1 360 ? -2.203 3.535 3.848 1.00 94.38 360 GLY A C 1
ATOM 2783 O O . GLY A 1 360 ? -2.591 2.580 3.199 1.00 94.38 360 GLY A O 1
ATOM 2784 N N . CYS A 1 361 ? -2.983 4.289 4.610 1.00 97.25 361 CYS A N 1
ATOM 2785 C CA . CYS A 1 361 ? -4.383 4.000 4.869 1.00 97.25 361 CYS A CA 1
ATOM 2786 C C . CYS A 1 361 ? -5.264 5.053 4.207 1.00 97.25 361 CYS A C 1
ATOM 2788 O O . CYS A 1 361 ? -4.928 6.233 4.253 1.00 97.25 361 CYS A O 1
ATOM 2790 N N . SER A 1 362 ? -6.400 4.648 3.653 1.00 97.25 362 SER A N 1
ATOM 2791 C CA . SER A 1 362 ? -7.417 5.528 3.083 1.00 97.25 362 SER A CA 1
ATOM 2792 C C . SER A 1 362 ? -8.791 5.135 3.619 1.00 97.25 362 SER A C 1
ATOM 2794 O O . SER A 1 362 ? -9.170 3.965 3.564 1.00 97.25 362 SER A O 1
ATOM 2796 N N . ASP A 1 363 ? -9.560 6.110 4.098 1.00 97.62 363 ASP A N 1
ATOM 2797 C CA . ASP A 1 363 ? -10.881 5.877 4.686 1.00 97.62 363 ASP A CA 1
ATOM 2798 C C . ASP A 1 363 ? -11.981 6.017 3.624 1.00 97.62 363 ASP A C 1
ATOM 2800 O O . ASP A 1 363 ? -12.149 7.066 2.984 1.00 97.62 363 ASP A O 1
ATOM 2804 N N . ILE A 1 364 ? -12.735 4.937 3.414 1.00 97.94 364 ILE A N 1
ATOM 2805 C CA . ILE A 1 364 ? -13.725 4.805 2.340 1.00 97.94 364 ILE A CA 1
ATOM 2806 C C . ILE A 1 364 ? -15.043 4.211 2.845 1.00 97.94 364 ILE A C 1
ATOM 2808 O O . ILE A 1 364 ? -15.113 3.602 3.904 1.00 97.94 364 ILE A O 1
ATOM 2812 N N . THR A 1 365 ? -16.099 4.349 2.051 1.00 98.25 365 THR A N 1
ATOM 2813 C CA . THR A 1 365 ? -17.399 3.702 2.275 1.00 98.25 365 THR A CA 1
ATOM 2814 C C . THR A 1 365 ? -17.701 2.751 1.119 1.00 98.25 365 THR A C 1
ATOM 2816 O O . THR A 1 365 ? -17.572 3.137 -0.047 1.00 98.25 365 THR A O 1
ATOM 2819 N N . LEU A 1 366 ? -18.175 1.538 1.416 1.00 98.19 366 LEU A N 1
ATOM 2820 C CA . LEU A 1 366 ? -18.685 0.591 0.420 1.00 98.19 366 LEU A CA 1
ATOM 2821 C C . LEU A 1 366 ? -20.207 0.493 0.508 1.00 98.19 366 LEU A C 1
ATOM 2823 O O . LEU A 1 366 ? -20.765 -0.042 1.465 1.00 98.19 366 LEU A O 1
ATOM 2827 N N . ALA A 1 367 ? -20.898 0.977 -0.523 1.00 96.88 367 ALA A N 1
ATOM 2828 C CA . ALA A 1 367 ? -22.355 0.984 -0.578 1.00 96.88 367 ALA A CA 1
ATOM 2829 C C . ALA A 1 367 ? -22.877 0.058 -1.684 1.00 96.88 367 ALA A C 1
ATOM 2831 O O . ALA A 1 367 ? -22.323 -0.001 -2.781 1.00 96.88 367 ALA A O 1
ATOM 2832 N N . LYS A 1 368 ? -24.008 -0.621 -1.451 1.00 93.81 368 LYS A N 1
ATOM 2833 C CA . LYS A 1 368 ? -24.663 -1.464 -2.475 1.00 93.81 368 LYS A CA 1
ATOM 2834 C C . LYS A 1 368 ? -25.006 -0.680 -3.746 1.00 93.81 368 LYS A C 1
ATOM 2836 O O . LYS A 1 368 ? -24.864 -1.168 -4.865 1.00 93.81 368 LYS A O 1
ATOM 2841 N N . HIS A 1 369 ? -25.480 0.545 -3.556 1.00 87.69 369 HIS A N 1
ATOM 2842 C CA . HIS A 1 369 ? -25.752 1.503 -4.614 1.00 87.69 369 HIS A CA 1
ATOM 2843 C C . HIS A 1 369 ? -25.193 2.838 -4.141 1.00 87.69 369 HIS A C 1
ATOM 2845 O O . HIS A 1 369 ? -25.907 3.554 -3.432 1.00 87.69 369 HIS A O 1
ATOM 2851 N N . PRO A 1 370 ? -23.929 3.167 -4.464 1.00 76.75 370 PRO A N 1
ATOM 2852 C CA . PRO A 1 370 ? -23.395 4.457 -4.077 1.00 76.75 370 PRO A CA 1
ATOM 2853 C C . PRO A 1 370 ? -24.327 5.530 -4.647 1.00 76.75 370 PRO A C 1
ATOM 2855 O O . PRO A 1 370 ? -24.849 5.360 -5.764 1.00 76.75 370 PRO A O 1
ATOM 2858 N N . PRO A 1 371 ? -24.616 6.601 -3.887 1.00 73.31 371 PRO A N 1
ATOM 2859 C CA . PRO A 1 371 ? -25.448 7.677 -4.389 1.00 73.31 371 PRO A CA 1
ATOM 2860 C C . PRO A 1 371 ? -24.871 8.103 -5.732 1.00 73.31 371 PRO A C 1
ATOM 2862 O O . PRO A 1 371 ? -23.689 8.431 -5.824 1.00 73.31 371 PRO A O 1
ATOM 2865 N N . ARG A 1 372 ? -25.687 8.020 -6.794 1.00 67.25 372 ARG A N 1
ATOM 2866 C CA . ARG A 1 372 ? -25.248 8.417 -8.134 1.00 67.25 372 ARG A CA 1
ATOM 2867 C C . ARG A 1 372 ? -24.681 9.818 -7.996 1.00 67.25 372 ARG A C 1
ATOM 2869 O O . ARG A 1 372 ? -25.446 10.736 -7.686 1.00 67.25 372 ARG A O 1
ATOM 2876 N N . LEU A 1 373 ? -23.371 9.968 -8.212 1.00 56.75 373 LEU A N 1
ATOM 2877 C CA . LEU A 1 373 ? -22.762 11.287 -8.280 1.00 56.75 373 LEU A CA 1
ATOM 2878 C C . LEU A 1 373 ? -23.644 12.111 -9.224 1.00 56.75 373 LEU A C 1
ATOM 2880 O O . LEU A 1 373 ? -23.985 11.621 -10.312 1.00 56.75 373 LEU A O 1
ATOM 2884 N N . PRO A 1 374 ? -24.127 13.293 -8.799 1.00 43.88 374 PRO A N 1
ATOM 2885 C CA . PRO A 1 374 ? -25.010 14.080 -9.635 1.00 43.88 374 PRO A CA 1
ATOM 2886 C C . PRO A 1 374 ? -24.346 14.227 -11.003 1.00 43.88 374 PRO A C 1
ATOM 2888 O O . PRO A 1 374 ? -23.196 14.656 -11.076 1.00 43.88 374 PRO A O 1
ATOM 2891 N N . ARG A 1 375 ? -25.061 13.892 -12.089 1.00 47.44 375 ARG A N 1
ATOM 2892 C CA . ARG A 1 375 ? -24.558 13.955 -13.482 1.00 47.44 375 ARG A CA 1
ATOM 2893 C C . ARG A 1 375 ? -24.054 15.350 -13.911 1.00 47.44 375 ARG A C 1
ATOM 2895 O O . ARG A 1 375 ? -23.605 15.519 -15.037 1.00 47.44 375 ARG A O 1
ATOM 2902 N N . HIS A 1 376 ? -24.086 16.335 -13.013 1.00 44.41 376 HIS A N 1
ATOM 2903 C CA . HIS A 1 376 ? -23.426 17.625 -13.134 1.00 44.41 376 HIS A CA 1
ATOM 2904 C C . HIS A 1 376 ? -22.743 18.022 -11.809 1.00 44.41 376 HIS A C 1
ATOM 2906 O O . HIS A 1 376 ? -23.433 18.234 -10.805 1.00 44.41 376 HIS A O 1
ATOM 2912 N N . PRO A 1 377 ? -21.411 18.213 -11.785 1.00 41.84 377 PRO A N 1
ATOM 2913 C CA . PRO A 1 377 ? -20.704 18.633 -10.588 1.00 41.84 377 PRO A CA 1
ATOM 2914 C C . PRO A 1 377 ? -20.868 20.146 -10.430 1.00 41.84 377 PRO A C 1
ATOM 2916 O O . PRO A 1 377 ? -20.164 20.940 -11.047 1.00 41.84 377 PRO A O 1
ATOM 2919 N N . ARG A 1 378 ? -21.819 20.586 -9.603 1.00 45.31 378 ARG A N 1
ATOM 2920 C CA . ARG A 1 378 ? -21.789 21.966 -9.076 1.00 45.31 378 ARG A CA 1
ATOM 2921 C C . ARG A 1 378 ? -21.628 22.046 -7.561 1.00 45.31 378 ARG A C 1
ATOM 2923 O O . ARG A 1 378 ? -21.327 23.132 -7.073 1.00 45.31 378 ARG A O 1
ATOM 2930 N N . ARG A 1 379 ? -21.788 20.939 -6.822 1.00 40.38 379 ARG A N 1
ATOM 2931 C CA . ARG A 1 379 ? -21.721 20.922 -5.346 1.00 40.38 379 ARG A CA 1
ATOM 2932 C C . ARG A 1 379 ? -21.223 19.613 -4.708 1.00 40.38 379 ARG A C 1
ATOM 2934 O O . ARG A 1 379 ? -21.446 19.422 -3.521 1.00 40.38 379 ARG A O 1
ATOM 2941 N N . ALA A 1 380 ? -20.532 18.735 -5.439 1.00 41.78 380 ALA A N 1
ATOM 2942 C CA . ALA A 1 380 ? -19.575 17.870 -4.742 1.00 41.78 380 ALA A CA 1
ATOM 2943 C C . ALA A 1 380 ? -18.522 18.803 -4.125 1.00 41.78 380 ALA A C 1
ATOM 2945 O O . ALA A 1 380 ? -18.215 19.822 -4.760 1.00 41.78 380 ALA A O 1
ATOM 2946 N N . LEU A 1 381 ? -18.022 18.517 -2.917 1.00 46.03 381 LEU A N 1
ATOM 2947 C CA . LEU A 1 381 ? -16.788 19.128 -2.420 1.00 46.03 381 LEU A CA 1
ATOM 2948 C C . LEU A 1 381 ? -15.767 18.943 -3.532 1.00 46.03 381 LEU A C 1
ATOM 2950 O O . LEU A 1 381 ? -15.334 17.840 -3.848 1.00 46.03 381 LEU A O 1
ATOM 2954 N N . ASN A 1 382 ? -15.557 20.016 -4.275 1.00 42.50 382 ASN A N 1
ATOM 2955 C CA . ASN A 1 382 ? -14.852 19.940 -5.524 1.00 42.50 382 ASN A CA 1
ATOM 2956 C C . ASN A 1 382 ? -13.403 20.004 -5.068 1.00 42.50 382 ASN A C 1
ATOM 2958 O O . ASN A 1 382 ? -12.877 21.085 -4.838 1.00 42.50 382 ASN A O 1
ATOM 2962 N N . LEU A 1 383 ? -12.804 18.845 -4.815 1.00 49.12 383 LEU A N 1
ATOM 2963 C CA . LEU A 1 383 ? -11.393 18.747 -4.472 1.00 49.12 383 LEU A CA 1
ATOM 2964 C C . LEU A 1 383 ? -10.557 19.371 -5.602 1.00 49.12 383 LEU A C 1
ATOM 2966 O O . LEU A 1 383 ? -9.651 20.147 -5.345 1.00 49.12 383 LEU A O 1
ATOM 2970 N N . ASN A 1 384 ? -11.012 19.236 -6.854 1.00 40.06 384 ASN A N 1
ATOM 2971 C CA . ASN A 1 384 ? -10.517 20.003 -8.002 1.00 40.06 384 ASN A CA 1
ATOM 2972 C C . ASN A 1 384 ? -10.795 21.519 -7.924 1.00 40.06 384 ASN A C 1
ATOM 2974 O O . ASN A 1 384 ? -10.140 22.285 -8.617 1.00 40.06 384 ASN A O 1
ATOM 2978 N N . ARG A 1 385 ? -11.733 22.007 -7.102 1.00 41.72 385 ARG A N 1
ATOM 2979 C CA . ARG A 1 385 ? -11.932 23.433 -6.761 1.00 41.72 385 ARG A CA 1
ATOM 2980 C C . ARG A 1 385 ? -11.090 23.873 -5.571 1.00 41.72 385 ARG A C 1
ATOM 2982 O O . ARG A 1 385 ? -10.664 25.012 -5.609 1.00 41.72 385 ARG A O 1
ATOM 2989 N N . LEU A 1 386 ? -10.805 23.023 -4.587 1.00 46.47 386 LEU A N 1
ATOM 2990 C CA . LEU A 1 386 ? -9.748 23.290 -3.602 1.00 46.47 386 LEU A CA 1
ATOM 2991 C C . LEU A 1 386 ? -8.396 23.400 -4.326 1.00 46.47 386 LEU A C 1
ATOM 2993 O O . LEU A 1 386 ? -7.734 24.425 -4.225 1.00 46.47 386 LEU A O 1
ATOM 2997 N N . LEU A 1 387 ? -8.085 22.456 -5.215 1.00 44.00 387 LEU A N 1
ATOM 2998 C CA . LEU A 1 387 ? -6.877 22.482 -6.044 1.00 44.00 387 LEU A CA 1
ATOM 2999 C C . LEU A 1 387 ? -6.890 23.600 -7.120 1.00 44.00 387 LEU A C 1
ATOM 3001 O O . LEU A 1 387 ? -5.845 24.169 -7.427 1.00 44.00 387 LEU A O 1
ATOM 3005 N N . SER A 1 388 ? -8.044 23.995 -7.692 1.00 41.47 388 SER A N 1
ATOM 3006 C CA . SER A 1 388 ? -8.107 25.067 -8.721 1.00 41.47 388 SER A CA 1
ATOM 3007 C C . SER A 1 388 ? -8.415 26.481 -8.216 1.00 41.47 388 SER A C 1
ATOM 3009 O O . SER A 1 388 ? -8.087 27.442 -8.916 1.00 41.47 388 SER A O 1
ATOM 3011 N N . GLN A 1 389 ? -8.984 26.674 -7.020 1.00 40.69 389 GLN A N 1
ATOM 3012 C CA . GLN A 1 389 ? -9.169 28.015 -6.437 1.00 40.69 389 GLN A CA 1
ATOM 3013 C C . GLN A 1 389 ? -7.839 28.680 -6.067 1.00 40.69 389 GLN A C 1
ATOM 3015 O O . GLN A 1 389 ? -7.787 29.910 -6.007 1.00 40.69 389 GLN A O 1
ATOM 3020 N N . HIS A 1 390 ? -6.758 27.910 -5.940 1.00 44.66 390 HIS A N 1
ATOM 3021 C CA . HIS A 1 390 ? -5.409 28.431 -5.718 1.00 44.66 390 HIS A CA 1
ATOM 3022 C C . HIS A 1 390 ? -4.632 28.750 -7.008 1.00 44.66 390 HIS A C 1
ATOM 3024 O O . HIS A 1 390 ? -3.777 29.635 -6.990 1.00 44.66 390 HIS A O 1
ATOM 3030 N N . ARG A 1 391 ? -5.008 28.190 -8.173 1.00 43.12 391 ARG A N 1
ATOM 3031 C CA . ARG A 1 391 ? -4.409 28.559 -9.481 1.00 43.12 391 ARG A CA 1
ATOM 3032 C C . ARG A 1 391 ? -4.645 30.022 -9.891 1.00 43.12 391 ARG A C 1
ATOM 3034 O O . ARG A 1 391 ? -3.908 30.545 -10.719 1.00 43.12 391 ARG A O 1
ATOM 3041 N N . ASN A 1 392 ? -5.638 30.704 -9.313 1.00 37.25 392 ASN A N 1
ATOM 3042 C CA . ASN A 1 392 ? -6.032 32.068 -9.698 1.00 37.25 392 ASN A CA 1
ATOM 3043 C C . ASN A 1 392 ? -5.523 33.185 -8.762 1.00 37.25 392 ASN A C 1
ATOM 3045 O O . ASN A 1 392 ? -5.996 34.318 -8.860 1.00 37.25 392 ASN A O 1
ATOM 3049 N N . ARG A 1 393 ? -4.559 32.912 -7.869 1.00 39.00 393 ARG A N 1
ATOM 3050 C CA . ARG A 1 393 ? -3.926 33.932 -7.001 1.00 39.00 393 ARG A CA 1
ATOM 3051 C C . ARG A 1 393 ? -2.476 34.270 -7.375 1.00 39.00 393 ARG A C 1
ATOM 3053 O O . ARG A 1 393 ? -1.709 34.709 -6.526 1.00 39.00 393 ARG A O 1
ATOM 3060 N N . LEU A 1 394 ? -2.097 34.148 -8.646 1.00 41.34 394 LEU A N 1
ATOM 3061 C CA . LEU A 1 394 ? -0.871 34.791 -9.124 1.00 41.34 394 LEU A CA 1
ATOM 3062 C C . LEU A 1 394 ? -1.149 36.281 -9.396 1.00 41.34 394 LEU A C 1
ATOM 3064 O O . LEU A 1 394 ? -2.077 36.598 -10.146 1.00 41.34 394 LEU A O 1
ATOM 3068 N N . PRO A 1 395 ? -0.377 37.225 -8.824 1.00 39.12 395 PRO A N 1
ATOM 3069 C CA . PRO A 1 395 ? -0.486 38.622 -9.208 1.00 39.12 395 PRO A CA 1
ATOM 3070 C C . PRO A 1 395 ? -0.084 38.758 -10.678 1.00 39.12 395 PRO A C 1
ATOM 3072 O O . PRO A 1 395 ? 0.955 38.248 -11.094 1.00 39.12 395 PRO A O 1
ATOM 3075 N N . ASN A 1 396 ? -0.911 39.464 -11.452 1.00 38.97 396 ASN A N 1
ATOM 3076 C CA . ASN A 1 396 ? -0.640 39.881 -12.827 1.00 38.97 396 ASN A CA 1
ATOM 3077 C C . ASN A 1 396 ? 0.774 40.488 -12.935 1.00 38.97 396 ASN A C 1
ATOM 3079 O O . ASN A 1 396 ? 0.972 41.688 -12.722 1.00 38.97 396 ASN A O 1
ATOM 3083 N N . ARG A 1 397 ? 1.777 39.674 -13.286 1.00 39.94 397 ARG A N 1
ATOM 3084 C CA . ARG A 1 397 ? 3.077 40.174 -13.729 1.00 39.94 397 ARG A CA 1
ATOM 3085 C C . ARG A 1 397 ? 2.843 40.801 -15.094 1.00 39.94 397 ARG A C 1
ATOM 3087 O O . ARG A 1 397 ? 2.650 40.105 -16.087 1.00 39.94 397 ARG A O 1
ATOM 3094 N N . ARG A 1 398 ? 2.828 42.138 -15.124 1.00 37.22 398 ARG A N 1
ATOM 3095 C CA . ARG A 1 398 ? 2.917 42.922 -16.359 1.00 37.22 398 ARG A CA 1
ATOM 3096 C C . ARG A 1 398 ? 4.067 42.368 -17.193 1.00 37.22 398 ARG A C 1
ATOM 3098 O O . ARG A 1 398 ? 5.221 42.444 -16.779 1.00 37.22 398 ARG A O 1
ATOM 3105 N N . LEU A 1 399 ? 3.733 41.849 -18.369 1.00 37.56 399 LEU A N 1
ATOM 3106 C CA . LEU A 1 399 ? 4.684 41.634 -19.448 1.00 37.56 399 LEU A CA 1
ATOM 3107 C C . LEU A 1 399 ? 5.349 42.981 -19.754 1.00 37.56 399 LEU A C 1
ATOM 3109 O O . LEU A 1 399 ? 4.709 43.901 -20.266 1.00 37.56 399 LEU A O 1
ATOM 3113 N N . ILE A 1 400 ? 6.623 43.111 -19.387 1.00 37.84 400 ILE A N 1
ATOM 3114 C CA . ILE A 1 400 ? 7.470 44.206 -19.849 1.00 37.84 400 ILE A CA 1
ATOM 3115 C C . ILE A 1 400 ? 7.807 43.891 -21.304 1.00 37.84 400 ILE A C 1
ATOM 3117 O O . ILE A 1 400 ? 8.438 42.884 -21.610 1.00 37.84 400 ILE A O 1
ATOM 3121 N N . ASN A 1 401 ? 7.320 44.749 -22.192 1.00 38.53 401 ASN A N 1
ATOM 3122 C CA . ASN A 1 401 ? 7.532 44.704 -23.630 1.00 38.53 401 ASN A CA 1
ATOM 3123 C C . ASN A 1 401 ? 8.940 45.248 -23.952 1.00 38.53 401 ASN A C 1
ATOM 3125 O O . ASN A 1 401 ? 9.180 46.428 -23.688 1.00 38.53 401 ASN A O 1
ATOM 3129 N N . PRO A 1 402 ? 9.882 44.458 -24.500 1.00 40.34 402 PRO A N 1
ATOM 3130 C CA . PRO A 1 402 ? 11.208 44.955 -24.824 1.00 40.34 402 PRO A CA 1
ATOM 3131 C C . PRO A 1 402 ? 11.238 45.396 -26.287 1.00 40.34 402 PRO A C 1
ATOM 3133 O O . PRO A 1 402 ? 11.691 44.659 -27.160 1.00 40.34 402 PRO A O 1
ATOM 3136 N N . ARG A 1 403 ? 10.770 46.611 -26.578 1.00 40.81 403 ARG A N 1
ATOM 3137 C CA . ARG A 1 403 ? 11.147 47.313 -27.811 1.00 40.81 403 ARG A CA 1
ATOM 3138 C C . ARG A 1 403 ? 11.286 48.806 -27.555 1.00 40.81 403 ARG A C 1
ATOM 3140 O O . ARG A 1 403 ? 10.456 49.399 -26.885 1.00 40.81 403 ARG A O 1
ATOM 3147 N N . THR A 1 404 ? 12.331 49.336 -28.189 1.00 42.31 404 THR A N 1
ATOM 3148 C CA . THR A 1 404 ? 12.779 50.730 -28.296 1.00 42.31 404 THR A CA 1
ATOM 3149 C C . THR A 1 404 ? 13.511 51.300 -27.082 1.00 42.31 404 THR A C 1
ATOM 3151 O O . THR A 1 404 ? 12.907 51.952 -26.243 1.00 42.31 404 THR A O 1
ATOM 3154 N N . ASP A 1 405 ? 14.842 51.196 -27.087 1.00 35.25 405 ASP A N 1
ATOM 3155 C CA . ASP A 1 405 ? 15.594 52.449 -27.138 1.00 35.25 405 ASP A CA 1
ATOM 3156 C C . ASP A 1 405 ? 16.901 52.311 -27.922 1.00 35.25 405 ASP A C 1
ATOM 3158 O O . ASP A 1 405 ? 17.818 51.562 -27.592 1.00 35.25 405 ASP A O 1
ATOM 3162 N N . SER A 1 406 ? 16.932 53.034 -29.031 1.00 41.53 406 SER A N 1
ATOM 3163 C CA . SER A 1 406 ? 18.089 53.270 -29.872 1.00 41.53 406 SER A CA 1
ATOM 3164 C C . SER A 1 406 ? 18.635 54.650 -29.526 1.00 41.53 406 SER A C 1
ATOM 3166 O O . SER A 1 406 ? 17.979 55.631 -29.871 1.00 41.53 406 SER A O 1
ATOM 3168 N N . ARG A 1 407 ? 19.828 54.731 -28.920 1.00 38.84 407 ARG A N 1
ATOM 3169 C CA . ARG A 1 407 ? 20.902 55.703 -29.228 1.00 38.84 407 ARG A CA 1
ATOM 3170 C C . ARG A 1 407 ? 21.956 55.758 -28.119 1.00 38.84 407 ARG A C 1
ATOM 3172 O O . ARG A 1 407 ? 21.633 55.761 -26.943 1.00 38.84 407 ARG A O 1
ATOM 3179 N N . ALA A 1 408 ? 23.188 55.963 -28.588 1.00 38.12 408 ALA A N 1
ATOM 3180 C CA . ALA A 1 408 ? 24.391 56.409 -27.883 1.00 38.12 408 ALA A CA 1
ATOM 3181 C C . ALA A 1 408 ? 25.308 55.295 -27.350 1.00 38.12 408 ALA A C 1
ATOM 3183 O O . ALA A 1 408 ? 25.194 54.865 -26.216 1.00 38.12 408 ALA A O 1
ATOM 3184 N N . TYR A 1 409 ? 26.281 54.882 -28.166 1.00 34.53 409 TYR A N 1
ATOM 3185 C CA . TYR A 1 409 ? 27.660 55.346 -27.984 1.00 34.53 409 TYR A CA 1
ATOM 3186 C C . TYR A 1 409 ? 28.447 55.170 -29.288 1.00 34.53 409 TYR A C 1
ATOM 3188 O O . TYR A 1 409 ? 28.418 54.136 -29.949 1.00 34.53 409 TYR A O 1
ATOM 3196 N N . SER A 1 410 ? 29.090 56.258 -29.686 1.00 35.78 410 SER A N 1
ATOM 3197 C CA . SER A 1 410 ? 29.953 56.408 -30.848 1.00 35.78 410 SER A CA 1
ATOM 3198 C C . SER A 1 410 ? 31.393 55.991 -30.542 1.00 35.78 410 SER A C 1
ATOM 3200 O O . SER A 1 410 ? 31.898 56.356 -29.486 1.00 35.78 410 SER A O 1
ATOM 3202 N N . ARG A 1 411 ? 32.043 55.390 -31.552 1.00 38.31 411 ARG A N 1
ATOM 3203 C CA . ARG A 1 411 ? 33.485 55.435 -31.888 1.00 38.31 411 ARG A CA 1
ATOM 3204 C C . ARG A 1 411 ? 34.495 55.035 -30.805 1.00 38.31 411 ARG A C 1
ATOM 3206 O O . ARG A 1 411 ? 34.783 55.853 -29.945 1.00 38.31 411 ARG A O 1
ATOM 3213 N N . ILE A 1 412 ? 35.189 53.911 -31.024 1.00 37.41 412 ILE A N 1
ATOM 3214 C CA . ILE A 1 412 ? 36.658 53.881 -31.191 1.00 37.41 412 ILE A CA 1
ATOM 3215 C C . ILE A 1 412 ? 36.998 52.878 -32.306 1.00 37.41 412 ILE A C 1
ATOM 3217 O O . ILE A 1 412 ? 36.379 51.824 -32.429 1.00 37.41 412 ILE A O 1
ATOM 3221 N N . ASP A 1 413 ? 37.940 53.300 -33.140 1.00 39.25 413 ASP A N 1
ATOM 3222 C CA . ASP A 1 413 ? 38.425 52.708 -34.377 1.00 39.25 413 ASP A CA 1
ATOM 3223 C C . ASP A 1 413 ? 39.291 51.440 -34.223 1.00 39.25 413 ASP A C 1
ATOM 3225 O O . ASP A 1 413 ? 40.061 51.290 -33.281 1.00 39.25 413 ASP A O 1
ATOM 3229 N N . ALA A 1 414 ? 39.213 50.635 -35.287 1.00 38.50 414 ALA A N 1
ATOM 3230 C CA . ALA A 1 414 ? 40.308 50.056 -36.073 1.00 38.50 414 ALA A CA 1
ATOM 3231 C C . ALA A 1 414 ? 41.183 48.884 -35.567 1.00 38.50 414 ALA A C 1
ATOM 3233 O O . ALA A 1 414 ? 41.870 48.931 -34.554 1.00 38.50 414 ALA A O 1
ATOM 3234 N N . ASN A 1 415 ? 41.301 47.944 -36.518 1.00 39.53 415 ASN A N 1
ATOM 3235 C CA . ASN A 1 415 ? 42.430 47.069 -36.848 1.00 39.53 415 ASN A CA 1
ATOM 3236 C C . ASN A 1 415 ? 42.588 45.747 -36.083 1.00 39.53 415 ASN A C 1
ATOM 3238 O O . ASN A 1 415 ? 43.302 45.666 -35.094 1.00 39.53 415 ASN A O 1
ATOM 3242 N N . HIS A 1 416 ? 42.132 44.660 -36.717 1.00 39.06 416 HIS A N 1
ATOM 3243 C CA . HIS A 1 416 ? 43.083 43.632 -37.147 1.00 39.06 416 HIS A CA 1
ATOM 3244 C C . HIS A 1 416 ? 42.601 42.888 -38.401 1.00 39.06 416 HIS A C 1
ATOM 3246 O O . HIS A 1 416 ? 41.500 42.348 -38.459 1.00 39.06 416 HIS A O 1
ATOM 3252 N N . ARG A 1 417 ? 43.457 42.924 -39.427 1.00 48.19 417 ARG A N 1
ATOM 3253 C CA . ARG A 1 417 ? 43.401 42.144 -40.666 1.00 48.19 417 ARG A CA 1
ATOM 3254 C C . ARG A 1 417 ? 44.031 40.765 -40.435 1.00 48.19 417 ARG A C 1
ATOM 3256 O O . ARG A 1 417 ? 45.105 40.703 -39.847 1.00 48.19 417 ARG A O 1
ATOM 3263 N N . THR A 1 418 ? 43.334 39.746 -40.933 1.00 49.28 418 THR A N 1
ATOM 3264 C CA . THR A 1 418 ? 43.784 38.589 -41.740 1.00 49.28 418 THR A CA 1
ATOM 3265 C C . THR A 1 418 ? 45.213 38.050 -41.590 1.00 49.28 418 THR A C 1
ATOM 3267 O O . THR A 1 418 ? 46.174 38.745 -41.912 1.00 49.28 418 THR A O 1
ATOM 3270 N N . ASP A 1 419 ? 45.248 36.755 -41.265 1.00 51.22 419 ASP A N 1
ATOM 3271 C CA . ASP A 1 419 ? 45.993 35.643 -41.880 1.00 51.22 419 ASP A CA 1
ATOM 3272 C C . ASP A 1 419 ? 47.501 35.756 -42.143 1.00 51.22 419 ASP A C 1
ATOM 3274 O O . ASP A 1 419 ? 47.947 36.416 -43.084 1.00 51.22 419 ASP A O 1
ATOM 3278 N N . SER A 1 420 ? 48.241 34.923 -41.402 1.00 50.41 420 SER A N 1
ATOM 3279 C CA . SER A 1 420 ? 49.265 33.990 -41.907 1.00 50.41 420 SER A CA 1
ATOM 3280 C C . SER A 1 420 ? 49.603 32.958 -40.838 1.00 50.41 420 SER A C 1
ATOM 3282 O O . SER A 1 420 ? 49.867 33.415 -39.701 1.00 50.41 420 SER A O 1
#